Protein AF-A0A7R9EDB9-F1 (afdb_monomer)

Mean predicted aligned error: 16.04 Å

Sequence (440 aa):
IKGLASGVFLGEYTLGDKWRSFDGYRVEWLWGTEGGGTLVDRGEEIWWIYESGAGGLDGQKHRGGLEGQERRGFDGRDNIQNSFLELGQFIARTKDPDDIEPLDRPNYNQVLVDITTSFTILIGIFFPSVTGIMAGSNRSGDLADAQKSIPVGTICAILTTSTVYLSTVLLFAGTVDNLLLRDKFGQSIGGKLVVANIAWPNQWVILIGSFLSTLGAGLQSLTGAPRLLQAIAKDGIIPFLAPFAVSSRRGEPTRALVLTVLICQCGILLGNVDYLAPLLSMFFLMCYGFVNLACAVQTLLRTPNWRPRSLSFLGLSLCIAVMFMTSWYYALLAMGMAGCIYKYIEYRGAEKEWGDGIRGLALSAARYSLLRLEEGPPHTKNWRPQILILSKLTPDLVPKYRKMFAFAAQLKAENLPPLKLSAVATLYQCVNLPLCGLVT

Secondary structure (DSSP, 8-state):
----S----------------------------------------------------------SS-S----PPP-GGGGSS-----TT-B--SS--HHHHS--SS--TTPPBPSS---HHHHHHHHGGGG--GGGGGGGGGG-TTHHHHHHHHHHHHHHHHHHHHHHHHHHHHHHS-HHHHH-TT-GGGTS--HHHHT-SS-THHHHHHHHHHHHHHHHHHHHHHHHHHHHHHHTTSSGGGGGGG---TTS--HHHHHHHHHHHHHHHHT--HHHHHHHHHHHHHHHHHHHHHHHHHHHHHT-TT----THHHHHHHHHHHHHHHH-HHHHHHHHHHHHHHHHHHHHHHHHHHHSSHHHHHHHHHHHHHHHHHHSSPP-SSS---------PBPTTS-BTTTHHHHHHHHHHTTS---------------SSS-------

Structure (mmCIF, N/CA/C/O backbone):
data_AF-A0A7R9EDB9-F1
#
_entry.id   AF-A0A7R9EDB9-F1
#
loop_
_atom_site.group_PDB
_atom_site.id
_atom_site.type_symbol
_atom_site.label_atom_id
_atom_site.label_alt_id
_atom_site.label_comp_id
_atom_site.label_asym_id
_atom_site.label_entity_id
_atom_site.label_seq_id
_atom_site.pdbx_PDB_ins_code
_atom_site.Cartn_x
_atom_site.Cartn_y
_atom_site.Cartn_z
_atom_site.occupancy
_atom_site.B_iso_or_equiv
_atom_site.auth_seq_id
_atom_site.auth_comp_id
_atom_site.auth_asym_id
_atom_site.auth_atom_id
_atom_site.pdbx_PDB_model_num
ATOM 1 N N . ILE A 1 1 ? 26.059 -0.572 11.650 1.00 30.84 1 ILE A N 1
ATOM 2 C CA . ILE A 1 1 ? 26.825 -0.305 10.403 1.00 30.84 1 ILE A CA 1
ATOM 3 C C . ILE A 1 1 ? 27.230 -1.641 9.753 1.00 30.84 1 ILE A C 1
ATOM 5 O O . ILE A 1 1 ? 28.387 -1.914 9.493 1.00 30.84 1 ILE A O 1
ATOM 9 N N . LYS A 1 2 ? 26.245 -2.512 9.515 1.00 21.77 2 LYS A N 1
ATOM 10 C CA . LYS A 1 2 ? 26.315 -3.715 8.674 1.00 21.77 2 LYS A CA 1
ATOM 11 C C . LYS A 1 2 ? 24.910 -3.846 8.094 1.00 21.77 2 LYS A C 1
ATOM 13 O O . LYS A 1 2 ? 23.962 -3.825 8.875 1.00 21.77 2 LYS A O 1
ATOM 18 N N . GLY A 1 3 ? 24.782 -3.880 6.773 1.00 24.20 3 GLY A N 1
ATOM 19 C CA . GLY A 1 3 ? 23.487 -3.919 6.088 1.00 24.20 3 GLY A CA 1
ATOM 20 C C . GLY A 1 3 ? 23.273 -2.740 5.145 1.00 24.20 3 GLY A C 1
ATOM 21 O O . GLY A 1 3 ? 22.339 -1.966 5.318 1.00 24.20 3 GLY A O 1
ATOM 22 N N . LEU A 1 4 ? 24.161 -2.592 4.169 1.00 27.56 4 LEU A N 1
ATOM 23 C CA . LEU A 1 4 ? 23.929 -1.805 2.965 1.00 27.56 4 LEU A CA 1
ATOM 24 C C . LEU A 1 4 ? 24.740 -2.478 1.854 1.00 27.56 4 LEU A C 1
ATOM 26 O O . LEU A 1 4 ? 25.912 -2.773 2.066 1.00 27.56 4 LEU A O 1
ATOM 30 N N . ALA A 1 5 ? 24.075 -2.717 0.723 1.00 25.50 5 ALA A N 1
ATOM 31 C CA . ALA A 1 5 ? 24.499 -3.469 -0.464 1.00 25.50 5 ALA A CA 1
ATOM 32 C C . ALA A 1 5 ? 24.231 -4.995 -0.451 1.00 25.50 5 ALA A C 1
ATOM 34 O O . ALA A 1 5 ? 24.965 -5.787 0.124 1.00 25.50 5 ALA A O 1
ATOM 35 N N . SER A 1 6 ? 23.164 -5.344 -1.180 1.00 26.67 6 SER A N 1
ATOM 36 C CA . SER A 1 6 ? 23.019 -6.503 -2.076 1.00 26.67 6 SER A CA 1
ATOM 37 C C . SER A 1 6 ? 23.055 -7.937 -1.530 1.00 26.67 6 SER A C 1
ATOM 39 O O . SER A 1 6 ? 24.105 -8.476 -1.217 1.00 26.67 6 SER A O 1
ATOM 41 N N . GLY A 1 7 ? 21.899 -8.601 -1.668 1.00 26.14 7 GLY A N 1
ATOM 42 C CA . GLY A 1 7 ? 21.807 -9.943 -2.252 1.00 26.14 7 GLY A CA 1
ATOM 43 C C . GLY A 1 7 ? 21.985 -11.147 -1.323 1.00 26.14 7 GLY A C 1
ATOM 44 O O . GLY A 1 7 ? 22.951 -11.250 -0.587 1.00 26.14 7 GLY A O 1
ATOM 45 N N . VAL A 1 8 ? 21.072 -12.109 -1.484 1.00 28.36 8 VAL A N 1
ATOM 46 C CA . VAL A 1 8 ? 21.302 -13.546 -1.260 1.00 28.36 8 VAL A CA 1
ATOM 47 C C . VAL A 1 8 ? 21.703 -13.935 0.168 1.00 28.36 8 VAL A C 1
ATOM 49 O O . VAL A 1 8 ? 22.875 -14.063 0.486 1.00 28.36 8 VAL A O 1
ATOM 52 N N . PHE A 1 9 ? 20.718 -14.287 0.993 1.00 23.23 9 PHE A N 1
ATOM 53 C CA . PHE A 1 9 ? 20.917 -15.392 1.930 1.00 23.23 9 PHE A CA 1
ATOM 54 C C . PHE A 1 9 ? 19.75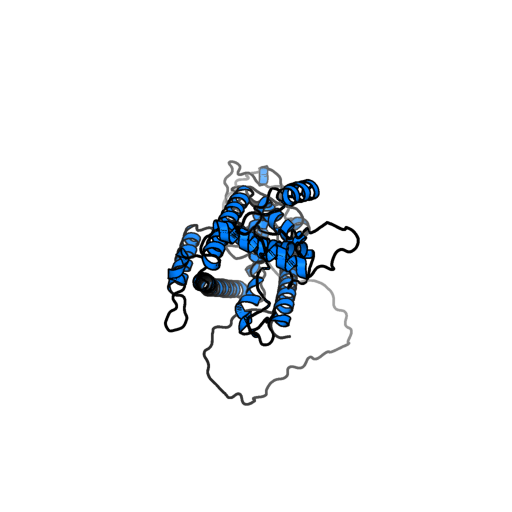0 -16.364 1.804 1.00 23.23 9 PHE A C 1
ATOM 56 O O . PHE A 1 9 ? 18.625 -16.103 2.236 1.00 23.23 9 PHE A O 1
ATOM 63 N N . LEU A 1 10 ? 20.063 -17.482 1.144 1.00 24.66 10 LEU A N 1
ATOM 64 C CA . LEU A 1 10 ? 19.439 -18.772 1.380 1.00 24.66 10 LEU A CA 1
ATOM 65 C C . LEU A 1 10 ? 19.277 -18.971 2.888 1.00 24.66 10 LEU A C 1
ATOM 67 O O . LEU A 1 10 ? 20.175 -18.655 3.668 1.00 24.66 10 LEU A O 1
ATOM 71 N N . GLY A 1 11 ? 18.115 -19.483 3.285 1.00 25.30 11 GLY A N 1
ATOM 72 C CA . GLY A 1 11 ? 17.944 -19.982 4.636 1.00 25.30 11 GLY A CA 1
ATOM 73 C C . GLY A 1 11 ? 18.991 -21.053 4.903 1.00 25.30 11 GLY A C 1
ATOM 74 O O . GLY A 1 11 ? 19.100 -22.005 4.135 1.00 25.30 11 GLY A O 1
ATOM 75 N N . GLU A 1 12 ? 19.724 -20.910 5.998 1.00 25.78 12 GLU A N 1
ATOM 76 C CA . GLU A 1 12 ? 20.484 -22.016 6.550 1.00 25.78 12 GLU A CA 1
ATOM 77 C C . GLU A 1 12 ? 19.997 -22.338 7.952 1.00 25.78 12 GLU A C 1
ATOM 79 O O . GLU A 1 12 ? 19.828 -21.493 8.833 1.00 25.78 12 GLU A O 1
ATOM 84 N N . TYR A 1 13 ? 19.706 -23.625 8.063 1.00 23.86 13 TYR A N 1
ATOM 85 C CA . TYR A 1 13 ? 19.393 -24.368 9.251 1.00 23.86 13 TYR A CA 1
ATOM 86 C C . TYR A 1 13 ? 20.512 -24.232 10.286 1.00 23.86 13 TYR A C 1
ATOM 88 O O . TYR A 1 13 ? 21.695 -24.153 9.975 1.00 23.86 13 TYR A O 1
ATOM 96 N N . THR A 1 14 ? 20.096 -24.275 11.543 1.00 26.58 14 THR A N 1
ATOM 97 C CA . THR A 1 14 ? 20.924 -24.444 12.734 1.00 26.58 14 THR A CA 1
ATOM 98 C C . THR A 1 14 ? 21.983 -25.542 12.577 1.00 26.58 14 THR A C 1
ATOM 100 O O . THR A 1 14 ? 21.631 -26.719 12.492 1.00 26.58 14 THR A O 1
ATOM 103 N N . LEU A 1 15 ? 23.262 -25.180 12.672 1.00 24.05 15 LEU A N 1
ATOM 104 C CA . LEU A 1 15 ? 24.323 -26.061 13.162 1.00 24.05 15 LEU A CA 1
ATOM 105 C C . LEU A 1 15 ? 25.327 -25.236 13.975 1.00 24.05 15 LEU A C 1
ATOM 107 O O . LEU A 1 15 ? 25.754 -24.162 13.560 1.00 24.05 15 LEU A O 1
ATOM 111 N N . GLY A 1 16 ? 25.598 -25.716 15.188 1.00 23.31 16 GLY A N 1
ATOM 112 C CA . GLY A 1 16 ? 26.313 -24.997 16.233 1.00 23.31 16 GLY A CA 1
ATOM 113 C C . GLY A 1 16 ? 27.830 -24.917 16.065 1.00 23.31 16 GLY A C 1
ATOM 114 O O . GLY A 1 16 ? 28.443 -25.647 15.294 1.00 23.31 16 GLY A O 1
ATOM 115 N N . ASP A 1 17 ? 28.391 -24.006 16.860 1.00 25.67 17 ASP A N 1
ATOM 116 C CA . ASP A 1 17 ? 29.712 -24.008 17.491 1.00 25.67 17 ASP A CA 1
ATOM 117 C C . ASP A 1 17 ? 30.906 -24.603 16.728 1.00 25.67 17 ASP A C 1
ATOM 119 O O . ASP A 1 17 ? 31.175 -25.802 16.791 1.00 25.67 17 ASP A O 1
ATOM 123 N N . LYS A 1 18 ? 31.727 -23.703 16.165 1.00 24.92 18 LYS A N 1
ATOM 124 C CA . LYS A 1 18 ? 33.185 -23.552 16.402 1.00 24.92 18 LYS A CA 1
ATOM 125 C C . LYS A 1 18 ? 33.828 -22.841 15.211 1.00 24.92 18 LYS A C 1
ATOM 127 O O . LYS A 1 18 ? 34.020 -23.444 14.164 1.00 24.92 18 LYS A O 1
ATOM 132 N N . TRP A 1 19 ? 34.277 -21.603 15.408 1.00 23.39 19 TRP A N 1
ATOM 133 C CA . TRP A 1 19 ? 35.241 -20.970 14.505 1.00 23.39 19 TRP A CA 1
ATOM 134 C C . TRP A 1 19 ? 36.538 -20.690 15.264 1.00 23.39 19 TRP A C 1
ATOM 136 O O . TRP A 1 19 ? 36.595 -19.833 16.144 1.00 23.39 19 TRP A O 1
ATOM 146 N N . ARG A 1 20 ? 37.571 -21.481 14.943 1.00 23.00 20 ARG A N 1
ATOM 147 C CA . ARG A 1 20 ? 38.977 -21.184 15.238 1.00 23.00 20 ARG A CA 1
ATOM 148 C C . ARG A 1 20 ? 39.527 -20.290 14.126 1.00 23.00 20 ARG A C 1
ATOM 150 O O . ARG A 1 20 ? 39.212 -20.494 12.959 1.00 23.00 20 ARG A O 1
ATOM 157 N N . SER A 1 21 ? 40.346 -19.332 14.549 1.00 24.67 21 SER A N 1
ATOM 158 C CA . SER A 1 21 ? 41.178 -18.435 13.743 1.00 24.67 21 SER A CA 1
ATOM 159 C C . SER A 1 21 ? 41.930 -19.149 12.616 1.00 24.67 21 SER A C 1
ATOM 161 O O . SER A 1 21 ? 42.500 -20.212 12.861 1.00 24.67 21 SER A O 1
ATOM 163 N N . PHE A 1 22 ? 41.997 -18.511 11.445 1.00 24.12 22 PHE A N 1
ATOM 164 C CA . PHE A 1 22 ? 43.144 -18.600 10.545 1.00 24.12 22 PHE A CA 1
ATOM 165 C C . PHE A 1 22 ? 43.378 -17.240 9.870 1.00 24.12 22 PHE A C 1
ATOM 167 O O . PHE A 1 22 ? 42.517 -16.722 9.158 1.00 24.12 22 PHE A O 1
ATOM 174 N N . ASP A 1 23 ? 44.548 -16.677 10.164 1.00 24.52 23 ASP A N 1
ATOM 175 C CA . ASP A 1 23 ? 45.153 -15.490 9.567 1.00 24.52 23 ASP A CA 1
ATOM 176 C C . ASP A 1 23 ? 45.514 -15.699 8.089 1.00 24.52 23 ASP A C 1
ATOM 178 O O . ASP A 1 23 ? 45.854 -16.809 7.673 1.00 24.52 23 ASP A O 1
ATOM 182 N N . GLY A 1 24 ? 45.583 -14.598 7.331 1.00 24.28 24 GLY A N 1
ATOM 183 C CA . GLY A 1 24 ? 46.415 -14.546 6.130 1.00 24.28 24 GLY A CA 1
ATOM 184 C C . GLY A 1 24 ? 45.971 -13.540 5.071 1.00 24.28 24 GLY A C 1
ATOM 185 O O . GLY A 1 24 ? 44.907 -13.687 4.487 1.00 24.28 24 GLY A O 1
ATOM 186 N N . TYR A 1 25 ? 46.884 -12.616 4.759 1.00 24.05 25 TYR A N 1
ATOM 187 C CA . TYR A 1 25 ? 46.933 -11.716 3.594 1.00 24.05 25 TYR A CA 1
ATOM 188 C C . TYR A 1 25 ? 46.332 -10.309 3.757 1.00 24.05 25 TYR A C 1
ATOM 190 O O . TYR A 1 25 ? 45.158 -10.022 3.541 1.00 24.05 25 TYR A O 1
ATOM 198 N N . ARG A 1 26 ? 47.261 -9.412 4.105 1.00 21.06 26 ARG A N 1
ATOM 199 C CA . ARG A 1 26 ? 47.215 -7.951 4.057 1.00 21.06 26 ARG A CA 1
ATOM 200 C C . ARG A 1 26 ? 47.656 -7.513 2.651 1.00 21.06 26 ARG A C 1
ATOM 202 O O . ARG A 1 26 ? 48.696 -7.976 2.193 1.00 21.06 26 ARG A O 1
ATOM 209 N N . VAL A 1 27 ? 46.908 -6.627 1.991 1.00 24.53 27 VAL A N 1
ATOM 210 C CA . VAL A 1 27 ? 47.351 -5.935 0.765 1.00 24.53 27 VAL A CA 1
ATOM 211 C C . VAL A 1 27 ? 47.565 -4.464 1.115 1.00 24.53 27 VAL A C 1
ATOM 213 O O . VAL A 1 27 ? 46.639 -3.785 1.559 1.00 24.53 27 VAL A O 1
ATOM 216 N N . GLU A 1 28 ? 48.813 -4.017 0.995 1.00 22.84 28 GLU A N 1
ATOM 217 C CA . GLU A 1 28 ? 49.261 -2.644 1.235 1.00 22.84 28 GLU A CA 1
ATOM 218 C C . GLU A 1 28 ? 48.993 -1.742 0.024 1.00 22.84 28 GLU A C 1
ATOM 220 O O . GLU A 1 28 ? 49.109 -2.161 -1.127 1.00 22.84 28 GLU A O 1
ATOM 225 N N . TRP A 1 29 ? 48.667 -0.480 0.305 1.00 21.52 29 TRP A N 1
ATOM 226 C CA . TRP A 1 29 ? 48.589 0.604 -0.669 1.00 21.52 29 TRP A CA 1
ATOM 227 C C . TRP A 1 29 ? 49.945 1.312 -0.728 1.00 21.52 29 TRP A C 1
ATOM 229 O O . TRP A 1 29 ? 50.371 1.888 0.272 1.00 21.52 29 TRP A O 1
ATOM 239 N N . LEU A 1 30 ? 50.609 1.302 -1.885 1.00 22.59 30 LEU A N 1
ATOM 240 C CA . LEU A 1 30 ? 51.803 2.113 -2.130 1.00 22.59 30 LEU A CA 1
ATOM 241 C C . LEU A 1 30 ? 51.411 3.410 -2.846 1.00 22.59 30 LEU A C 1
ATOM 243 O O . LEU A 1 30 ? 50.996 3.402 -4.002 1.00 22.59 30 LEU A O 1
ATOM 247 N N . TRP A 1 31 ? 51.554 4.521 -2.126 1.00 22.45 31 TRP A N 1
ATOM 248 C CA . TRP A 1 31 ? 51.651 5.871 -2.678 1.00 22.45 31 TRP A CA 1
ATOM 249 C C . TRP A 1 31 ? 53.088 6.110 -3.159 1.00 22.45 31 TRP A C 1
ATOM 251 O O . TRP A 1 31 ? 54.032 5.838 -2.419 1.00 22.45 31 TRP A O 1
ATOM 261 N N . GLY A 1 32 ? 53.253 6.654 -4.364 1.00 23.89 32 GLY A N 1
ATOM 262 C CA . GLY A 1 32 ? 54.534 7.140 -4.878 1.00 23.89 32 GLY A CA 1
ATOM 263 C C . GLY A 1 32 ? 54.355 8.510 -5.526 1.00 23.89 32 GLY A C 1
ATOM 264 O O . GLY A 1 32 ? 53.608 8.642 -6.492 1.00 23.89 32 GLY A O 1
ATOM 265 N N . THR A 1 33 ? 55.018 9.520 -4.967 1.00 24.84 33 THR A N 1
ATOM 266 C CA . THR A 1 33 ? 55.083 10.905 -5.451 1.00 24.84 33 THR A CA 1
ATOM 267 C C . THR A 1 33 ? 56.420 11.203 -6.136 1.00 24.84 33 THR A C 1
ATOM 269 O O . THR A 1 33 ? 57.466 10.807 -5.634 1.00 24.84 33 THR A O 1
ATOM 272 N N . GLU A 1 34 ? 56.314 12.003 -7.205 1.00 27.48 34 GLU A N 1
ATOM 273 C CA . GLU A 1 34 ? 57.297 12.892 -7.857 1.00 27.48 34 GLU A CA 1
ATOM 274 C C . GLU A 1 34 ? 58.381 12.337 -8.804 1.00 27.48 34 GLU A C 1
ATOM 276 O O . GLU A 1 34 ? 59.242 11.538 -8.452 1.00 27.48 34 GLU A O 1
ATOM 281 N N . GLY A 1 35 ? 58.373 12.897 -10.024 1.00 24.28 35 GLY A N 1
ATOM 282 C CA . GLY A 1 35 ? 59.431 12.805 -11.031 1.00 24.28 35 GLY A CA 1
ATOM 283 C C . GLY A 1 35 ? 58.930 13.260 -12.406 1.00 24.28 35 GLY A C 1
ATOM 284 O O . GLY A 1 35 ? 58.286 12.492 -13.112 1.00 24.28 35 GLY A O 1
ATOM 285 N N . GLY A 1 36 ? 59.172 14.524 -12.762 1.00 24.38 36 GLY A N 1
ATOM 286 C CA . GLY A 1 36 ? 58.702 15.141 -14.004 1.00 24.38 36 GLY A CA 1
ATOM 287 C C . GLY A 1 36 ? 59.285 14.526 -15.281 1.00 24.38 36 GLY A C 1
ATOM 288 O O . GLY A 1 36 ? 60.464 14.188 -15.351 1.00 24.38 36 GLY A O 1
ATOM 289 N N . GLY A 1 37 ? 58.445 14.453 -16.312 1.00 22.91 37 GLY A N 1
ATOM 290 C CA . GLY A 1 37 ? 58.812 14.097 -17.677 1.00 22.91 37 GLY A CA 1
ATOM 291 C C . GLY A 1 37 ? 57.647 14.399 -18.614 1.00 22.91 37 GLY A C 1
ATOM 292 O O . GLY A 1 37 ? 56.613 13.742 -18.566 1.00 22.91 37 GLY A O 1
ATOM 293 N N . THR A 1 38 ? 57.798 15.437 -19.427 1.00 25.31 38 THR A N 1
ATOM 294 C CA . THR A 1 38 ? 56.916 15.807 -20.537 1.00 25.31 38 THR A CA 1
ATOM 295 C C . THR A 1 38 ? 56.802 14.654 -21.531 1.00 25.31 38 THR A C 1
ATOM 297 O O . THR A 1 38 ? 57.812 14.278 -22.118 1.00 25.31 38 THR A O 1
ATOM 300 N N . LEU A 1 39 ? 55.592 14.151 -21.789 1.00 22.84 39 LEU A N 1
ATOM 301 C CA . LEU A 1 39 ? 55.293 13.361 -22.984 1.00 22.84 39 LEU A CA 1
ATOM 302 C C . LEU A 1 39 ? 53.905 13.710 -23.527 1.00 22.84 39 LEU A C 1
ATOM 304 O O . LEU A 1 39 ? 52.967 14.018 -22.798 1.00 22.84 39 LEU A O 1
ATOM 308 N N . VAL A 1 40 ? 53.887 13.759 -24.849 1.00 23.88 40 VAL A N 1
ATOM 309 C CA . VAL A 1 40 ? 52.949 14.405 -25.759 1.00 23.88 40 VAL A CA 1
ATOM 310 C C . VAL A 1 40 ? 51.627 13.639 -25.861 1.00 23.88 40 VAL A C 1
ATOM 312 O O . VAL A 1 40 ? 51.596 12.415 -25.809 1.00 23.88 40 VAL A O 1
ATOM 315 N N . ASP A 1 41 ? 50.546 14.400 -26.011 1.00 24.31 41 ASP A N 1
ATOM 316 C CA . ASP A 1 41 ? 49.176 13.945 -26.239 1.00 24.31 41 ASP A CA 1
ATOM 317 C C . ASP A 1 41 ? 48.978 13.380 -27.666 1.00 24.31 41 ASP A C 1
ATOM 319 O O . ASP A 1 41 ? 49.527 13.904 -28.637 1.00 24.31 41 ASP A O 1
ATOM 323 N N . ARG A 1 42 ? 48.055 12.413 -27.747 1.00 22.47 42 ARG A N 1
ATOM 324 C CA . ARG A 1 42 ? 47.291 11.891 -28.901 1.00 22.47 42 ARG A CA 1
ATOM 325 C C . ARG A 1 42 ? 47.888 10.830 -29.816 1.00 22.47 42 ARG A C 1
ATOM 327 O O . ARG A 1 42 ? 48.710 11.101 -30.684 1.00 22.47 42 ARG A O 1
ATOM 334 N N . GLY A 1 43 ? 47.169 9.712 -29.809 1.00 27.30 43 GLY A N 1
ATOM 335 C CA . GLY A 1 43 ? 46.799 8.975 -31.011 1.00 27.30 43 GLY A CA 1
ATOM 336 C C . GLY A 1 43 ? 46.854 7.476 -30.774 1.00 27.30 43 GLY A C 1
ATOM 337 O O . GLY A 1 43 ? 47.863 7.006 -30.280 1.00 27.30 43 GLY A O 1
ATOM 338 N N . GLU A 1 44 ? 45.789 6.781 -31.181 1.00 23.02 44 GLU A N 1
ATOM 339 C CA . GLU A 1 44 ? 45.572 5.320 -31.146 1.00 23.02 44 GLU A CA 1
ATOM 340 C C . GLU A 1 44 ? 44.877 4.788 -29.879 1.00 23.02 44 GLU A C 1
ATOM 342 O O . GLU A 1 44 ? 45.220 5.146 -28.762 1.00 23.02 44 GLU A O 1
ATOM 347 N N . GLU A 1 45 ? 43.864 3.923 -29.912 1.00 24.52 45 GLU A N 1
ATOM 348 C CA . GLU A 1 45 ? 43.003 3.348 -30.952 1.00 24.52 45 GLU A CA 1
ATOM 349 C C . GLU A 1 45 ? 41.870 2.631 -30.180 1.00 24.52 45 GLU A C 1
ATOM 351 O O . GLU A 1 45 ? 42.142 1.766 -29.350 1.00 24.52 45 GLU A O 1
ATOM 356 N N . ILE A 1 46 ? 40.597 2.960 -30.425 1.00 23.42 46 ILE A N 1
ATOM 357 C CA . ILE A 1 46 ? 39.467 2.063 -30.117 1.00 23.42 46 ILE A CA 1
ATOM 358 C C . ILE A 1 46 ? 38.565 2.070 -31.348 1.00 23.42 46 ILE A C 1
ATOM 360 O O . ILE A 1 46 ? 37.670 2.904 -31.495 1.00 23.42 46 ILE A O 1
ATOM 364 N N . TRP A 1 47 ? 38.853 1.152 -32.267 1.00 20.95 47 TRP A N 1
ATOM 365 C CA . TRP A 1 47 ? 38.014 0.876 -33.423 1.00 20.95 47 TRP A CA 1
ATOM 366 C C . TRP A 1 47 ? 36.750 0.135 -32.974 1.00 20.95 47 TRP A C 1
ATOM 368 O O . TRP A 1 47 ? 36.805 -0.991 -32.478 1.00 20.95 47 TRP A O 1
ATOM 378 N N . TRP A 1 48 ? 35.595 0.778 -33.149 1.00 24.25 48 TRP A N 1
ATOM 379 C CA . TRP A 1 48 ? 34.290 0.140 -33.021 1.00 24.25 48 TRP A CA 1
ATOM 380 C C . TRP A 1 48 ? 34.010 -0.705 -34.264 1.00 24.25 48 TRP A C 1
ATOM 382 O O . TRP A 1 48 ? 33.958 -0.191 -35.380 1.00 24.25 48 TRP A O 1
ATOM 392 N N . ILE A 1 49 ? 33.798 -2.003 -34.058 1.00 22.91 49 ILE A N 1
ATOM 393 C CA . ILE A 1 49 ? 33.360 -2.939 -35.093 1.00 22.91 49 ILE A CA 1
ATOM 394 C C . ILE A 1 49 ? 31.903 -2.619 -35.452 1.00 22.91 49 ILE A C 1
ATOM 396 O O . ILE A 1 49 ? 30.982 -2.964 -34.717 1.00 22.91 49 ILE A O 1
ATOM 400 N N . TYR A 1 50 ? 31.711 -1.978 -36.601 1.00 26.05 50 TYR A N 1
ATOM 401 C CA . TYR A 1 50 ? 30.513 -2.091 -37.433 1.00 26.05 50 TYR A CA 1
ATOM 402 C C . TYR A 1 50 ? 30.967 -2.044 -38.893 1.00 26.05 50 TYR A C 1
ATOM 404 O O . TYR A 1 50 ? 30.907 -1.011 -39.552 1.00 26.05 50 TYR A O 1
ATOM 412 N N . GLU A 1 51 ? 31.443 -3.179 -39.397 1.00 24.36 51 GLU A N 1
ATOM 413 C CA . GLU A 1 51 ? 31.658 -3.380 -40.827 1.00 24.36 51 GLU A CA 1
ATOM 414 C C . GLU A 1 51 ? 30.702 -4.490 -41.275 1.00 24.36 51 GLU A C 1
ATOM 416 O O . GLU A 1 51 ? 30.927 -5.679 -41.059 1.00 24.36 51 GLU A O 1
ATOM 421 N N . SER A 1 52 ? 29.546 -4.076 -41.800 1.00 29.58 52 SER A N 1
ATOM 422 C CA . SER A 1 52 ? 28.649 -4.969 -42.534 1.00 29.58 52 SER A CA 1
ATOM 423 C C . SER A 1 52 ? 29.232 -5.168 -43.928 1.00 29.58 52 SER A C 1
ATOM 425 O O . SER A 1 52 ? 29.572 -4.196 -44.600 1.00 29.58 52 SER A O 1
ATOM 427 N N . GLY A 1 53 ? 29.382 -6.433 -44.318 1.00 25.84 53 GLY A N 1
ATOM 428 C CA . GLY A 1 53 ? 30.114 -6.862 -45.502 1.00 25.84 53 GLY A CA 1
ATOM 429 C C . GLY A 1 53 ? 29.708 -6.155 -46.794 1.00 25.84 53 GLY A C 1
ATOM 430 O O . GLY A 1 53 ? 28.536 -6.087 -47.158 1.00 25.84 53 GLY A O 1
ATOM 431 N N . ALA A 1 54 ? 30.723 -5.695 -47.521 1.00 27.86 54 ALA A N 1
ATOM 432 C CA . ALA A 1 54 ? 30.618 -5.332 -48.920 1.00 27.86 54 ALA A CA 1
ATOM 433 C C . ALA A 1 54 ? 30.588 -6.611 -49.777 1.00 27.86 54 ALA A C 1
ATOM 435 O O . ALA A 1 54 ? 31.615 -7.239 -50.023 1.00 27.86 54 ALA A O 1
ATOM 436 N N . GLY A 1 55 ? 29.396 -6.987 -50.236 1.00 25.09 55 GLY A N 1
ATOM 437 C CA . GLY A 1 55 ? 29.185 -7.844 -51.400 1.00 25.09 55 GLY A CA 1
ATOM 438 C C . GLY A 1 55 ? 28.366 -7.048 -52.410 1.00 25.09 55 GLY A C 1
ATOM 439 O O . GLY A 1 55 ? 27.239 -6.665 -52.111 1.00 25.09 55 GLY A O 1
ATOM 440 N N . GLY A 1 56 ? 28.964 -6.712 -53.553 1.00 24.94 56 GLY A N 1
ATOM 441 C CA . GLY A 1 56 ? 28.341 -5.861 -54.565 1.00 24.94 56 GLY A CA 1
ATOM 442 C C . GLY A 1 56 ? 27.136 -6.505 -55.252 1.00 24.94 56 GLY A C 1
ATOM 443 O O . GLY A 1 56 ? 27.079 -7.725 -55.372 1.00 24.94 56 GLY A O 1
ATOM 444 N N . LEU A 1 57 ? 26.212 -5.658 -55.718 1.00 25.77 57 LEU A N 1
ATOM 445 C CA . LEU A 1 57 ? 25.603 -5.670 -57.056 1.00 25.77 57 LEU A CA 1
ATOM 446 C C . LEU A 1 57 ? 24.609 -4.497 -57.193 1.00 25.77 57 LEU A C 1
ATOM 448 O O . LEU A 1 57 ? 23.727 -4.314 -56.363 1.00 25.77 57 LEU A O 1
ATOM 452 N N . ASP A 1 58 ? 24.829 -3.735 -58.263 1.00 24.38 58 ASP A N 1
ATOM 453 C CA . ASP A 1 58 ? 23.930 -2.903 -59.068 1.00 24.38 58 ASP A CA 1
ATOM 454 C C . ASP A 1 58 ? 22.997 -1.841 -58.464 1.00 24.38 58 ASP A C 1
ATOM 456 O O . ASP A 1 58 ? 22.201 -2.025 -57.549 1.00 24.38 58 ASP A O 1
ATOM 460 N N . GLY A 1 59 ? 23.107 -0.663 -59.087 1.00 31.23 59 GLY A N 1
ATOM 461 C CA . GLY A 1 59 ? 22.439 0.563 -58.711 1.00 31.23 59 GLY A CA 1
ATOM 462 C C . GLY A 1 59 ? 20.921 0.548 -58.846 1.00 31.23 59 GLY A C 1
ATOM 463 O O . GLY A 1 59 ? 20.369 0.235 -59.895 1.00 31.23 59 GLY A O 1
ATOM 464 N N . GLN A 1 60 ? 20.274 1.130 -57.843 1.00 23.55 60 GLN A N 1
ATOM 465 C CA . GLN A 1 60 ? 19.185 2.075 -58.056 1.00 23.55 60 GLN A CA 1
ATOM 466 C C . GLN A 1 60 ? 19.325 3.239 -57.071 1.00 23.55 60 GLN A C 1
ATOM 468 O O . GLN A 1 60 ? 19.170 3.099 -55.860 1.00 23.55 60 GLN A O 1
ATOM 473 N N . LYS A 1 61 ? 19.631 4.422 -57.615 1.00 28.73 61 LYS A N 1
ATOM 474 C CA . LYS A 1 61 ? 19.484 5.704 -56.921 1.00 28.73 61 LYS A CA 1
ATOM 475 C C . LYS A 1 61 ? 17.993 5.949 -56.675 1.00 28.73 61 LYS A C 1
ATOM 477 O O . LYS A 1 61 ? 17.327 6.523 -57.531 1.00 28.73 61 LYS A O 1
ATOM 482 N N . HIS A 1 62 ? 17.493 5.604 -55.494 1.00 25.98 62 HIS A N 1
ATOM 483 C CA . HIS A 1 62 ? 16.300 6.250 -54.952 1.00 25.98 62 HIS A CA 1
ATOM 484 C C . HIS A 1 62 ? 16.728 7.464 -54.122 1.00 25.98 62 HIS A C 1
ATOM 486 O O . HIS A 1 62 ? 16.978 7.395 -52.924 1.00 25.98 62 HIS A O 1
ATOM 492 N N . ARG A 1 63 ? 16.859 8.596 -54.825 1.00 29.94 63 ARG A N 1
ATOM 493 C CA . ARG A 1 63 ? 16.856 9.940 -54.237 1.00 29.94 63 ARG A CA 1
ATOM 494 C C . ARG A 1 63 ? 15.435 10.230 -53.762 1.00 29.94 63 ARG A C 1
ATOM 496 O O . ARG A 1 63 ? 14.548 10.404 -54.591 1.00 29.94 63 ARG A O 1
ATOM 503 N N . GLY A 1 64 ? 15.239 10.297 -52.453 1.00 27.67 64 GLY A N 1
ATOM 504 C CA . GLY A 1 64 ? 13.996 10.784 -51.866 1.00 27.67 64 GLY A CA 1
ATOM 505 C C . GLY A 1 64 ? 13.906 10.494 -50.374 1.00 27.67 64 GLY A C 1
ATOM 506 O O . GLY A 1 64 ? 13.451 9.425 -49.992 1.00 27.67 64 GLY A O 1
ATOM 507 N N . GLY A 1 65 ? 14.307 11.462 -49.542 1.00 26.70 65 GLY A N 1
ATOM 508 C CA . GLY A 1 65 ? 13.736 11.615 -48.196 1.00 26.70 65 GLY A CA 1
ATOM 509 C C . GLY A 1 65 ? 14.569 11.218 -46.974 1.00 26.70 65 GLY A C 1
ATOM 510 O O . GLY A 1 65 ? 14.019 11.249 -45.883 1.00 26.70 65 GLY A O 1
ATOM 511 N N . LEU A 1 66 ? 15.859 10.884 -47.096 1.00 32.16 66 LEU A N 1
ATOM 512 C CA . LEU A 1 66 ? 16.712 10.524 -45.943 1.00 32.16 66 LEU A CA 1
ATOM 513 C C . LEU A 1 66 ? 18.007 11.358 -45.864 1.00 32.16 66 LEU A C 1
ATOM 515 O O . LEU A 1 66 ? 19.058 10.856 -45.486 1.00 32.16 66 LEU A O 1
ATOM 519 N N . GLU A 1 67 ? 17.950 12.641 -46.232 1.00 27.11 67 GLU A N 1
ATOM 520 C CA . GLU A 1 67 ? 19.087 13.581 -46.109 1.00 27.11 67 GLU A CA 1
ATOM 521 C C . GLU A 1 67 ? 19.015 14.470 -44.846 1.00 27.11 67 GLU A C 1
ATOM 523 O O . GLU A 1 67 ? 19.750 15.445 -44.740 1.00 27.11 67 GLU A O 1
ATOM 528 N N . GLY A 1 68 ? 18.156 14.149 -43.867 1.00 31.55 68 GLY A N 1
ATOM 529 C CA . GLY A 1 68 ? 17.885 15.030 -42.716 1.00 31.55 68 GLY A CA 1
ATOM 530 C C . GLY A 1 68 ? 18.258 14.514 -41.323 1.00 31.55 68 GLY A C 1
ATOM 531 O O . GLY A 1 68 ? 18.206 15.293 -40.376 1.00 31.55 68 GLY A O 1
ATOM 532 N N . GLN A 1 69 ? 18.634 13.243 -41.149 1.00 38.66 69 GLN A N 1
ATOM 533 C CA . GLN A 1 69 ? 18.934 12.707 -39.815 1.00 38.66 69 GLN A CA 1
ATOM 534 C C . GLN A 1 69 ? 20.443 12.727 -39.563 1.00 38.66 69 GLN A C 1
ATOM 536 O O . GLN A 1 69 ? 21.150 11.723 -39.642 1.00 38.66 69 GLN A O 1
ATOM 541 N N . GLU A 1 70 ? 20.942 13.937 -39.323 1.00 38.59 70 GLU A N 1
ATOM 542 C CA . GLU A 1 70 ? 22.292 14.209 -38.840 1.00 38.59 70 GLU A CA 1
ATOM 543 C C . GLU A 1 70 ? 22.603 13.265 -37.660 1.00 38.59 70 GLU A C 1
ATOM 545 O O . GLU A 1 70 ? 21.812 13.168 -36.718 1.00 38.59 70 GLU A O 1
ATOM 550 N N . ARG A 1 71 ? 23.730 12.534 -37.706 1.00 46.03 71 ARG A N 1
ATOM 551 C CA . ARG A 1 71 ? 24.208 11.685 -36.598 1.00 46.03 71 ARG A CA 1
ATOM 552 C C . ARG A 1 71 ? 24.594 12.575 -35.410 1.00 46.03 71 ARG A C 1
ATOM 554 O O . ARG A 1 71 ? 25.775 12.802 -35.157 1.00 46.03 71 ARG A O 1
ATOM 561 N N . ARG A 1 72 ? 23.610 13.122 -34.697 1.00 53.78 72 ARG A N 1
ATOM 562 C CA . ARG A 1 72 ? 23.841 13.852 -33.451 1.00 53.78 72 ARG A CA 1
ATOM 563 C C . ARG A 1 72 ? 24.345 12.867 -32.404 1.00 53.78 72 ARG A C 1
ATOM 565 O O . ARG A 1 72 ? 23.716 11.840 -32.154 1.00 53.78 72 ARG A O 1
ATOM 572 N N . GLY A 1 73 ? 25.506 13.178 -31.832 1.00 57.44 73 GLY A N 1
ATOM 573 C CA . GLY A 1 73 ? 26.021 12.476 -30.662 1.00 57.44 73 GLY A CA 1
ATOM 574 C C . GLY A 1 73 ? 25.056 12.601 -29.484 1.00 57.44 73 GLY A C 1
ATOM 575 O O . GLY A 1 73 ? 24.188 13.471 -29.470 1.00 57.44 73 GLY A O 1
ATOM 576 N N . PHE A 1 74 ? 25.204 11.715 -28.504 1.00 70.06 74 PHE A N 1
ATOM 577 C CA . PHE A 1 74 ? 24.426 11.759 -27.271 1.00 70.06 74 PHE A CA 1
ATOM 578 C C . PHE A 1 74 ? 24.576 13.126 -26.579 1.00 70.06 74 PHE A C 1
ATOM 580 O O . PHE A 1 74 ? 25.679 13.489 -26.168 1.00 70.06 74 PHE A O 1
ATOM 587 N N . ASP A 1 75 ? 23.473 13.864 -26.432 1.00 69.88 75 ASP A N 1
ATOM 588 C CA . ASP A 1 75 ? 23.386 15.037 -25.564 1.00 69.88 75 ASP A CA 1
ATOM 589 C C . ASP A 1 75 ? 22.444 14.708 -24.400 1.00 69.88 75 ASP A C 1
ATOM 591 O O . ASP A 1 75 ? 21.259 14.438 -24.589 1.00 69.88 75 ASP A O 1
ATOM 595 N N . GLY A 1 76 ? 22.957 14.745 -23.168 1.00 67.69 76 GLY A N 1
ATOM 596 C CA . GLY A 1 76 ? 22.155 14.482 -21.969 1.00 67.69 76 GLY A CA 1
ATOM 597 C C . GLY A 1 76 ? 20.979 15.455 -21.793 1.00 67.69 76 GLY A C 1
ATOM 598 O O . GLY A 1 76 ? 20.044 15.167 -21.043 1.00 67.69 76 GLY A O 1
ATOM 599 N N . ARG A 1 77 ? 20.980 16.595 -22.499 1.00 77.25 77 ARG A N 1
ATOM 600 C CA . ARG A 1 77 ? 19.857 17.544 -22.523 1.00 77.25 77 ARG A CA 1
ATOM 601 C C . ARG A 1 77 ? 18.614 16.988 -23.217 1.00 77.25 77 ARG A C 1
ATOM 603 O O . ARG A 1 77 ? 17.509 17.409 -22.869 1.00 77.25 77 ARG A O 1
ATOM 610 N N . ASP A 1 78 ? 18.775 16.014 -24.110 1.00 81.06 78 ASP A N 1
ATOM 611 C CA . ASP A 1 78 ? 17.667 15.388 -24.841 1.00 81.06 78 ASP A CA 1
ATOM 612 C C . ASP A 1 78 ? 16.716 14.624 -23.899 1.00 81.06 78 ASP A C 1
ATOM 614 O O . ASP A 1 78 ? 15.532 14.465 -24.186 1.00 81.06 78 ASP A O 1
ATOM 618 N N . ASN A 1 79 ? 17.198 14.217 -22.720 1.00 86.88 79 ASN A N 1
ATOM 619 C CA . ASN A 1 79 ? 16.428 13.465 -21.725 1.00 86.88 79 ASN A CA 1
ATOM 620 C C . ASN A 1 79 ? 15.648 14.335 -20.723 1.00 86.88 79 ASN A C 1
ATOM 622 O O . ASN A 1 79 ? 14.951 13.799 -19.862 1.00 86.88 79 ASN A O 1
ATOM 626 N N . ILE A 1 80 ? 15.753 15.666 -20.799 1.00 87.25 80 ILE A N 1
ATOM 627 C CA . ILE A 1 80 ? 15.100 16.572 -19.835 1.00 87.25 80 ILE A CA 1
ATOM 628 C C . ILE A 1 80 ? 13.600 16.712 -20.121 1.00 87.25 80 ILE A C 1
ATOM 630 O O . ILE A 1 80 ? 12.796 16.896 -19.204 1.00 87.25 80 ILE A O 1
ATOM 634 N N . GLN A 1 81 ? 13.208 16.661 -21.395 1.00 86.25 81 GLN A N 1
ATOM 635 C CA . GLN A 1 81 ? 11.826 16.896 -21.795 1.00 86.25 81 GLN A CA 1
ATOM 636 C C . GLN A 1 81 ? 10.976 15.625 -21.726 1.00 86.25 81 GLN A C 1
ATOM 638 O O . GLN A 1 81 ? 11.443 14.510 -21.947 1.00 86.25 81 GLN A O 1
ATOM 643 N N . ASN A 1 82 ? 9.677 15.805 -21.473 1.00 88.38 82 ASN A N 1
ATOM 644 C CA . ASN A 1 82 ? 8.717 14.711 -21.579 1.00 88.38 82 ASN A CA 1
ATOM 645 C C . ASN A 1 82 ? 8.606 14.209 -23.025 1.00 88.38 82 ASN A C 1
ATOM 647 O O . ASN A 1 82 ? 8.765 14.979 -23.973 1.00 88.38 82 ASN A O 1
ATOM 651 N N . SER A 1 83 ? 8.291 12.926 -23.180 1.00 87.75 83 SER A N 1
ATOM 652 C CA . SER A 1 83 ? 8.056 12.296 -24.481 1.00 87.75 83 SER A CA 1
ATOM 653 C C . SER A 1 83 ? 6.932 11.265 -24.373 1.00 87.75 83 SER A C 1
ATOM 655 O O . SER A 1 83 ? 7.150 10.065 -24.530 1.00 87.75 83 SER A O 1
ATOM 657 N N . PHE A 1 84 ? 5.738 11.747 -24.018 1.00 89.88 84 PHE A N 1
ATOM 658 C CA . PHE A 1 84 ? 4.534 10.920 -23.933 1.00 89.88 84 PHE A CA 1
ATOM 659 C C . PHE A 1 84 ? 4.047 10.566 -25.335 1.00 89.88 84 PHE A C 1
ATOM 661 O O . PHE A 1 84 ? 3.877 11.459 -26.160 1.00 89.88 84 PHE A O 1
ATOM 668 N N . LEU A 1 85 ? 3.836 9.275 -25.572 1.00 88.19 85 LEU A N 1
ATOM 669 C CA . LEU A 1 85 ? 3.327 8.723 -26.824 1.00 88.19 85 LEU A CA 1
ATOM 670 C C . LEU A 1 85 ? 2.170 7.756 -26.561 1.00 88.19 85 LEU A C 1
ATOM 672 O O . LEU A 1 85 ? 2.041 7.195 -25.463 1.00 88.19 85 LEU A O 1
ATOM 676 N N . GLU A 1 86 ? 1.355 7.561 -27.589 1.00 88.19 86 GLU A N 1
ATOM 677 C CA . GLU A 1 86 ? 0.243 6.619 -27.628 1.00 88.19 86 GLU A CA 1
ATOM 678 C C . GLU A 1 86 ? 0.678 5.241 -28.144 1.00 88.19 86 GLU A C 1
ATOM 680 O O . GLU A 1 86 ? 1.684 5.092 -28.839 1.00 88.19 86 GLU A O 1
ATOM 685 N N . LEU A 1 87 ? -0.090 4.215 -27.774 1.00 86.94 87 LEU A N 1
ATOM 686 C CA . LEU A 1 87 ? 0.108 2.842 -28.231 1.00 86.94 87 LEU A CA 1
ATOM 687 C C . LEU A 1 87 ? 0.170 2.772 -29.766 1.00 86.94 87 LEU A C 1
ATOM 689 O O . LEU A 1 87 ? -0.744 3.235 -30.445 1.00 86.94 87 LEU A O 1
ATOM 693 N N . GLY A 1 88 ? 1.211 2.129 -30.299 1.00 83.12 88 GLY A N 1
ATOM 694 C CA . GLY A 1 88 ? 1.369 1.916 -31.742 1.00 83.12 88 GLY A CA 1
ATOM 695 C C . GLY A 1 88 ? 2.055 3.054 -32.504 1.00 83.12 88 GLY A C 1
ATOM 696 O O . GLY A 1 88 ? 2.273 2.918 -33.704 1.00 83.12 88 GLY A O 1
ATOM 697 N N . GLN A 1 89 ? 2.436 4.141 -31.830 1.00 86.88 89 GLN A N 1
ATOM 698 C CA . GLN A 1 89 ? 3.324 5.159 -32.395 1.00 86.88 89 GLN A CA 1
ATOM 699 C C . GLN A 1 89 ? 4.787 4.690 -32.406 1.00 86.88 89 GLN A C 1
ATOM 701 O O . GLN A 1 89 ? 5.181 3.828 -31.613 1.00 86.88 89 GLN A O 1
ATOM 706 N N . PHE A 1 90 ? 5.609 5.268 -33.281 1.00 86.38 90 PHE A N 1
ATOM 707 C CA . PHE A 1 90 ? 7.043 4.998 -33.344 1.00 86.38 90 PHE A CA 1
ATOM 708 C C . PHE A 1 90 ? 7.838 5.809 -32.326 1.00 86.38 90 PHE A C 1
ATOM 710 O O . PHE A 1 90 ? 7.549 6.971 -32.029 1.00 86.38 90 PHE A O 1
ATOM 717 N N . ILE A 1 91 ? 8.893 5.189 -31.799 1.00 85.31 91 ILE A N 1
ATOM 718 C CA . ILE A 1 91 ? 9.847 5.868 -30.927 1.00 85.31 91 ILE A CA 1
ATOM 719 C C . ILE A 1 91 ? 10.803 6.695 -31.793 1.00 85.31 91 ILE A C 1
ATOM 721 O O . ILE A 1 91 ? 11.716 6.160 -32.419 1.00 85.31 91 ILE A O 1
ATOM 725 N N . ALA A 1 92 ? 10.615 8.013 -31.778 1.00 83.81 92 ALA A N 1
ATOM 726 C CA . ALA A 1 92 ? 11.469 8.979 -32.465 1.00 83.81 92 ALA A CA 1
ATOM 727 C C . ALA A 1 92 ? 12.114 9.986 -31.497 1.00 83.81 92 ALA A C 1
ATOM 729 O O . ALA A 1 92 ? 11.634 10.197 -30.375 1.00 83.81 92 ALA A O 1
ATOM 730 N N . ARG A 1 93 ? 13.219 10.613 -31.940 1.00 78.50 93 ARG A N 1
ATOM 731 C CA . ARG A 1 93 ? 13.887 11.707 -31.203 1.00 78.50 93 ARG A CA 1
ATOM 732 C C . ARG A 1 93 ? 13.074 12.996 -31.267 1.00 78.50 93 ARG A C 1
ATOM 734 O O . ARG A 1 93 ? 13.007 13.725 -30.282 1.00 78.50 93 ARG A O 1
ATOM 741 N N . THR A 1 94 ? 12.486 13.279 -32.425 1.00 79.44 94 THR A N 1
ATOM 742 C CA . THR A 1 94 ? 11.681 14.477 -32.663 1.00 79.44 94 THR A CA 1
ATOM 743 C C . THR A 1 94 ? 10.239 14.255 -32.216 1.00 79.44 94 THR A C 1
ATOM 745 O O . THR A 1 94 ? 9.782 13.120 -32.086 1.00 79.44 94 THR A O 1
ATOM 748 N N . LYS A 1 95 ? 9.517 15.353 -31.978 1.00 78.06 95 LYS A N 1
ATOM 749 C CA . LYS A 1 95 ? 8.069 15.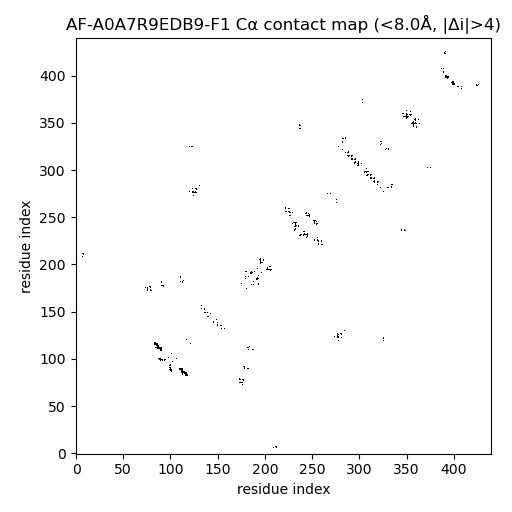354 -31.709 1.00 78.06 95 LYS A CA 1
ATOM 750 C C . LYS A 1 95 ? 7.229 15.592 -32.968 1.00 78.06 95 LYS A C 1
ATOM 752 O O . LYS A 1 95 ? 6.036 15.861 -32.853 1.00 78.06 95 LYS A O 1
ATOM 757 N N . ASP A 1 96 ? 7.855 15.539 -34.139 1.00 81.94 96 ASP A N 1
ATOM 758 C CA . ASP A 1 96 ? 7.182 15.810 -35.400 1.00 81.94 96 ASP A CA 1
ATOM 759 C C . ASP A 1 96 ? 6.254 14.637 -35.758 1.00 81.94 96 ASP A C 1
ATOM 761 O O . ASP A 1 96 ? 6.664 13.479 -35.625 1.00 81.94 96 ASP A O 1
ATOM 765 N N . PRO A 1 97 ? 5.009 14.904 -36.202 1.00 78.25 97 PRO A N 1
ATOM 766 C CA . PRO A 1 97 ? 4.042 13.850 -36.511 1.00 78.25 97 PRO A CA 1
ATOM 767 C C . PRO A 1 97 ? 4.555 12.846 -37.548 1.00 78.25 97 PRO A C 1
ATOM 769 O O . PRO A 1 97 ? 4.339 11.649 -37.394 1.00 78.25 97 PRO A O 1
ATOM 772 N N . ASP A 1 98 ? 5.312 13.316 -38.544 1.00 76.06 98 ASP A N 1
ATOM 773 C CA . ASP A 1 98 ? 5.861 12.484 -39.623 1.00 76.06 98 ASP A CA 1
ATOM 774 C C . ASP A 1 98 ? 6.858 11.414 -39.135 1.00 76.06 98 ASP A C 1
ATOM 776 O O . ASP A 1 98 ? 7.029 10.389 -39.797 1.00 76.06 98 ASP A O 1
ATOM 780 N N . ASP A 1 99 ? 7.514 11.642 -37.991 1.00 77.00 99 ASP A N 1
ATOM 781 C CA . ASP A 1 99 ? 8.497 10.718 -37.408 1.00 77.00 99 ASP A CA 1
ATOM 782 C C . ASP A 1 99 ? 7.849 9.694 -36.455 1.00 77.00 99 ASP A C 1
ATOM 784 O O . ASP A 1 99 ? 8.427 8.641 -36.173 1.00 77.00 99 ASP A O 1
ATOM 788 N N . ILE A 1 100 ? 6.673 10.023 -35.917 1.00 80.12 100 ILE A N 1
ATOM 789 C CA . ILE A 1 100 ? 6.000 9.283 -34.841 1.00 80.12 100 ILE A CA 1
ATOM 790 C C . ILE A 1 100 ? 4.844 8.445 -35.387 1.00 80.12 100 ILE A C 1
ATOM 792 O O . ILE A 1 100 ? 4.573 7.353 -34.878 1.00 80.12 100 ILE A O 1
ATOM 796 N N . GLU A 1 101 ? 4.131 8.950 -36.389 1.00 81.75 101 GLU A N 1
ATOM 797 C CA . GLU A 1 101 ? 2.956 8.281 -36.925 1.00 81.75 101 GLU A CA 1
ATOM 798 C C . GLU A 1 101 ? 3.341 7.159 -37.902 1.00 81.75 101 GLU A C 1
ATOM 800 O O . GLU A 1 101 ? 4.239 7.323 -38.735 1.00 81.75 101 GLU A O 1
ATOM 805 N N . PRO A 1 102 ? 2.651 6.006 -37.839 1.00 73.69 102 PRO A N 1
ATOM 806 C CA . PRO A 1 102 ? 2.804 4.957 -38.830 1.00 73.69 102 PRO A CA 1
ATOM 807 C C . PRO A 1 102 ? 2.245 5.409 -40.181 1.00 73.69 102 PRO A C 1
ATOM 809 O O . PRO A 1 102 ? 1.066 5.244 -40.475 1.00 73.69 102 PRO A O 1
ATOM 812 N N . LEU A 1 103 ? 3.113 5.990 -41.008 1.00 73.75 103 LEU A N 1
ATOM 813 C CA . LEU A 1 103 ? 2.840 6.287 -42.414 1.00 73.75 103 LEU A CA 1
ATOM 814 C C . LEU A 1 103 ? 2.774 4.978 -43.230 1.00 73.75 103 LEU A C 1
ATOM 816 O O . LEU A 1 103 ? 3.386 3.983 -42.849 1.00 73.75 103 LEU A O 1
ATOM 820 N N . ASP A 1 104 ? 2.114 4.993 -44.397 1.00 66.88 104 ASP A N 1
ATOM 821 C CA . ASP A 1 104 ? 1.995 3.865 -45.359 1.00 66.88 104 ASP A CA 1
ATOM 822 C C . ASP A 1 104 ? 3.339 3.427 -46.008 1.00 66.88 104 ASP A C 1
ATOM 824 O O . ASP A 1 104 ? 3.398 2.914 -47.129 1.00 66.88 104 ASP A O 1
ATOM 828 N N . ARG A 1 105 ? 4.466 3.660 -45.332 1.00 67.00 105 ARG A N 1
ATOM 829 C CA . ARG A 1 105 ? 5.816 3.303 -45.770 1.00 67.00 105 ARG A CA 1
ATOM 830 C C . ARG A 1 105 ? 6.190 1.913 -45.231 1.00 67.00 105 ARG A C 1
ATOM 832 O O . ARG A 1 105 ? 5.638 1.455 -44.235 1.00 67.00 105 ARG A O 1
ATOM 839 N N . PRO A 1 106 ? 7.118 1.194 -45.883 1.00 60.12 106 PRO A N 1
ATOM 840 C CA . PRO A 1 106 ? 7.570 -0.100 -45.383 1.00 60.12 106 PRO A CA 1
ATOM 841 C C . PRO A 1 106 ? 8.333 0.056 -44.051 1.00 60.12 106 PRO A C 1
ATOM 843 O O . PRO A 1 106 ? 9.451 0.565 -44.022 1.00 60.12 106 PRO A O 1
ATOM 846 N N . ASN A 1 107 ? 7.728 -0.420 -42.959 1.00 60.78 107 ASN A N 1
ATOM 847 C CA . ASN A 1 107 ? 8.178 -0.245 -41.568 1.00 60.78 107 ASN A CA 1
ATOM 848 C C . ASN A 1 107 ? 9.264 -1.247 -41.132 1.00 60.78 107 ASN A C 1
ATOM 850 O O . ASN A 1 107 ? 9.133 -1.923 -40.109 1.00 60.78 107 ASN A O 1
ATOM 854 N N . TYR A 1 108 ? 10.340 -1.396 -41.905 1.00 57.94 108 TYR A N 1
ATOM 855 C CA . TYR A 1 108 ? 11.437 -2.277 -41.498 1.00 57.94 108 TYR A CA 1
ATOM 856 C C . TYR A 1 108 ? 12.298 -1.588 -40.421 1.00 57.94 108 TYR A C 1
ATOM 858 O O . TYR A 1 108 ? 12.849 -0.517 -40.654 1.00 57.94 108 TYR A O 1
ATOM 866 N N . ASN A 1 109 ? 12.434 -2.234 -39.256 1.00 69.44 109 ASN A N 1
ATOM 867 C CA . ASN A 1 109 ? 13.297 -1.856 -38.120 1.00 69.44 109 ASN A CA 1
ATOM 868 C C . ASN A 1 109 ? 12.856 -0.663 -37.243 1.00 69.44 109 ASN A C 1
ATOM 870 O O . ASN A 1 109 ? 13.700 -0.066 -36.575 1.00 69.44 109 ASN A O 1
ATOM 874 N N . GLN A 1 110 ? 11.566 -0.328 -37.184 1.00 78.75 110 GLN A N 1
ATOM 875 C CA . GLN A 1 110 ? 11.064 0.675 -36.234 1.00 78.75 110 GLN A CA 1
ATOM 876 C C . GLN A 1 110 ? 10.535 0.034 -34.945 1.00 78.75 110 GLN A C 1
ATOM 878 O O . GLN A 1 110 ? 9.855 -0.991 -34.982 1.00 78.75 110 GLN A O 1
ATOM 883 N N . VAL A 1 111 ? 10.847 0.654 -33.802 1.00 83.94 111 VAL A N 1
ATOM 884 C CA . VAL A 1 111 ? 10.365 0.223 -32.483 1.00 83.94 111 VAL A CA 1
ATOM 885 C C . VAL A 1 111 ? 9.089 0.984 -32.143 1.00 83.94 111 VAL A C 1
ATOM 887 O O . VAL A 1 111 ? 9.039 2.214 -32.222 1.00 83.94 111 VAL A O 1
ATOM 890 N N . LEU A 1 112 ? 8.058 0.231 -31.774 1.00 86.19 112 LEU A N 1
ATOM 891 C CA . LEU A 1 112 ? 6.733 0.737 -31.437 1.00 86.19 112 LEU A CA 1
ATOM 892 C C . LEU A 1 112 ? 6.599 0.959 -29.930 1.00 86.19 112 LEU A C 1
ATOM 894 O O . LEU A 1 112 ? 7.197 0.257 -29.113 1.00 86.19 112 LEU A O 1
ATOM 898 N N . VAL A 1 113 ? 5.758 1.917 -29.566 1.00 86.88 113 VAL A N 1
ATOM 899 C CA . VAL A 1 113 ? 5.365 2.177 -28.182 1.00 86.88 113 VAL A CA 1
ATOM 900 C C . VAL A 1 113 ? 4.426 1.073 -27.690 1.00 86.88 113 VAL A C 1
ATOM 902 O O . VAL A 1 113 ? 3.379 0.834 -28.289 1.00 86.88 113 VAL A O 1
ATOM 905 N N . ASP A 1 114 ? 4.800 0.433 -26.576 1.00 85.31 114 ASP A N 1
ATOM 906 C CA . ASP A 1 114 ? 4.114 -0.7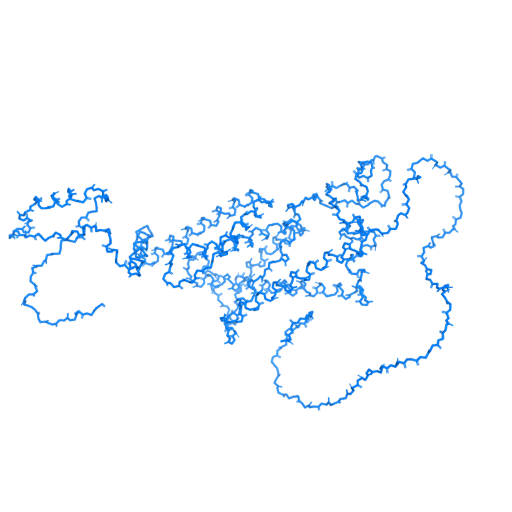32 -25.980 1.00 85.31 114 ASP A CA 1
ATOM 907 C C . ASP A 1 114 ? 2.803 -0.379 -25.259 1.00 85.31 114 ASP A C 1
ATOM 909 O O . ASP A 1 114 ? 1.868 -1.173 -25.241 1.00 85.31 114 ASP A O 1
ATOM 913 N N . ILE A 1 115 ? 2.718 0.811 -24.653 1.00 86.44 115 ILE A N 1
ATOM 914 C CA . ILE A 1 115 ? 1.530 1.296 -23.937 1.00 86.44 115 ILE A CA 1
ATOM 915 C C . ILE A 1 115 ? 1.382 2.808 -24.099 1.00 86.44 115 ILE A C 1
ATOM 917 O O . ILE A 1 115 ? 2.374 3.533 -24.140 1.00 86.44 115 ILE A O 1
ATOM 921 N N . THR A 1 116 ? 0.144 3.309 -24.107 1.00 87.25 116 THR A N 1
ATOM 922 C CA . THR A 1 116 ? -0.099 4.755 -24.024 1.00 87.25 116 THR A CA 1
ATOM 923 C C . THR A 1 116 ? 0.432 5.293 -22.699 1.00 87.25 116 THR A C 1
ATOM 925 O O . THR A 1 116 ? 0.045 4.837 -21.619 1.00 87.25 116 THR A O 1
ATOM 928 N N . THR A 1 117 ? 1.316 6.283 -22.779 1.00 89.75 117 THR A N 1
ATOM 929 C CA . THR A 1 117 ? 2.010 6.840 -21.616 1.00 89.75 117 THR A CA 1
ATOM 930 C C . THR A 1 117 ? 1.453 8.204 -21.235 1.00 89.75 117 THR A C 1
ATOM 932 O O . THR A 1 117 ? 1.226 9.077 -22.065 1.00 89.75 117 THR A O 1
ATOM 935 N N . SER A 1 118 ? 1.256 8.413 -19.938 1.00 90.94 118 SER A N 1
ATOM 936 C CA . SER A 1 118 ? 0.914 9.713 -19.362 1.00 90.94 118 SER A CA 1
ATOM 937 C C . SER A 1 118 ? 1.527 9.828 -17.971 1.00 90.94 118 SER A C 1
ATOM 939 O O . SER A 1 118 ? 1.883 8.823 -17.350 1.00 90.94 118 SER A O 1
ATOM 941 N N . PHE A 1 119 ? 1.644 11.053 -17.458 1.00 89.75 119 PHE A N 1
ATOM 942 C CA . PHE A 1 119 ? 2.219 11.297 -16.133 1.00 89.75 119 PHE A CA 1
ATOM 943 C C . PHE A 1 119 ? 1.510 10.501 -15.022 1.00 89.75 119 PHE A C 1
ATOM 945 O O . PHE A 1 119 ? 2.161 9.923 -14.153 1.00 89.75 119 PHE A O 1
ATOM 952 N N . THR A 1 120 ? 0.180 10.410 -15.075 1.00 87.19 120 THR A N 1
ATOM 953 C CA . THR A 1 120 ? -0.629 9.708 -14.068 1.00 87.19 120 THR A CA 1
ATOM 954 C C . THR A 1 120 ? -0.467 8.189 -14.129 1.00 87.19 120 THR A C 1
ATOM 956 O O . THR A 1 120 ? -0.406 7.544 -13.079 1.00 87.19 120 THR A O 1
ATOM 959 N N . ILE A 1 121 ? -0.339 7.617 -15.333 1.00 85.44 121 ILE A N 1
ATOM 960 C CA . ILE A 1 121 ? -0.066 6.184 -15.527 1.00 85.44 121 ILE A CA 1
ATOM 961 C C . ILE A 1 121 ? 1.317 5.834 -14.971 1.00 85.44 121 ILE A C 1
ATOM 963 O O . ILE A 1 121 ? 1.445 4.876 -14.210 1.00 85.44 121 ILE A O 1
ATOM 967 N N . LEU A 1 122 ? 2.340 6.642 -15.272 1.00 89.06 122 LEU A N 1
ATOM 968 C CA . LEU A 1 122 ? 3.704 6.396 -14.792 1.00 89.06 122 LEU A CA 1
ATOM 969 C C . LEU A 1 122 ? 3.818 6.487 -13.265 1.00 89.06 122 LEU A C 1
ATOM 971 O O . LEU A 1 122 ? 4.536 5.685 -12.671 1.00 89.06 122 LEU A O 1
ATOM 975 N N . ILE A 1 123 ? 3.071 7.387 -12.610 1.00 88.19 123 ILE A N 1
ATOM 976 C CA . ILE A 1 123 ? 2.968 7.398 -11.140 1.00 8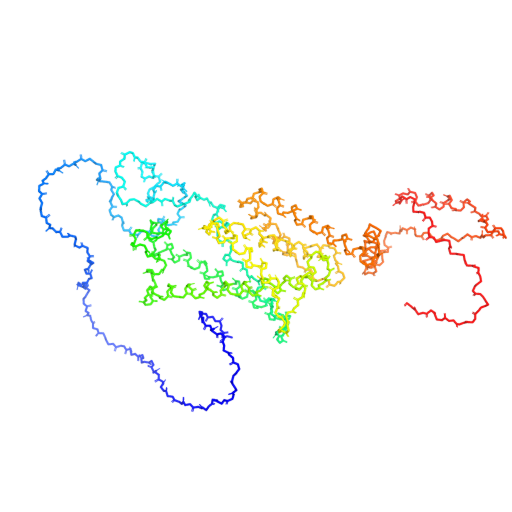8.19 123 ILE A CA 1
ATOM 977 C C . ILE A 1 123 ? 2.431 6.056 -10.627 1.00 88.19 123 ILE A C 1
ATOM 979 O O . ILE A 1 123 ? 3.003 5.488 -9.698 1.00 88.19 123 ILE A O 1
ATOM 983 N N . GLY A 1 124 ? 1.359 5.535 -11.233 1.00 85.62 124 GLY A N 1
ATOM 984 C CA . GLY A 1 124 ? 0.752 4.260 -10.837 1.00 85.62 124 GLY A CA 1
ATOM 985 C C . GLY A 1 124 ? 1.654 3.043 -11.071 1.00 85.62 124 GLY A C 1
ATOM 986 O O . GLY A 1 124 ? 1.600 2.090 -10.296 1.00 85.62 124 GLY A O 1
ATOM 987 N N . ILE A 1 125 ? 2.504 3.083 -12.101 1.00 88.00 125 ILE A N 1
ATOM 988 C CA . ILE A 1 125 ? 3.497 2.036 -12.388 1.00 88.00 125 ILE A CA 1
ATOM 989 C C . ILE A 1 125 ? 4.693 2.128 -11.432 1.00 88.00 125 ILE A C 1
ATOM 991 O O . ILE A 1 125 ? 5.201 1.103 -10.983 1.00 88.00 125 ILE A O 1
ATOM 995 N N . PHE A 1 126 ? 5.139 3.339 -11.084 1.00 90.75 126 PHE A N 1
ATOM 996 C CA . PHE A 1 126 ? 6.284 3.540 -10.194 1.00 90.75 126 PHE A CA 1
ATOM 997 C C . PHE A 1 126 ? 5.944 3.288 -8.720 1.00 90.75 126 PHE A C 1
ATOM 999 O O . PHE A 1 126 ? 6.789 2.796 -7.973 1.00 90.75 126 PHE A O 1
ATOM 1006 N N . PHE A 1 127 ? 4.721 3.592 -8.280 1.00 90.25 127 PHE A N 1
ATOM 1007 C CA . PHE A 1 127 ? 4.342 3.560 -6.865 1.00 90.25 127 PHE A CA 1
ATOM 1008 C C . PHE A 1 127 ? 4.637 2.238 -6.124 1.00 90.25 127 PHE A C 1
ATOM 1010 O O . PHE A 1 127 ? 5.134 2.315 -4.999 1.00 90.25 127 PHE A O 1
ATOM 1017 N N . PRO A 1 128 ? 4.447 1.031 -6.699 1.00 89.56 128 PRO A N 1
ATOM 1018 C CA . PRO A 1 128 ? 4.803 -0.224 -6.037 1.00 89.56 128 PRO A CA 1
ATOM 1019 C C . PRO A 1 128 ? 6.271 -0.295 -5.592 1.00 89.56 128 PRO A C 1
ATOM 1021 O O . PRO A 1 128 ? 6.560 -0.948 -4.590 1.00 89.56 128 PRO A O 1
ATOM 1024 N N . SER A 1 129 ? 7.187 0.419 -6.259 1.00 90.50 129 SER A N 1
ATOM 1025 C CA . SER A 1 129 ? 8.610 0.462 -5.887 1.00 90.50 129 SER A CA 1
ATOM 1026 C C . SER A 1 129 ? 8.867 1.098 -4.515 1.00 90.50 129 SER A C 1
ATOM 1028 O O . SER A 1 129 ? 9.780 0.682 -3.808 1.00 90.50 129 SER A O 1
ATOM 1030 N N . VAL A 1 130 ? 8.031 2.055 -4.095 1.00 92.19 130 VAL A N 1
ATOM 1031 C CA . VAL A 1 130 ? 8.150 2.739 -2.794 1.00 92.19 130 VAL A CA 1
ATOM 1032 C C . VAL A 1 130 ? 7.263 2.114 -1.712 1.00 92.19 130 VAL A C 1
ATOM 1034 O O . VAL A 1 130 ? 7.156 2.636 -0.600 1.00 92.19 130 VAL A O 1
ATOM 1037 N N . THR A 1 131 ? 6.603 0.993 -2.015 1.00 90.44 131 THR A N 1
ATOM 1038 C CA . THR A 1 131 ? 5.802 0.251 -1.033 1.00 90.44 131 THR A CA 1
ATOM 1039 C C . THR A 1 131 ? 6.675 -0.628 -0.128 1.00 90.44 131 THR A C 1
ATOM 1041 O O . THR A 1 131 ? 7.898 -0.653 -0.231 1.00 90.44 131 THR A O 1
ATOM 1044 N N . GLY A 1 132 ? 6.055 -1.330 0.826 1.00 86.50 132 GLY A N 1
ATOM 1045 C CA . GLY A 1 132 ? 6.769 -2.277 1.691 1.00 86.50 132 GLY A CA 1
ATOM 1046 C C . GLY A 1 132 ? 7.363 -1.676 2.967 1.00 86.50 132 GLY A C 1
ATOM 1047 O O . GLY A 1 132 ? 8.031 -2.387 3.715 1.00 86.50 132 GLY A O 1
ATOM 1048 N N . ILE A 1 133 ? 7.059 -0.416 3.298 1.00 90.50 133 ILE A N 1
ATOM 1049 C CA . ILE A 1 133 ? 7.530 0.232 4.540 1.00 90.50 133 ILE A CA 1
ATOM 1050 C C . ILE A 1 133 ? 7.094 -0.515 5.816 1.00 90.50 133 ILE A C 1
ATOM 1052 O O . ILE A 1 133 ? 7.758 -0.441 6.845 1.00 90.50 133 ILE A O 1
ATOM 1056 N N . MET A 1 134 ? 6.002 -1.284 5.744 1.00 85.50 134 MET A N 1
ATOM 1057 C CA . MET A 1 134 ? 5.481 -2.095 6.854 1.00 85.50 134 MET A CA 1
ATOM 1058 C C . MET A 1 134 ? 6.241 -3.415 7.064 1.00 85.50 134 MET A C 1
ATOM 1060 O O . MET A 1 134 ? 6.005 -4.111 8.050 1.00 85.50 134 MET A O 1
ATOM 1064 N N . ALA A 1 135 ? 7.182 -3.774 6.184 1.00 82.75 135 ALA A N 1
ATOM 1065 C CA . ALA A 1 135 ? 7.973 -4.992 6.350 1.00 82.75 135 ALA A CA 1
ATOM 1066 C C . ALA A 1 135 ? 8.787 -4.982 7.657 1.00 82.75 135 ALA A C 1
ATOM 1068 O O . ALA A 1 135 ? 8.949 -6.031 8.282 1.00 82.75 135 ALA A O 1
ATOM 1069 N N . GLY A 1 136 ? 9.236 -3.803 8.106 1.00 81.12 136 GLY A N 1
ATOM 1070 C CA . GLY A 1 136 ? 9.978 -3.646 9.360 1.00 81.12 136 GLY A CA 1
ATOM 1071 C C . GLY A 1 136 ? 9.154 -3.981 10.608 1.00 81.12 136 GLY A C 1
ATOM 1072 O O . GLY A 1 136 ? 9.681 -4.560 11.555 1.00 81.12 136 GLY A O 1
ATOM 1073 N N . SER A 1 137 ? 7.849 -3.686 10.607 1.00 83.94 137 SER A N 1
ATOM 1074 C CA . SER A 1 137 ? 6.961 -3.980 11.742 1.00 83.94 137 SER A CA 1
ATOM 1075 C C . SER A 1 137 ? 6.486 -5.432 11.793 1.00 83.94 137 SER A C 1
ATOM 1077 O O . SER A 1 137 ? 6.066 -5.891 12.852 1.00 83.94 137 SER A O 1
ATOM 1079 N N . ASN A 1 138 ? 6.588 -6.180 10.691 1.00 81.25 138 ASN A N 1
ATOM 1080 C CA . ASN A 1 138 ? 6.114 -7.567 10.619 1.00 81.25 138 ASN A CA 1
ATOM 1081 C C . ASN A 1 138 ? 6.915 -8.541 11.506 1.00 81.25 138 ASN A C 1
ATOM 1083 O O . ASN A 1 138 ? 6.473 -9.669 11.712 1.00 81.25 138 ASN A O 1
ATOM 1087 N N . ARG A 1 139 ? 8.077 -8.123 12.033 1.00 76.62 139 ARG A N 1
ATOM 1088 C CA . ARG A 1 139 ? 8.897 -8.880 13.000 1.00 76.62 139 ARG A CA 1
ATOM 1089 C C . ARG A 1 139 ? 9.066 -8.161 14.341 1.00 76.62 139 ARG A C 1
ATOM 1091 O O . ARG A 1 139 ? 10.066 -8.345 15.027 1.00 76.62 139 ARG A O 1
ATOM 1098 N N . SER A 1 140 ? 8.094 -7.333 14.717 1.00 81.31 140 SER A N 1
ATOM 1099 C CA . SER A 1 140 ? 8.096 -6.594 15.988 1.00 81.31 140 SER A CA 1
ATOM 1100 C C . SER A 1 140 ? 8.282 -7.487 17.221 1.00 81.31 140 SER A C 1
ATOM 1102 O O . SER A 1 140 ? 8.922 -7.051 18.172 1.00 81.31 140 SER A O 1
ATOM 1104 N N . GLY A 1 141 ? 7.784 -8.729 17.190 1.00 78.94 141 GLY A N 1
ATOM 1105 C CA . GLY A 1 141 ? 7.916 -9.698 18.286 1.00 78.94 141 GLY A CA 1
ATOM 1106 C C . GLY A 1 141 ? 9.316 -10.295 18.478 1.00 78.94 141 GLY A C 1
ATOM 1107 O O . GLY A 1 141 ? 9.610 -10.768 19.569 1.00 78.94 141 GLY A O 1
ATOM 1108 N N . ASP A 1 142 ? 10.181 -10.230 17.461 1.00 82.75 142 ASP A N 1
ATOM 1109 C CA . ASP A 1 142 ? 11.536 -10.813 17.494 1.00 82.75 142 ASP A CA 1
ATOM 1110 C C . ASP A 1 142 ? 12.625 -9.755 17.761 1.00 82.75 142 ASP A C 1
ATOM 1112 O O . ASP A 1 142 ? 13.819 -10.053 17.808 1.00 82.75 142 ASP A O 1
ATOM 1116 N N . LEU A 1 143 ? 12.231 -8.486 17.885 1.00 87.75 143 LEU A N 1
ATOM 1117 C CA . LEU A 1 143 ? 13.137 -7.360 18.079 1.00 87.75 143 LEU A CA 1
ATOM 1118 C C . LEU A 1 143 ? 13.484 -7.187 19.561 1.00 87.75 143 LEU A C 1
ATOM 1120 O O . LEU A 1 143 ? 12.595 -7.074 20.399 1.00 87.75 143 LEU A O 1
ATOM 1124 N N . ALA A 1 144 ? 14.779 -7.059 19.866 1.00 89.00 144 ALA A N 1
ATOM 1125 C CA . ALA A 1 144 ? 15.255 -6.789 21.228 1.00 89.00 144 ALA A CA 1
ATOM 1126 C C . ALA A 1 144 ? 14.684 -5.480 21.817 1.00 89.00 144 ALA A C 1
ATOM 1128 O O . ALA A 1 144 ? 14.354 -5.427 22.996 1.00 89.00 144 ALA A O 1
ATOM 1129 N N . ASP A 1 145 ? 14.537 -4.437 20.991 1.00 91.50 145 ASP A N 1
ATOM 1130 C CA . ASP A 1 145 ? 13.823 -3.199 21.333 1.00 91.50 145 ASP A CA 1
ATOM 1131 C C . ASP A 1 145 ? 13.016 -2.720 20.119 1.00 91.50 145 ASP A C 1
ATOM 1133 O O . ASP A 1 145 ? 13.528 -2.034 19.225 1.00 91.50 145 ASP A O 1
ATOM 1137 N N . ALA A 1 146 ? 11.740 -3.103 20.070 1.00 90.06 146 ALA A N 1
ATOM 1138 C CA . ALA A 1 146 ? 10.840 -2.751 18.977 1.00 90.06 146 ALA A CA 1
ATOM 1139 C C . ALA A 1 146 ? 10.509 -1.247 18.931 1.00 90.06 146 ALA A C 1
ATOM 1141 O O . ALA A 1 146 ? 10.358 -0.689 17.842 1.00 90.06 146 ALA A O 1
ATOM 1142 N N . GLN A 1 147 ? 10.430 -0.573 20.085 1.00 87.62 147 GLN A N 1
ATOM 1143 C CA . GLN A 1 147 ? 10.014 0.832 20.160 1.00 87.62 147 GLN A CA 1
ATOM 1144 C C . GLN A 1 147 ? 11.038 1.765 19.516 1.00 87.62 147 GLN A C 1
ATOM 1146 O O . GLN A 1 147 ? 10.657 2.733 18.856 1.00 87.62 147 GLN A O 1
ATOM 1151 N N . LYS A 1 148 ? 12.332 1.465 19.668 1.00 89.62 148 LYS A N 1
ATOM 1152 C CA . LYS A 1 148 ? 13.409 2.235 19.037 1.00 89.62 148 LYS A CA 1
ATOM 1153 C C . LYS A 1 148 ? 13.743 1.743 17.630 1.00 89.62 148 LYS A C 1
ATOM 1155 O O . LYS A 1 148 ? 13.975 2.556 16.734 1.00 89.62 148 LYS A O 1
ATOM 1160 N N . SER A 1 149 ? 13.778 0.429 17.419 1.00 92.69 149 SER A N 1
ATOM 1161 C CA . SER A 1 149 ? 14.321 -0.147 16.182 1.00 92.69 149 SER A CA 1
ATOM 1162 C C . SER A 1 149 ? 13.402 0.031 14.977 1.00 92.69 149 SER A C 1
ATOM 1164 O O . SER A 1 149 ? 13.889 0.321 13.887 1.00 92.69 149 SER A O 1
ATOM 1166 N N . ILE A 1 150 ? 12.081 -0.087 15.161 1.00 91.62 150 ILE A N 1
ATOM 1167 C CA . ILE A 1 150 ? 11.104 0.073 14.074 1.00 91.62 150 ILE A CA 1
ATOM 1168 C C . ILE A 1 150 ? 11.167 1.482 13.457 1.00 91.62 150 ILE A C 1
ATOM 1170 O O . ILE A 1 150 ? 11.363 1.570 12.241 1.00 91.62 150 ILE A O 1
ATOM 1174 N N . PRO A 1 151 ? 11.042 2.591 14.220 1.00 90.88 151 PRO A N 1
ATOM 1175 C CA . PRO A 1 151 ? 11.047 3.924 13.618 1.00 90.88 151 PRO A CA 1
ATOM 1176 C C . PRO A 1 151 ? 12.393 4.277 12.978 1.00 90.88 151 PRO A C 1
ATOM 1178 O O . PRO A 1 151 ? 12.408 4.796 11.864 1.00 90.88 151 PRO A O 1
ATOM 1181 N N . VAL A 1 152 ? 13.518 3.967 13.636 1.00 91.94 152 VAL A N 1
ATOM 1182 C CA . VAL A 1 152 ? 14.855 4.265 13.093 1.00 91.94 152 VAL A CA 1
ATOM 1183 C C . VAL A 1 152 ? 15.117 3.448 11.830 1.00 91.94 152 VAL A C 1
ATOM 1185 O O . VAL A 1 152 ? 15.496 4.013 10.807 1.00 91.94 152 VAL A O 1
ATOM 1188 N N . GLY A 1 153 ? 14.856 2.138 11.868 1.00 93.94 153 GLY A N 1
ATOM 1189 C CA . GLY A 1 153 ? 15.052 1.256 10.720 1.00 93.94 153 GLY A CA 1
ATOM 1190 C C . GLY A 1 153 ? 14.205 1.667 9.517 1.00 93.94 153 GLY A C 1
ATOM 1191 O O . GLY A 1 153 ? 14.724 1.757 8.408 1.00 93.94 153 GLY A O 1
ATOM 1192 N N . THR A 1 154 ? 12.929 1.993 9.741 1.00 93.31 154 THR A N 1
ATOM 1193 C CA . THR A 1 154 ? 12.008 2.385 8.663 1.00 93.31 154 THR A CA 1
ATOM 1194 C C . THR A 1 154 ? 12.427 3.706 8.012 1.00 93.31 154 THR A C 1
ATOM 1196 O O . THR A 1 154 ? 12.507 3.781 6.789 1.00 93.31 154 THR A O 1
ATOM 1199 N N . ILE A 1 155 ? 12.754 4.738 8.802 1.00 92.62 155 ILE A N 1
ATOM 1200 C CA . ILE A 1 155 ? 13.166 6.046 8.261 1.00 92.62 155 ILE A CA 1
ATOM 1201 C C . ILE A 1 155 ? 14.501 5.933 7.513 1.00 92.62 155 ILE A C 1
ATOM 1203 O O . ILE A 1 155 ? 14.620 6.444 6.401 1.00 92.62 155 ILE A O 1
ATOM 1207 N N . CYS A 1 156 ? 15.491 5.234 8.077 1.00 95.12 156 CYS A N 1
ATOM 1208 C CA . CYS A 1 156 ? 16.776 5.026 7.408 1.00 95.12 156 CYS A CA 1
ATOM 1209 C C . CYS A 1 156 ? 16.624 4.245 6.095 1.00 95.12 156 CYS A C 1
ATOM 1211 O O . CYS A 1 156 ? 17.277 4.590 5.109 1.00 95.12 156 CYS A O 1
ATOM 1213 N N . ALA A 1 157 ? 15.753 3.232 6.058 1.00 94.50 157 ALA A N 1
ATOM 1214 C CA . ALA A 1 157 ? 15.476 2.473 4.843 1.00 94.50 157 ALA A CA 1
ATOM 1215 C C . ALA A 1 157 ? 14.843 3.356 3.758 1.00 94.50 157 ALA A C 1
ATOM 1217 O O . ALA A 1 157 ? 15.335 3.359 2.633 1.00 94.50 157 ALA A O 1
ATOM 1218 N N . ILE A 1 158 ? 13.827 4.158 4.106 1.00 94.31 158 ILE A N 1
ATOM 1219 C CA . ILE A 1 158 ? 13.165 5.085 3.171 1.00 94.31 158 ILE A CA 1
ATOM 1220 C C . ILE A 1 158 ? 14.153 6.110 2.613 1.00 94.31 158 ILE A C 1
ATOM 1222 O O . ILE A 1 158 ? 14.166 6.352 1.408 1.00 94.31 158 ILE A O 1
ATOM 1226 N N . LEU A 1 159 ? 14.988 6.714 3.463 1.00 96.06 159 LEU A N 1
ATOM 1227 C CA . LEU A 1 159 ? 15.997 7.674 3.006 1.00 96.06 159 LEU A CA 1
ATOM 1228 C C . LEU A 1 159 ? 16.985 7.013 2.044 1.00 96.06 159 LEU A C 1
ATOM 1230 O O . LEU A 1 159 ? 17.262 7.559 0.982 1.00 96.06 159 LEU A O 1
ATOM 1234 N N . THR A 1 160 ? 17.449 5.808 2.378 1.00 96.38 160 THR A N 1
ATOM 1235 C CA . THR A 1 160 ? 18.388 5.053 1.541 1.00 96.38 160 THR A CA 1
ATOM 1236 C C . THR A 1 160 ? 17.795 4.741 0.168 1.00 96.38 160 THR A C 1
ATOM 1238 O O . THR A 1 160 ? 18.422 5.036 -0.848 1.00 96.38 160 THR A O 1
ATOM 1241 N N . THR A 1 161 ? 16.587 4.172 0.112 1.00 95.69 161 THR A N 1
ATOM 1242 C CA . THR A 1 161 ? 15.945 3.825 -1.165 1.00 95.69 161 THR A CA 1
ATOM 1243 C C . THR A 1 161 ? 15.602 5.069 -1.976 1.00 95.69 161 THR A C 1
ATOM 1245 O O . THR A 1 161 ? 15.827 5.078 -3.182 1.00 95.69 161 THR A O 1
ATOM 1248 N N . SER A 1 162 ? 15.158 6.149 -1.327 1.00 95.06 162 SER A N 1
ATOM 1249 C CA . SER A 1 162 ? 14.890 7.430 -1.995 1.00 95.06 162 SER A CA 1
ATOM 1250 C C . SER A 1 162 ? 16.151 8.014 -2.628 1.00 95.06 162 SER A C 1
ATOM 1252 O O . SER A 1 162 ? 16.113 8.438 -3.780 1.00 95.06 162 SER A O 1
ATOM 1254 N N . THR A 1 163 ? 17.286 7.994 -1.919 1.00 96.44 163 THR A N 1
ATOM 1255 C CA . THR A 1 163 ? 18.571 8.434 -2.476 1.00 96.44 163 THR A CA 1
ATOM 1256 C C . THR A 1 163 ? 18.977 7.585 -3.675 1.00 96.44 163 THR A C 1
ATOM 1258 O O . THR A 1 163 ? 19.383 8.150 -4.686 1.00 96.44 163 THR A O 1
ATOM 1261 N N . VAL A 1 164 ? 18.828 6.258 -3.597 1.00 96.19 164 VAL A N 1
ATOM 1262 C CA . VAL A 1 164 ? 19.143 5.350 -4.712 1.00 96.19 164 VAL A CA 1
ATOM 1263 C C . VAL A 1 164 ? 18.235 5.605 -5.917 1.00 96.19 164 VAL A C 1
ATOM 1265 O O . VAL A 1 164 ? 18.731 5.671 -7.039 1.00 96.19 164 VAL A O 1
ATOM 1268 N N . TYR A 1 165 ? 16.927 5.792 -5.722 1.00 95.12 165 TYR A N 1
ATOM 1269 C CA . TYR A 1 165 ? 16.014 6.083 -6.830 1.00 95.12 165 TYR A CA 1
ATOM 1270 C C . TYR A 1 165 ? 16.329 7.424 -7.494 1.00 95.12 165 TYR A C 1
ATOM 1272 O O . TYR A 1 165 ? 16.462 7.479 -8.715 1.00 95.12 165 TYR A O 1
ATOM 1280 N N . LEU A 1 166 ? 16.513 8.489 -6.710 1.00 95.31 166 LEU A N 1
ATOM 1281 C CA . LEU A 1 166 ? 16.807 9.820 -7.247 1.00 95.31 166 LEU A CA 1
ATOM 1282 C C . LEU A 1 166 ? 18.168 9.875 -7.952 1.00 95.31 166 LEU A C 1
ATOM 1284 O O . LEU A 1 166 ? 18.269 10.467 -9.026 1.00 95.31 166 LEU A O 1
ATOM 1288 N N . SER A 1 167 ? 19.203 9.237 -7.396 1.00 96.00 167 SER A N 1
ATOM 1289 C CA . SER A 1 167 ? 20.516 9.185 -8.048 1.00 96.00 167 SER A CA 1
ATOM 1290 C C . SER A 1 167 ? 20.468 8.387 -9.349 1.00 96.00 167 SER A C 1
ATOM 1292 O O . SER A 1 167 ? 21.0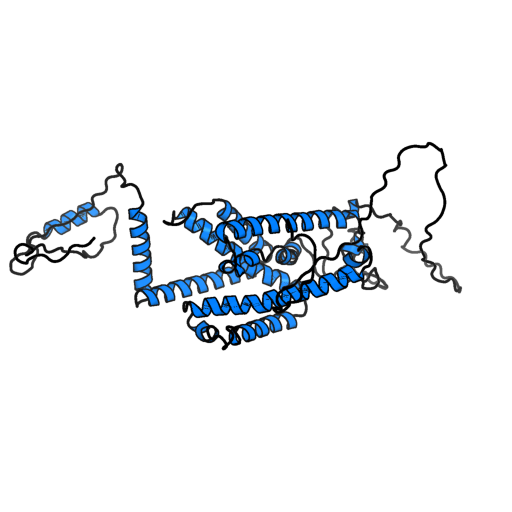22 8.826 -10.352 1.00 96.00 167 SER A O 1
ATOM 1294 N N . THR A 1 168 ? 19.752 7.261 -9.367 1.00 93.00 168 THR A N 1
ATOM 1295 C CA . THR A 1 168 ? 19.618 6.411 -10.558 1.00 93.00 168 THR A CA 1
ATOM 1296 C C . THR A 1 168 ? 18.884 7.130 -11.691 1.00 93.00 168 THR A C 1
ATOM 1298 O O . THR A 1 168 ? 19.305 7.027 -12.840 1.00 93.00 168 THR A O 1
ATOM 1301 N N . VAL A 1 169 ? 17.842 7.915 -11.386 1.00 92.94 169 VAL A N 1
ATOM 1302 C CA . VAL A 1 169 ? 17.144 8.748 -12.384 1.00 92.94 169 VAL A CA 1
ATOM 1303 C C . VAL A 1 169 ? 18.107 9.739 -13.046 1.00 92.94 169 VAL A C 1
ATOM 1305 O O . VAL A 1 169 ? 18.141 9.832 -14.272 1.00 92.94 169 VAL A O 1
ATOM 1308 N N . LEU A 1 170 ? 18.924 10.441 -12.254 1.00 92.00 170 LEU A N 1
ATOM 1309 C CA . LEU A 1 170 ? 19.905 11.398 -12.778 1.00 92.00 170 LEU A CA 1
ATOM 1310 C C . LEU A 1 170 ? 21.004 10.708 -13.599 1.00 92.00 170 LEU A C 1
ATOM 1312 O O . LEU A 1 170 ? 21.385 11.205 -14.658 1.00 92.00 170 LEU A O 1
ATOM 1316 N N . LEU A 1 171 ? 21.492 9.555 -13.135 1.00 92.12 171 LEU A N 1
ATOM 1317 C CA . LEU A 1 171 ? 22.523 8.789 -13.833 1.00 92.12 171 LEU A CA 1
ATOM 1318 C C . LEU A 1 171 ? 22.017 8.240 -15.169 1.00 92.12 171 LEU A C 1
ATOM 1320 O O . LEU A 1 171 ? 22.721 8.373 -16.166 1.00 92.12 171 LEU A O 1
ATOM 1324 N N . PHE A 1 172 ? 20.803 7.684 -15.232 1.00 91.25 172 PHE A N 1
ATOM 1325 C CA . PHE A 1 172 ? 20.237 7.220 -16.502 1.00 91.25 172 PHE A CA 1
ATOM 1326 C C . PHE A 1 172 ? 20.004 8.364 -17.483 1.00 91.25 172 PHE A C 1
ATOM 1328 O O . PHE A 1 172 ? 20.374 8.237 -18.648 1.00 91.25 172 PHE A O 1
ATOM 1335 N N . ALA A 1 173 ? 19.484 9.501 -17.013 1.00 89.38 173 ALA A N 1
ATOM 1336 C CA . ALA A 1 173 ? 19.309 10.678 -17.860 1.00 89.38 173 ALA A CA 1
ATOM 1337 C C . ALA A 1 173 ? 20.642 11.184 -18.447 1.00 89.38 173 ALA A C 1
ATOM 1339 O O . ALA A 1 173 ? 20.669 11.650 -19.583 1.00 89.38 173 ALA A O 1
ATOM 1340 N N . GLY A 1 174 ? 21.745 11.070 -17.700 1.00 88.69 174 GLY A N 1
ATOM 1341 C CA . GLY A 1 174 ? 23.070 11.527 -18.127 1.00 88.69 174 GLY A CA 1
ATOM 1342 C C . GLY A 1 174 ? 23.922 10.510 -18.893 1.00 88.69 174 GLY A C 1
ATOM 1343 O O . GLY A 1 174 ? 24.974 10.898 -19.390 1.00 88.69 174 GLY A O 1
ATOM 1344 N N . THR A 1 175 ? 23.526 9.235 -18.981 1.00 88.19 175 THR A N 1
ATOM 1345 C CA . THR A 1 175 ? 24.380 8.169 -19.557 1.00 88.19 175 THR A CA 1
ATOM 1346 C C . THR A 1 175 ? 23.723 7.341 -20.658 1.00 88.19 175 THR A C 1
ATOM 1348 O O . THR A 1 175 ? 24.433 6.645 -21.384 1.00 88.19 175 THR A O 1
ATOM 1351 N N . VAL A 1 176 ? 22.395 7.393 -20.802 1.00 87.50 176 VAL A N 1
ATOM 1352 C CA . VAL A 1 176 ? 21.649 6.536 -21.735 1.00 87.50 176 VAL A CA 1
ATOM 1353 C C . VAL A 1 176 ? 20.914 7.377 -22.766 1.00 87.50 176 VAL A C 1
ATOM 1355 O O . VAL A 1 176 ? 20.231 8.337 -22.418 1.00 87.50 176 VAL A O 1
ATOM 1358 N N . ASP A 1 177 ? 21.023 6.989 -24.037 1.00 87.69 177 ASP A N 1
ATOM 1359 C CA . ASP A 1 177 ? 20.331 7.655 -25.141 1.00 87.69 177 ASP A CA 1
ATOM 1360 C C . ASP A 1 177 ? 18.800 7.612 -24.983 1.00 87.69 177 ASP A C 1
ATOM 1362 O O . ASP A 1 177 ? 18.233 6.609 -24.535 1.00 87.69 177 ASP A O 1
ATOM 1366 N N . ASN A 1 178 ? 18.130 8.700 -25.379 1.00 86.62 178 ASN A N 1
ATOM 1367 C CA . ASN A 1 178 ? 16.684 8.874 -25.227 1.00 86.62 178 ASN A CA 1
ATOM 1368 C C . ASN A 1 178 ? 15.871 7.749 -25.874 1.00 86.62 178 ASN A C 1
ATOM 1370 O O . ASN A 1 178 ? 14.903 7.265 -25.285 1.00 86.62 178 ASN A O 1
ATOM 1374 N N . LEU A 1 179 ? 16.277 7.316 -27.072 1.00 85.62 179 LEU A N 1
ATOM 1375 C CA . LEU A 1 179 ? 15.577 6.265 -27.808 1.00 85.62 179 LEU A CA 1
ATOM 1376 C C . LEU A 1 179 ? 15.648 4.935 -27.056 1.00 85.62 179 LEU A C 1
ATOM 1378 O O . LEU A 1 179 ? 14.652 4.224 -26.948 1.00 85.62 179 LEU A O 1
ATOM 1382 N N . LEU A 1 180 ? 16.812 4.636 -26.474 1.00 87.38 180 LEU A N 1
ATOM 1383 C CA . LEU A 1 180 ? 17.040 3.391 -25.752 1.00 87.38 180 LEU A CA 1
ATOM 1384 C C . LEU A 1 180 ? 16.284 3.348 -24.417 1.00 87.38 180 LEU A C 1
ATOM 1386 O O . LEU A 1 180 ? 15.794 2.292 -24.035 1.00 87.38 180 LEU A O 1
ATOM 1390 N N . LEU A 1 181 ? 16.140 4.482 -23.722 1.00 88.00 181 LEU A N 1
ATOM 1391 C CA . LEU A 1 181 ? 15.346 4.561 -22.485 1.00 88.00 181 LEU A CA 1
ATOM 1392 C C . LEU A 1 181 ? 13.852 4.294 -22.708 1.00 88.00 181 LEU A C 1
ATOM 1394 O O . LEU A 1 181 ? 13.158 3.870 -21.784 1.00 88.00 181 LEU A O 1
ATOM 1398 N N . ARG A 1 182 ? 13.355 4.566 -23.917 1.00 88.00 182 ARG A N 1
ATOM 1399 C CA . ARG A 1 182 ? 11.938 4.426 -24.284 1.00 88.00 182 ARG A CA 1
ATOM 1400 C C . ARG A 1 182 ? 11.612 3.044 -24.855 1.00 88.00 182 ARG A C 1
ATOM 1402 O O . ARG A 1 182 ? 10.441 2.693 -24.959 1.00 88.00 182 ARG A O 1
ATOM 1409 N N . ASP A 1 183 ? 12.631 2.247 -25.158 1.00 87.44 183 ASP A N 1
ATOM 1410 C CA . ASP A 1 183 ? 12.512 0.864 -25.610 1.00 87.44 183 ASP A CA 1
ATOM 1411 C C . 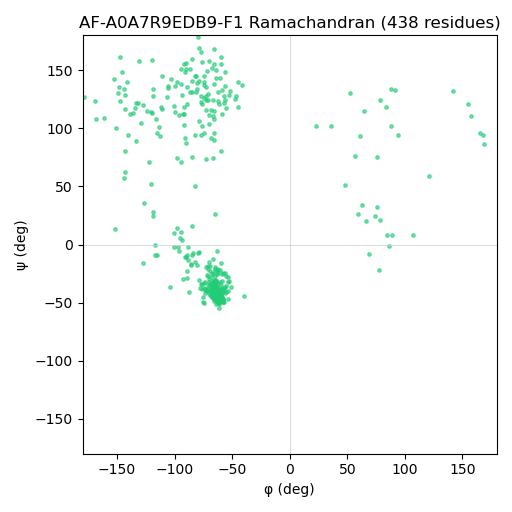ASP A 1 183 ? 12.541 -0.106 -24.418 1.00 87.44 183 ASP A C 1
ATOM 1413 O O . ASP A 1 183 ? 13.590 -0.569 -23.963 1.00 87.44 183 ASP A O 1
ATOM 1417 N N . LYS A 1 184 ? 11.349 -0.426 -23.906 1.00 85.69 184 LYS A N 1
ATOM 1418 C CA . LYS A 1 184 ? 11.147 -1.276 -22.721 1.00 85.69 184 LYS A CA 1
ATOM 1419 C C . LYS A 1 184 ? 11.784 -2.666 -22.841 1.00 85.69 184 LYS A C 1
ATOM 1421 O O . LYS A 1 184 ? 12.300 -3.181 -21.848 1.00 85.69 184 LYS A O 1
ATOM 1426 N N . PHE A 1 185 ? 11.731 -3.284 -24.021 1.00 86.94 185 PHE A N 1
ATOM 1427 C CA . PHE A 1 185 ? 12.229 -4.648 -24.244 1.00 86.94 185 PHE A CA 1
ATOM 1428 C C . PHE A 1 185 ? 13.651 -4.681 -24.820 1.00 86.94 185 PHE A C 1
ATOM 1430 O O . PHE A 1 185 ? 14.213 -5.761 -25.003 1.00 86.94 185 PHE A O 1
ATOM 1437 N N . GLY A 1 186 ? 14.241 -3.515 -25.096 1.00 85.50 186 GLY A N 1
ATOM 1438 C CA . GLY A 1 186 ? 15.579 -3.396 -25.661 1.00 85.50 186 GLY A CA 1
ATOM 1439 C C . GLY A 1 186 ? 15.694 -4.018 -27.050 1.00 85.50 186 GLY A C 1
ATOM 1440 O O . GLY A 1 186 ? 16.739 -4.584 -27.381 1.00 85.50 186 GLY A O 1
ATOM 1441 N N . GLN A 1 187 ? 14.638 -3.947 -27.865 1.00 85.38 187 GLN A N 1
ATOM 1442 C CA . GLN A 1 187 ? 14.653 -4.435 -29.250 1.00 85.38 187 GLN A CA 1
ATOM 1443 C C . GLN A 1 187 ? 15.792 -3.794 -30.059 1.00 85.38 187 GLN A C 1
ATOM 1445 O O . GLN A 1 187 ? 16.479 -4.482 -30.814 1.00 85.38 187 GLN A O 1
ATOM 1450 N N . SER A 1 188 ? 16.083 -2.521 -29.789 1.00 83.44 188 SER A N 1
ATOM 1451 C CA . SER A 1 188 ? 17.170 -1.731 -30.381 1.00 83.44 188 SER A CA 1
ATOM 1452 C C . SER A 1 188 ? 18.571 -2.281 -30.080 1.00 83.44 188 SER A C 1
ATOM 1454 O O . SER A 1 188 ? 19.519 -1.986 -30.801 1.00 83.44 188 SER A O 1
ATOM 1456 N N . ILE A 1 189 ? 18.723 -3.080 -29.018 1.00 86.81 189 ILE A N 1
ATOM 1457 C CA . ILE A 1 189 ? 19.998 -3.681 -28.585 1.00 86.81 189 ILE A CA 1
ATOM 1458 C C . ILE A 1 189 ? 19.964 -5.217 -28.612 1.00 86.81 189 ILE A C 1
ATOM 1460 O O . ILE A 1 189 ? 20.724 -5.880 -27.900 1.00 86.81 189 ILE A O 1
ATOM 1464 N N . GLY A 1 190 ? 19.085 -5.793 -29.438 1.00 82.94 190 GLY A N 1
ATOM 1465 C CA . GLY A 1 190 ? 18.973 -7.241 -29.622 1.00 82.94 190 GLY A CA 1
ATOM 1466 C C . GLY A 1 190 ? 18.264 -7.962 -28.472 1.00 82.94 190 GLY A C 1
ATOM 1467 O O . GLY A 1 190 ? 18.620 -9.094 -28.153 1.00 82.94 190 GLY A O 1
ATOM 1468 N N . GLY A 1 191 ? 17.297 -7.308 -27.820 1.00 83.50 191 GLY A N 1
ATOM 1469 C CA . GLY A 1 191 ? 16.471 -7.890 -26.753 1.00 83.50 191 GLY A CA 1
ATOM 1470 C C . GLY A 1 191 ? 17.156 -7.961 -25.387 1.00 83.50 191 GLY A C 1
ATOM 1471 O O . GLY A 1 191 ? 16.790 -8.780 -24.544 1.00 83.50 191 GLY A O 1
ATOM 1472 N N . LYS A 1 192 ? 18.192 -7.145 -25.166 1.00 87.06 192 LYS A N 1
ATOM 1473 C CA . LYS A 1 192 ? 18.908 -7.072 -23.886 1.00 87.06 192 LYS A CA 1
ATOM 1474 C C . LYS A 1 192 ? 18.273 -6.034 -22.969 1.00 87.06 192 LYS A C 1
ATOM 1476 O O . LYS A 1 192 ? 17.753 -5.019 -23.414 1.00 87.06 192 LYS A O 1
ATOM 1481 N N . LEU A 1 193 ? 18.383 -6.251 -21.662 1.00 87.19 193 LEU A N 1
ATOM 1482 C CA . LEU A 1 193 ? 17.904 -5.293 -20.670 1.00 87.19 193 LEU A CA 1
ATOM 1483 C C . LEU A 1 193 ? 18.810 -4.048 -20.660 1.00 87.19 193 LEU A C 1
ATOM 1485 O O . LEU A 1 193 ? 20.014 -4.171 -20.427 1.00 87.19 193 LEU A O 1
ATOM 1489 N N . VAL A 1 194 ? 18.240 -2.852 -20.847 1.00 88.00 194 VAL A N 1
ATOM 1490 C CA . VAL A 1 194 ? 18.996 -1.582 -20.933 1.00 88.00 194 VAL A CA 1
ATOM 1491 C C . VAL A 1 194 ? 19.911 -1.377 -19.721 1.00 88.00 194 VAL A C 1
ATOM 1493 O O . VAL A 1 194 ? 21.102 -1.118 -19.873 1.00 88.00 194 VAL A O 1
ATOM 1496 N N . VAL A 1 195 ? 19.388 -1.593 -18.510 1.00 89.81 195 VAL A N 1
ATOM 1497 C CA . VAL A 1 195 ? 20.167 -1.482 -17.263 1.00 89.81 195 VAL A CA 1
ATOM 1498 C C . VAL A 1 195 ? 21.280 -2.530 -17.151 1.00 89.81 195 VAL A C 1
ATOM 1500 O O . VAL A 1 195 ? 22.330 -2.251 -16.579 1.00 89.81 195 VAL A O 1
ATOM 1503 N N . ALA A 1 196 ? 21.090 -3.728 -17.712 1.00 89.06 196 ALA A N 1
ATOM 1504 C CA . ALA A 1 196 ? 22.117 -4.765 -17.686 1.00 89.06 196 ALA A CA 1
ATOM 1505 C C . ALA A 1 196 ? 23.266 -4.439 -18.648 1.00 89.06 196 ALA A C 1
ATOM 1507 O O . ALA A 1 196 ? 24.413 -4.754 -18.350 1.00 89.06 196 ALA A O 1
ATOM 1508 N N . ASN A 1 197 ? 22.981 -3.764 -19.764 1.00 86.81 197 ASN A N 1
ATOM 1509 C CA . ASN A 1 197 ? 23.994 -3.386 -20.748 1.00 86.81 197 ASN A CA 1
ATOM 1510 C C . ASN A 1 197 ? 25.000 -2.346 -20.215 1.00 86.81 197 ASN A C 1
ATOM 1512 O O . ASN A 1 197 ? 26.131 -2.287 -20.682 1.00 86.81 197 ASN A O 1
ATOM 1516 N N . ILE A 1 198 ? 24.601 -1.548 -19.220 1.00 87.44 198 ILE A N 1
ATOM 1517 C CA . ILE A 1 198 ? 25.445 -0.519 -18.582 1.00 87.44 198 ILE A CA 1
ATOM 1518 C C . ILE A 1 198 ? 26.251 -1.107 -17.408 1.00 87.44 198 ILE A C 1
ATOM 1520 O O . ILE A 1 198 ? 27.173 -0.483 -16.886 1.00 87.44 198 ILE A O 1
ATOM 1524 N N . ALA A 1 199 ? 25.908 -2.314 -16.957 1.00 89.44 199 ALA A N 1
ATOM 1525 C CA . ALA A 1 199 ? 26.458 -2.878 -15.738 1.00 89.44 199 ALA A CA 1
ATOM 1526 C C . ALA A 1 199 ? 27.907 -3.356 -15.904 1.00 89.44 199 ALA A C 1
ATOM 1528 O O . ALA A 1 199 ? 28.212 -4.216 -16.731 1.00 89.44 199 ALA A O 1
ATOM 1529 N N . TRP A 1 200 ? 28.782 -2.868 -15.026 1.00 88.75 200 TRP A N 1
ATOM 1530 C CA . TRP A 1 200 ? 30.141 -3.374 -14.851 1.00 88.75 200 TRP A CA 1
ATOM 1531 C C . TRP A 1 200 ? 30.192 -4.354 -13.663 1.00 88.75 200 TRP A C 1
ATOM 1533 O O . TRP A 1 200 ? 29.547 -4.089 -12.645 1.00 88.75 200 TRP A O 1
ATOM 1543 N N . PRO A 1 201 ? 30.936 -5.477 -13.727 1.00 89.69 201 PRO A N 1
ATOM 1544 C CA . PRO A 1 201 ? 31.833 -5.914 -14.805 1.00 89.69 201 PRO A CA 1
ATOM 1545 C C . PRO A 1 201 ? 31.148 -6.683 -15.946 1.00 89.69 201 PRO A C 1
ATOM 1547 O O . PRO A 1 201 ? 31.745 -6.851 -17.005 1.00 89.69 201 PRO A O 1
ATOM 1550 N N . ASN A 1 202 ? 29.928 -7.192 -15.745 1.00 91.12 202 ASN A N 1
ATOM 1551 C CA . ASN A 1 202 ? 29.214 -7.979 -16.752 1.00 91.12 202 ASN A CA 1
ATOM 1552 C C . ASN A 1 202 ? 27.687 -7.854 -16.580 1.00 91.12 202 ASN A C 1
ATOM 1554 O O . ASN A 1 202 ? 27.184 -7.888 -15.455 1.00 91.12 202 ASN A O 1
ATOM 1558 N N . GLN A 1 203 ? 26.946 -7.814 -17.692 1.00 89.25 203 GLN A N 1
ATOM 1559 C CA . GLN A 1 203 ? 25.476 -7.767 -17.751 1.00 89.25 203 GLN A CA 1
ATOM 1560 C C . GLN A 1 203 ? 24.771 -8.871 -16.941 1.00 89.25 203 GLN A C 1
ATOM 1562 O O . GLN A 1 203 ? 23.695 -8.646 -16.379 1.00 89.25 203 GLN A O 1
ATOM 1567 N N . TRP A 1 204 ? 25.384 -10.055 -16.819 1.00 90.19 204 TRP A N 1
ATOM 1568 C CA . TRP A 1 204 ? 24.810 -11.185 -16.075 1.00 90.19 204 TRP A CA 1
ATOM 1569 C C . TRP A 1 204 ? 24.612 -10.894 -14.586 1.00 90.19 204 TRP A C 1
ATOM 1571 O O . TRP A 1 204 ? 23.727 -11.485 -13.969 1.00 90.19 204 TRP A O 1
ATOM 1581 N N . VAL A 1 205 ? 25.380 -9.959 -14.015 1.00 93.19 205 VAL A N 1
ATOM 1582 C CA . VAL A 1 205 ? 25.244 -9.561 -12.606 1.00 93.19 205 VAL A CA 1
ATOM 1583 C C . VAL A 1 205 ? 23.852 -8.991 -12.345 1.00 93.19 205 VAL A C 1
ATOM 1585 O O . VAL A 1 205 ? 23.192 -9.384 -11.384 1.00 93.19 205 VAL A O 1
ATOM 1588 N N . ILE A 1 206 ? 23.370 -8.113 -13.228 1.00 93.38 206 ILE A N 1
ATOM 1589 C CA . ILE A 1 206 ? 22.030 -7.532 -13.105 1.00 93.38 206 ILE A CA 1
ATOM 1590 C C . ILE A 1 206 ? 20.957 -8.566 -13.423 1.00 93.38 206 ILE A C 1
ATOM 1592 O O . ILE A 1 206 ? 19.948 -8.621 -12.722 1.00 93.38 206 ILE A O 1
ATOM 1596 N N . LEU A 1 207 ? 21.168 -9.414 -14.430 1.00 90.44 207 LEU A N 1
ATOM 1597 C CA . LEU A 1 207 ? 20.173 -10.415 -14.812 1.00 90.44 207 LEU A CA 1
ATOM 1598 C C . LEU A 1 207 ? 19.932 -11.437 -13.686 1.00 90.44 207 LEU A C 1
ATOM 1600 O O . LEU A 1 207 ? 18.799 -11.631 -13.254 1.00 90.44 207 LEU A O 1
ATOM 1604 N N . ILE A 1 208 ? 21.001 -12.033 -13.150 1.00 93.44 208 ILE A N 1
ATOM 1605 C CA . ILE A 1 208 ? 20.912 -13.009 -12.054 1.00 93.44 208 ILE A CA 1
ATOM 1606 C C . ILE A 1 208 ? 20.465 -12.316 -10.762 1.00 93.44 208 ILE A C 1
ATOM 1608 O O . ILE A 1 208 ? 19.603 -12.829 -10.047 1.00 93.44 208 ILE A O 1
ATOM 1612 N N . GLY A 1 209 ? 21.012 -11.132 -10.471 1.00 94.31 209 GLY A N 1
ATOM 1613 C CA . GLY A 1 209 ? 20.677 -10.372 -9.268 1.00 94.31 209 GLY A CA 1
ATOM 1614 C C . GLY A 1 209 ? 19.205 -9.964 -9.218 1.00 94.31 209 GLY A C 1
ATOM 1615 O O . GLY A 1 209 ? 18.546 -10.163 -8.197 1.00 94.31 209 GLY A O 1
ATOM 1616 N N . SER A 1 210 ? 18.661 -9.445 -10.321 1.00 93.44 210 SER A N 1
ATOM 1617 C CA . SER A 1 210 ? 17.244 -9.070 -10.414 1.00 93.44 210 SER A CA 1
ATOM 1618 C C . SER A 1 210 ? 16.317 -10.286 -10.351 1.00 93.44 210 SER A C 1
ATOM 1620 O O . SER A 1 210 ? 15.302 -10.234 -9.655 1.00 93.44 210 SER A O 1
ATOM 1622 N N . PHE A 1 211 ? 16.687 -11.408 -10.975 1.00 94.06 211 PHE A N 1
ATOM 1623 C CA . PHE A 1 211 ? 15.928 -12.657 -10.890 1.00 94.06 211 PHE A CA 1
ATOM 1624 C C . PHE A 1 211 ? 15.857 -13.202 -9.454 1.00 94.06 211 PHE A C 1
ATOM 1626 O O . PHE A 1 211 ? 14.773 -13.462 -8.933 1.00 94.06 211 PHE A O 1
ATOM 1633 N N . LEU A 1 212 ? 16.997 -13.319 -8.764 1.00 95.69 212 LEU A N 1
ATOM 1634 C CA . LEU A 1 212 ? 17.019 -13.797 -7.377 1.00 95.69 212 LEU A CA 1
ATOM 1635 C C . LEU A 1 212 ? 16.316 -12.824 -6.421 1.00 95.69 212 LEU A C 1
ATOM 1637 O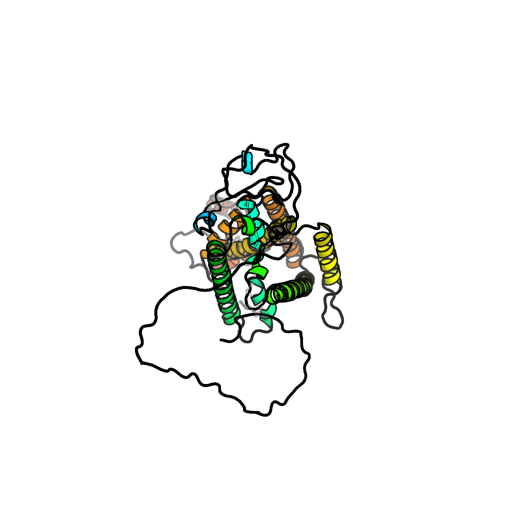 O . LEU A 1 212 ? 15.635 -13.257 -5.490 1.00 95.69 212 LEU A O 1
ATOM 1641 N N . SER A 1 213 ? 16.445 -11.516 -6.661 1.00 93.81 213 SER A N 1
ATOM 1642 C CA . SER A 1 213 ? 15.769 -10.479 -5.875 1.00 93.81 213 SER A CA 1
ATOM 1643 C C . SER A 1 213 ? 14.245 -10.555 -6.016 1.00 93.81 213 SER A C 1
ATOM 1645 O O . SER A 1 213 ? 13.528 -10.585 -5.015 1.00 93.81 213 SER A O 1
ATOM 1647 N N . THR A 1 214 ? 13.739 -10.661 -7.249 1.00 93.25 214 THR A N 1
ATOM 1648 C CA . THR A 1 214 ? 12.295 -10.772 -7.525 1.00 93.25 214 THR A CA 1
ATOM 1649 C C . THR A 1 214 ? 11.703 -12.066 -6.970 1.00 93.25 214 THR A C 1
ATOM 1651 O O . THR A 1 214 ? 10.641 -12.028 -6.345 1.00 93.25 214 THR A O 1
ATOM 1654 N N . LEU A 1 215 ? 12.417 -13.191 -7.086 1.00 94.50 215 LEU A N 1
ATOM 1655 C CA . LEU A 1 215 ? 12.023 -14.459 -6.469 1.00 94.50 215 LEU A CA 1
ATOM 1656 C C . LEU A 1 215 ? 11.963 -14.350 -4.937 1.00 94.50 215 LEU A C 1
ATOM 1658 O O . LEU A 1 215 ? 10.988 -14.789 -4.324 1.00 94.50 215 LEU A O 1
ATOM 1662 N N . GLY A 1 216 ? 12.960 -13.715 -4.313 1.00 93.56 216 GLY A N 1
ATOM 1663 C CA . GLY A 1 216 ? 12.982 -13.469 -2.870 1.00 93.56 216 GLY A CA 1
ATOM 1664 C C . GLY A 1 216 ? 11.813 -12.602 -2.391 1.00 93.56 216 GLY A C 1
ATOM 1665 O O . GLY A 1 216 ? 11.135 -12.958 -1.423 1.00 93.56 216 GLY A O 1
ATOM 1666 N N . ALA A 1 217 ? 11.524 -11.506 -3.097 1.00 91.06 217 ALA A N 1
ATOM 1667 C CA . ALA A 1 217 ? 10.386 -10.631 -2.804 1.00 91.06 217 ALA A CA 1
ATOM 1668 C C . ALA A 1 217 ? 9.035 -11.357 -2.965 1.00 91.06 217 ALA A C 1
ATOM 1670 O O . ALA A 1 217 ? 8.126 -11.193 -2.140 1.00 91.06 217 ALA A O 1
ATOM 1671 N N . GLY A 1 218 ? 8.920 -12.216 -3.985 1.00 91.88 218 GLY A N 1
ATOM 1672 C CA . GLY A 1 218 ? 7.763 -13.084 -4.195 1.00 91.88 218 GLY A CA 1
ATOM 1673 C C . GLY A 1 218 ? 7.548 -14.056 -3.032 1.00 91.88 218 GLY A C 1
ATOM 1674 O O . GLY A 1 218 ? 6.455 -14.107 -2.467 1.00 91.88 218 GLY A O 1
ATOM 1675 N N . LEU A 1 219 ? 8.596 -14.768 -2.603 1.00 91.31 219 LEU A N 1
ATOM 1676 C CA . LEU A 1 219 ? 8.537 -15.695 -1.463 1.00 91.31 219 LEU A CA 1
ATOM 1677 C C . LEU A 1 219 ? 8.195 -14.989 -0.144 1.00 91.31 219 LEU A C 1
ATOM 1679 O O . LEU A 1 219 ? 7.407 -15.502 0.658 1.00 91.31 219 LEU A O 1
ATOM 1683 N N . GLN A 1 220 ? 8.747 -13.797 0.089 1.00 90.31 220 GLN A N 1
ATOM 1684 C CA . GLN A 1 220 ? 8.415 -12.994 1.266 1.00 90.31 220 GLN A CA 1
ATOM 1685 C C . GLN A 1 220 ? 6.925 -12.628 1.285 1.00 90.31 220 GLN A C 1
ATOM 1687 O O . GLN A 1 220 ? 6.264 -12.771 2.314 1.00 90.31 220 GLN A O 1
ATOM 1692 N N . SER A 1 221 ? 6.382 -12.196 0.148 1.00 90.06 221 SER A N 1
ATOM 1693 C CA . SER A 1 221 ? 4.968 -11.825 0.031 1.00 90.06 221 SER A CA 1
ATOM 1694 C C . SER A 1 221 ? 4.050 -13.041 0.189 1.00 90.06 221 SER A C 1
ATOM 1696 O O . SER A 1 221 ? 3.055 -12.976 0.915 1.00 90.06 221 SER A O 1
ATOM 1698 N N . LEU A 1 222 ? 4.433 -14.177 -0.406 1.00 91.25 222 LEU A N 1
ATOM 1699 C CA . LEU A 1 222 ? 3.691 -15.437 -0.343 1.00 91.25 222 LEU A CA 1
ATOM 1700 C C . LEU A 1 222 ? 3.645 -16.031 1.070 1.00 91.25 222 LEU A C 1
ATOM 1702 O O . LEU A 1 222 ? 2.670 -16.678 1.435 1.00 91.25 222 LEU A O 1
ATOM 1706 N N . THR A 1 223 ? 4.673 -15.799 1.886 1.00 88.25 223 THR A N 1
ATOM 1707 C CA . THR A 1 223 ? 4.700 -16.251 3.288 1.00 88.25 223 THR A CA 1
ATOM 1708 C C . THR A 1 223 ? 4.095 -15.233 4.256 1.00 88.25 223 THR A C 1
ATOM 1710 O O . THR A 1 223 ? 3.538 -15.623 5.285 1.00 88.25 223 THR A O 1
ATOM 1713 N N . GLY A 1 224 ? 4.167 -13.937 3.941 1.00 88.06 224 GLY A N 1
ATOM 1714 C CA . GLY A 1 224 ? 3.646 -12.853 4.773 1.00 88.06 224 GLY A CA 1
ATOM 1715 C C . GLY A 1 224 ? 2.123 -12.724 4.734 1.00 88.06 224 GLY A C 1
ATOM 1716 O O . GLY A 1 224 ? 1.485 -12.679 5.789 1.00 88.06 224 GLY A O 1
ATOM 1717 N N . ALA A 1 225 ? 1.522 -12.708 3.540 1.00 91.19 225 ALA A N 1
ATOM 1718 C CA . ALA A 1 225 ? 0.081 -12.483 3.385 1.00 91.19 225 ALA A CA 1
ATOM 1719 C C . ALA A 1 225 ? -0.799 -13.534 4.104 1.00 91.19 225 ALA A C 1
ATOM 1721 O O . ALA A 1 225 ? -1.717 -13.133 4.827 1.00 91.19 225 ALA A O 1
ATOM 1722 N N . PRO A 1 226 ? -0.508 -14.851 4.036 1.00 92.19 226 PRO A N 1
ATOM 1723 C CA . PRO A 1 226 ? -1.275 -15.862 4.766 1.00 92.19 226 PRO A CA 1
ATOM 1724 C C . PRO A 1 226 ? -1.215 -15.701 6.287 1.00 92.19 226 PRO A C 1
ATOM 1726 O O . PRO A 1 226 ? -2.190 -15.995 6.977 1.00 92.19 226 PRO A O 1
ATOM 1729 N N . ARG A 1 227 ? -0.078 -15.237 6.823 1.00 89.38 227 ARG A N 1
ATOM 1730 C CA . ARG A 1 227 ? 0.100 -15.010 8.266 1.00 89.38 227 ARG A CA 1
ATOM 1731 C C . ARG A 1 227 ? -0.731 -13.824 8.746 1.00 89.38 227 ARG A C 1
ATOM 1733 O O . ARG A 1 227 ? -1.368 -13.929 9.790 1.00 89.38 227 ARG A O 1
ATOM 1740 N N . LEU A 1 228 ? -0.774 -12.740 7.966 1.00 90.00 228 LEU A N 1
ATOM 1741 C CA . LEU A 1 228 ? -1.651 -11.596 8.242 1.00 90.00 228 LEU A CA 1
ATOM 1742 C C . LEU A 1 228 ? -3.123 -12.016 8.217 1.00 90.00 228 LEU A C 1
ATOM 1744 O O . LEU A 1 228 ? -3.864 -11.717 9.151 1.00 90.00 228 LEU A O 1
ATOM 1748 N N . LEU A 1 229 ? -3.534 -12.778 7.199 1.00 91.62 229 LEU A N 1
ATOM 1749 C CA . LEU A 1 229 ? -4.905 -13.275 7.105 1.00 91.62 229 LEU A CA 1
ATOM 1750 C C . LEU A 1 229 ? -5.268 -14.198 8.279 1.00 91.62 229 LEU A C 1
ATOM 1752 O O . LEU A 1 229 ? -6.354 -14.079 8.845 1.00 91.62 229 LEU A O 1
ATOM 1756 N N . GLN A 1 230 ? -4.358 -15.091 8.678 1.00 91.38 230 GLN A N 1
ATOM 1757 C CA . GLN A 1 230 ? -4.566 -15.966 9.831 1.00 91.38 230 GLN A CA 1
ATOM 1758 C C . GLN A 1 230 ? -4.695 -15.170 11.137 1.00 91.38 230 GLN A C 1
ATOM 1760 O O . GLN A 1 230 ? -5.523 -15.527 11.974 1.00 91.38 230 GLN A O 1
ATOM 1765 N N . ALA A 1 231 ? -3.899 -14.113 11.328 1.00 88.88 231 ALA A N 1
ATOM 1766 C CA . ALA A 1 231 ? -3.994 -13.254 12.508 1.00 88.88 231 ALA A CA 1
ATOM 1767 C C . ALA A 1 231 ? -5.374 -12.580 12.591 1.00 88.88 231 ALA A C 1
ATOM 1769 O O . ALA A 1 231 ? -6.060 -12.731 13.598 1.00 88.88 231 ALA A O 1
ATOM 1770 N N . ILE A 1 232 ? -5.840 -11.983 11.488 1.00 90.44 232 ILE A N 1
ATOM 1771 C CA . ILE A 1 232 ? -7.176 -11.366 11.403 1.00 90.44 232 ILE A CA 1
ATOM 1772 C C . ILE A 1 232 ? -8.284 -12.392 11.693 1.00 90.44 232 ILE A C 1
ATOM 1774 O O . ILE A 1 232 ? -9.259 -12.098 12.385 1.00 90.44 232 ILE A O 1
ATOM 1778 N N . ALA A 1 233 ? -8.144 -13.618 11.181 1.00 91.19 233 ALA A N 1
ATOM 1779 C CA . ALA A 1 233 ? -9.109 -14.685 11.424 1.00 91.19 233 ALA A CA 1
ATOM 1780 C C . ALA A 1 233 ? -9.146 -15.132 12.898 1.00 91.19 233 ALA A C 1
ATOM 1782 O O . ALA A 1 233 ? -10.217 -15.469 13.406 1.00 91.19 233 ALA A O 1
ATOM 1783 N N . LYS A 1 234 ? -8.001 -15.123 13.595 1.00 88.44 234 LYS A N 1
ATOM 1784 C CA . LYS A 1 234 ? -7.895 -15.479 15.020 1.00 88.44 234 LYS A CA 1
ATOM 1785 C C . LYS A 1 234 ? -8.530 -14.443 15.946 1.00 88.44 234 LYS A C 1
ATOM 1787 O O . LYS A 1 234 ? -9.061 -14.835 16.981 1.00 88.44 234 LYS A O 1
ATOM 1792 N N . ASP A 1 235 ? -8.552 -13.170 15.556 1.00 87.56 235 ASP A N 1
ATOM 1793 C CA . ASP A 1 235 ? -9.206 -12.111 16.339 1.00 87.56 235 ASP A CA 1
ATOM 1794 C C . ASP A 1 235 ? -10.735 -12.303 16.427 1.00 87.56 235 ASP A C 1
ATOM 1796 O O . ASP A 1 235 ? -11.406 -11.759 17.310 1.00 87.56 235 ASP A O 1
ATOM 1800 N N . GLY A 1 236 ? -11.317 -13.102 15.522 1.00 83.69 236 GLY A N 1
ATOM 1801 C CA . GLY A 1 236 ? -12.741 -13.446 15.541 1.00 83.69 236 GLY A CA 1
ATOM 1802 C C . GLY A 1 236 ? -13.667 -12.252 15.287 1.00 83.69 236 GLY A C 1
ATOM 1803 O O . GLY A 1 236 ? -14.841 -12.299 15.651 1.00 83.69 236 GLY A O 1
ATOM 1804 N N . ILE A 1 237 ? -13.140 -11.178 14.689 1.00 83.31 237 ILE A N 1
ATOM 1805 C CA . ILE A 1 237 ? -13.886 -9.967 14.318 1.00 83.31 237 ILE A CA 1
ATOM 1806 C C . ILE A 1 237 ? -14.787 -10.256 13.109 1.00 83.31 237 ILE A C 1
ATOM 1808 O O . ILE A 1 237 ? -15.934 -9.813 13.045 1.00 83.31 237 ILE A O 1
ATOM 1812 N N . ILE A 1 238 ? -14.275 -11.039 12.154 1.00 87.00 238 ILE A N 1
ATOM 1813 C CA . ILE A 1 238 ? -14.946 -11.361 10.896 1.00 87.00 238 ILE A CA 1
ATOM 1814 C C . ILE A 1 238 ? -15.281 -12.864 10.877 1.00 87.00 238 ILE A C 1
ATOM 1816 O O . ILE A 1 238 ? -14.405 -13.681 10.589 1.00 87.00 238 ILE A O 1
ATOM 1820 N N . PRO A 1 239 ? -16.536 -13.267 11.159 1.00 84.25 239 PRO A N 1
ATOM 1821 C CA . PRO A 1 239 ? -16.890 -14.674 11.367 1.00 84.25 239 PRO A CA 1
ATOM 1822 C C . PRO A 1 239 ? -16.697 -15.549 10.123 1.00 84.25 239 PRO A C 1
ATOM 1824 O O . PRO A 1 239 ? -16.310 -16.707 10.248 1.00 84.25 239 PRO A O 1
ATOM 1827 N N . PHE A 1 240 ? -16.888 -15.007 8.915 1.00 88.75 240 PHE A N 1
ATOM 1828 C CA . PHE A 1 240 ? -16.670 -15.771 7.682 1.00 88.75 240 PHE A CA 1
ATOM 1829 C C . PHE A 1 240 ? -15.188 -16.098 7.427 1.00 88.75 240 PHE A C 1
ATOM 1831 O O . PHE A 1 240 ? -14.894 -17.021 6.671 1.00 88.75 240 PHE A O 1
ATOM 1838 N N . LEU A 1 241 ? -14.248 -15.383 8.064 1.00 90.06 241 LEU A N 1
ATOM 1839 C CA . LEU A 1 241 ? -12.815 -15.681 7.982 1.00 90.06 241 LEU A CA 1
ATOM 1840 C C . LEU A 1 241 ? -12.371 -16.761 8.981 1.00 90.06 241 LEU A C 1
ATOM 1842 O O . LEU A 1 241 ? -11.240 -17.236 8.885 1.00 90.06 241 LEU A O 1
ATOM 1846 N N . ALA A 1 242 ? -13.241 -17.207 9.894 1.00 88.94 242 ALA A N 1
ATOM 1847 C CA . ALA A 1 242 ? -12.915 -18.213 10.909 1.00 88.94 242 ALA A CA 1
ATOM 1848 C C . ALA A 1 242 ? -12.265 -19.505 10.362 1.00 88.94 242 ALA A C 1
ATOM 1850 O O . ALA A 1 242 ? -11.335 -20.008 11.001 1.00 88.94 242 ALA A O 1
ATOM 1851 N N . PRO A 1 243 ? -12.637 -20.042 9.177 1.00 91.25 243 PRO A N 1
ATOM 1852 C CA . PRO A 1 243 ? -11.969 -21.218 8.619 1.00 91.25 243 PRO A CA 1
ATOM 1853 C C . PRO A 1 243 ? -10.463 -21.033 8.388 1.00 91.25 243 PRO A C 1
ATOM 1855 O O . PRO A 1 243 ? -9.736 -22.030 8.405 1.00 91.25 243 PRO A O 1
ATOM 1858 N N . PHE A 1 244 ? -9.994 -19.795 8.197 1.00 91.31 244 PHE A N 1
ATOM 1859 C CA . PHE A 1 244 ? -8.585 -19.452 7.975 1.00 91.31 244 PHE A CA 1
ATOM 1860 C C . PHE A 1 244 ? -7.777 -19.293 9.271 1.00 91.31 244 PHE A C 1
ATOM 1862 O O . PHE A 1 244 ? -6.553 -19.219 9.208 1.00 91.31 244 PHE A O 1
ATOM 1869 N N . ALA A 1 245 ? -8.423 -19.294 10.444 1.00 87.56 245 ALA A N 1
ATOM 1870 C CA . ALA A 1 245 ? -7.738 -19.220 11.739 1.00 87.56 245 ALA A CA 1
ATOM 1871 C C . ALA A 1 245 ? -6.978 -20.515 12.085 1.00 87.56 245 ALA A C 1
ATOM 1873 O O . ALA A 1 245 ? -6.049 -20.499 12.898 1.00 87.56 245 ALA A O 1
ATOM 1874 N N . VAL A 1 246 ? -7.363 -21.638 11.463 1.00 88.12 246 VAL A N 1
ATOM 1875 C CA . VAL A 1 246 ? -6.778 -22.961 11.708 1.00 88.12 246 VAL A CA 1
ATOM 1876 C C . VAL A 1 246 ? -5.298 -22.963 11.332 1.00 88.12 246 VAL A C 1
ATOM 1878 O O . VAL A 1 246 ? -4.908 -22.519 10.251 1.00 88.12 246 VAL A O 1
ATOM 1881 N N . SER A 1 247 ? -4.473 -23.476 12.240 1.00 86.00 247 SER A N 1
ATOM 1882 C CA . SER A 1 247 ? -3.036 -23.632 12.039 1.00 86.00 247 SER A CA 1
ATOM 1883 C C . SER A 1 247 ? -2.672 -25.106 11.925 1.00 86.00 247 SER A C 1
ATOM 1885 O O . SER A 1 247 ? -3.267 -25.948 12.599 1.00 86.00 247 SER A O 1
ATOM 1887 N N . SER A 1 248 ? -1.685 -25.422 11.089 1.00 86.06 248 SER A N 1
ATOM 1888 C CA . SER A 1 248 ? -1.081 -26.754 11.054 1.00 86.06 248 SER A CA 1
ATOM 1889 C C . SER A 1 248 ? -0.339 -27.051 12.366 1.00 86.06 248 SER A C 1
ATOM 1891 O O . SER A 1 248 ? -0.044 -26.151 13.153 1.00 86.06 248 SER A O 1
ATOM 1893 N N . ARG A 1 249 ? 0.050 -28.313 12.583 1.00 80.50 249 ARG A N 1
ATOM 1894 C CA . ARG A 1 249 ? 0.826 -28.757 13.759 1.00 80.50 249 ARG A CA 1
ATOM 1895 C C . ARG A 1 249 ? 2.145 -27.988 13.939 1.00 80.50 249 ARG A C 1
ATOM 1897 O O . ARG A 1 249 ? 2.646 -27.898 15.052 1.00 80.50 249 ARG A O 1
ATOM 1904 N N . ARG A 1 250 ? 2.693 -27.429 12.852 1.00 80.94 250 ARG A N 1
ATOM 1905 C CA . ARG A 1 250 ? 3.917 -26.602 12.828 1.00 80.94 250 ARG A CA 1
ATOM 1906 C C . ARG A 1 250 ? 3.666 -25.091 12.936 1.00 80.94 250 ARG A C 1
ATOM 1908 O O . ARG A 1 250 ? 4.605 -24.317 12.828 1.00 80.94 250 ARG A O 1
ATOM 1915 N N . GLY A 1 251 ? 2.419 -24.656 13.119 1.00 81.12 251 GLY A N 1
ATOM 1916 C CA . GLY A 1 251 ? 2.075 -23.233 13.184 1.00 81.12 251 GLY A CA 1
ATOM 1917 C C . GLY A 1 251 ? 1.849 -22.561 11.822 1.00 81.12 251 GLY A C 1
ATOM 1918 O O . GLY A 1 251 ? 1.682 -21.346 11.772 1.00 81.12 251 GLY A O 1
ATOM 1919 N N . GLU A 1 252 ? 1.818 -23.323 10.725 1.00 86.88 252 GLU A N 1
ATOM 1920 C CA . GLU A 1 252 ? 1.680 -22.782 9.368 1.00 86.88 252 GLU A CA 1
ATOM 1921 C C . GLU A 1 252 ? 0.208 -22.633 8.923 1.00 86.88 252 GLU A C 1
ATOM 1923 O O . GLU A 1 252 ? -0.588 -23.566 9.103 1.00 86.88 252 GLU A O 1
ATOM 1928 N N . PRO A 1 253 ? -0.170 -21.497 8.301 1.00 90.62 253 PRO A N 1
ATOM 1929 C CA . PRO A 1 253 ? -1.542 -21.210 7.879 1.00 90.62 253 PRO A CA 1
ATOM 1930 C C . PRO A 1 253 ? -1.870 -21.806 6.497 1.00 90.62 253 PRO A C 1
ATOM 1932 O O . PRO A 1 253 ? -1.950 -21.094 5.496 1.00 90.62 253 PRO A O 1
ATOM 1935 N N . THR A 1 254 ? -2.083 -23.122 6.418 1.00 89.94 254 THR A N 1
ATOM 1936 C CA . THR A 1 254 ? -2.265 -23.839 5.136 1.00 89.94 254 THR A CA 1
ATOM 1937 C C . THR A 1 254 ? -3.466 -23.352 4.318 1.00 89.94 254 THR A C 1
ATOM 1939 O O . THR A 1 254 ? -3.342 -23.119 3.120 1.00 89.94 254 THR A O 1
ATOM 1942 N N . ARG A 1 255 ? -4.628 -23.140 4.950 1.00 92.50 255 ARG A N 1
ATOM 1943 C CA . ARG A 1 255 ? -5.848 -22.674 4.258 1.00 92.50 255 ARG A CA 1
ATOM 1944 C C . ARG A 1 255 ? -5.710 -21.251 3.719 1.00 92.50 255 ARG A C 1
ATOM 1946 O O . ARG A 1 255 ? -6.153 -20.971 2.610 1.00 92.50 255 ARG A O 1
ATOM 1953 N N . ALA A 1 256 ? -5.089 -20.363 4.497 1.00 93.25 256 ALA A N 1
ATOM 1954 C CA . ALA A 1 256 ? -4.824 -18.995 4.064 1.00 93.25 256 ALA A CA 1
ATOM 1955 C C . ALA A 1 256 ? -3.805 -18.968 2.917 1.00 93.25 256 ALA A C 1
ATOM 1957 O O . ALA A 1 256 ? -3.983 -18.210 1.971 1.00 93.25 256 ALA A O 1
ATOM 1958 N N . LEU A 1 257 ? -2.789 -19.842 2.959 1.00 93.81 257 LEU A N 1
ATOM 1959 C CA . LEU A 1 257 ? -1.804 -19.980 1.886 1.00 93.81 257 LEU A CA 1
ATOM 1960 C C . LEU A 1 257 ? -2.459 -20.399 0.567 1.00 93.81 257 LEU A C 1
ATOM 1962 O O . LEU A 1 257 ? -2.179 -19.788 -0.459 1.00 93.81 257 LEU A O 1
ATOM 1966 N N . VAL A 1 258 ? -3.368 -21.380 0.594 1.00 94.19 258 VAL A N 1
ATOM 1967 C CA . VAL A 1 258 ? -4.124 -21.791 -0.603 1.00 94.19 258 VAL A CA 1
ATOM 1968 C C . VAL A 1 258 ? -4.917 -20.617 -1.178 1.00 94.19 258 VAL A C 1
ATOM 1970 O O . VAL A 1 258 ? -4.853 -20.381 -2.381 1.00 94.19 258 VAL A O 1
ATOM 1973 N N . LEU A 1 259 ? -5.608 -19.837 -0.338 1.00 93.88 259 LEU A N 1
ATOM 1974 C CA . LEU A 1 259 ? -6.331 -18.650 -0.804 1.00 93.88 259 LEU A CA 1
ATOM 1975 C C . LEU A 1 259 ? -5.387 -17.620 -1.442 1.00 93.88 259 LEU A C 1
ATOM 1977 O O . LEU A 1 259 ? -5.691 -17.096 -2.511 1.00 93.88 259 LEU A O 1
ATOM 1981 N N . THR A 1 260 ? -4.240 -17.344 -0.817 1.00 94.19 260 THR A N 1
ATOM 1982 C CA . THR A 1 260 ? -3.238 -16.425 -1.372 1.00 94.19 260 THR A CA 1
ATOM 1983 C C . THR A 1 260 ? -2.737 -16.904 -2.732 1.00 94.19 260 THR A C 1
ATOM 1985 O O . THR A 1 260 ? -2.707 -16.109 -3.664 1.00 94.19 260 THR A O 1
ATOM 1988 N N . VAL A 1 261 ? -2.421 -18.195 -2.883 1.00 94.94 261 VAL A N 1
ATOM 1989 C CA . VAL A 1 261 ? -1.996 -18.772 -4.170 1.00 94.94 261 VAL A CA 1
ATOM 1990 C C . VAL A 1 261 ? -3.088 -18.633 -5.229 1.00 94.94 261 VAL A C 1
ATOM 1992 O O . VAL A 1 261 ? -2.779 -18.243 -6.350 1.00 94.94 261 VAL A O 1
ATOM 1995 N N . LEU A 1 262 ? -4.357 -18.883 -4.890 1.00 95.12 262 LEU A N 1
ATOM 1996 C CA . LEU A 1 262 ? -5.474 -18.716 -5.828 1.00 95.12 262 LEU A CA 1
ATOM 1997 C C . LEU A 1 262 ? -5.615 -17.262 -6.304 1.00 95.12 262 LEU A C 1
ATOM 1999 O O . LEU A 1 262 ? -5.766 -17.024 -7.499 1.00 95.12 262 LEU A O 1
ATOM 2003 N N . ILE A 1 263 ? -5.507 -16.287 -5.395 1.00 93.25 263 ILE A N 1
ATOM 2004 C CA . ILE A 1 263 ? -5.556 -14.859 -5.749 1.00 93.25 263 ILE A CA 1
ATOM 2005 C C . ILE A 1 263 ? -4.348 -14.474 -6.616 1.00 93.25 263 ILE A C 1
ATOM 2007 O O . ILE A 1 263 ? -4.508 -13.794 -7.630 1.00 93.25 263 ILE A O 1
ATOM 2011 N N . CYS A 1 264 ? -3.145 -14.934 -6.260 1.00 92.75 264 CYS A N 1
ATOM 2012 C CA . CYS A 1 264 ? -1.942 -14.717 -7.063 1.00 92.75 264 CYS A CA 1
ATOM 2013 C C . CYS A 1 264 ? -2.072 -15.333 -8.461 1.00 92.75 264 CYS A C 1
ATOM 2015 O O . CYS A 1 264 ? -1.672 -14.701 -9.436 1.00 92.75 264 CYS A O 1
ATOM 2017 N N . GLN A 1 265 ? -2.675 -16.519 -8.579 1.00 93.38 265 GLN A N 1
ATOM 2018 C CA . GLN A 1 265 ? -2.893 -17.185 -9.860 1.00 93.38 265 GLN A CA 1
ATOM 2019 C C . GLN A 1 265 ? -3.789 -16.351 -10.784 1.00 93.38 265 GLN A C 1
ATOM 2021 O O . GLN A 1 265 ? -3.476 -16.223 -11.964 1.00 93.38 265 GLN A O 1
ATOM 2026 N N . CYS A 1 266 ? -4.847 -15.723 -10.259 1.00 90.88 266 CYS A N 1
ATOM 2027 C CA . CYS A 1 266 ? -5.666 -14.785 -11.035 1.00 90.88 266 CYS A CA 1
ATOM 2028 C C . CYS A 1 266 ? -4.836 -13.610 -11.576 1.00 90.88 266 CYS A C 1
ATOM 2030 O O . CYS A 1 266 ? -5.015 -13.213 -12.722 1.00 90.88 266 CYS A O 1
ATOM 2032 N N . GLY A 1 267 ? -3.903 -13.084 -10.775 1.00 89.56 267 GLY A N 1
ATOM 2033 C CA . GLY A 1 267 ? -2.978 -12.037 -11.213 1.00 89.56 267 GLY A CA 1
ATOM 2034 C C . GLY A 1 267 ? -2.029 -12.506 -12.319 1.00 89.56 267 GLY A C 1
ATOM 2035 O O . GLY A 1 267 ? -1.842 -11.800 -13.302 1.00 89.56 267 GLY A O 1
ATOM 2036 N N . ILE A 1 268 ? -1.484 -13.720 -12.204 1.00 91.44 268 ILE A N 1
ATOM 2037 C CA . ILE A 1 268 ? -0.598 -14.309 -13.222 1.00 91.44 268 ILE A CA 1
ATOM 2038 C C . ILE A 1 268 ? -1.337 -14.496 -14.556 1.00 91.44 268 ILE A C 1
ATOM 2040 O O . ILE A 1 268 ? -0.771 -14.214 -15.610 1.00 91.44 268 ILE A O 1
ATOM 2044 N N . LEU A 1 269 ? -2.608 -14.911 -14.522 1.00 91.62 269 LEU A N 1
ATOM 2045 C CA . LEU A 1 269 ? -3.427 -15.103 -15.725 1.00 91.62 269 LEU A CA 1
ATOM 2046 C C . LEU A 1 269 ? -3.700 -13.804 -16.504 1.00 91.62 269 LEU A C 1
ATOM 2048 O O . LEU A 1 269 ? -3.988 -13.879 -17.694 1.00 91.62 269 LEU A O 1
ATOM 2052 N N . LEU A 1 270 ? -3.582 -12.626 -15.877 1.00 87.06 270 LEU A N 1
ATOM 2053 C CA . LEU A 1 270 ? -3.712 -11.339 -16.574 1.00 87.06 270 LEU A CA 1
ATOM 2054 C C . LEU A 1 270 ? -2.525 -11.036 -17.506 1.00 87.06 270 LEU A C 1
ATOM 2056 O O . LEU A 1 270 ? -2.656 -10.192 -18.387 1.00 87.06 270 LEU A O 1
ATOM 2060 N N . GLY A 1 271 ? -1.376 -11.700 -17.334 1.00 83.56 271 GLY A N 1
ATOM 2061 C CA . GLY A 1 271 ? -0.275 -11.716 -18.307 1.00 83.56 271 GLY A CA 1
ATOM 2062 C C . GLY A 1 271 ? 0.505 -10.409 -18.516 1.00 83.56 271 GLY A C 1
ATOM 2063 O O . GLY A 1 271 ? 1.538 -10.443 -19.178 1.00 83.56 271 GLY A O 1
ATOM 2064 N N . ASN A 1 272 ? 0.075 -9.275 -17.949 1.00 84.56 272 ASN A N 1
ATOM 2065 C CA . ASN A 1 272 ? 0.757 -7.985 -18.089 1.00 84.56 272 ASN A CA 1
ATOM 2066 C C . ASN A 1 272 ? 0.913 -7.262 -16.737 1.00 84.56 272 ASN A C 1
ATOM 2068 O O . ASN A 1 272 ? -0.060 -6.949 -16.044 1.00 84.56 272 ASN A O 1
ATOM 2072 N N . VAL A 1 273 ? 2.168 -6.974 -16.383 1.00 83.81 273 VAL A N 1
ATOM 2073 C CA . VAL A 1 273 ? 2.559 -6.312 -15.129 1.00 83.81 273 VAL A CA 1
ATOM 2074 C C . VAL A 1 273 ? 2.077 -4.859 -15.071 1.00 83.81 273 VAL A C 1
ATOM 2076 O O . VAL A 1 273 ? 1.722 -4.384 -13.991 1.00 83.81 273 VAL A O 1
ATOM 2079 N N . ASP A 1 274 ? 1.980 -4.173 -16.211 1.00 84.94 274 ASP A N 1
ATOM 2080 C CA . ASP A 1 274 ? 1.608 -2.754 -16.263 1.00 84.94 274 ASP A CA 1
ATOM 2081 C C . ASP A 1 274 ? 0.129 -2.529 -15.932 1.00 84.94 274 ASP A C 1
ATOM 2083 O O . ASP A 1 274 ? -0.231 -1.481 -15.400 1.00 84.94 274 ASP A O 1
ATOM 2087 N N . TYR A 1 275 ? -0.733 -3.527 -16.157 1.00 83.62 275 TYR A N 1
ATOM 2088 C CA . TYR A 1 275 ? -2.123 -3.486 -15.689 1.00 83.62 275 TYR A CA 1
ATOM 2089 C C . TYR A 1 275 ? -2.251 -3.823 -14.198 1.00 83.62 275 TYR A C 1
ATOM 2091 O O . TYR A 1 275 ? -3.135 -3.302 -13.516 1.00 83.62 275 TYR A O 1
ATOM 2099 N N . LEU A 1 276 ? -1.362 -4.669 -13.667 1.00 85.81 276 LEU A N 1
ATOM 2100 C CA . LEU A 1 276 ? -1.361 -5.049 -12.252 1.00 85.81 276 LEU A CA 1
ATOM 2101 C C . LEU A 1 276 ? -0.836 -3.932 -11.340 1.00 85.81 276 LEU A C 1
ATOM 2103 O O . LEU A 1 276 ? -1.350 -3.758 -10.233 1.00 85.81 276 LEU A O 1
ATOM 2107 N N . ALA A 1 277 ? 0.173 -3.174 -11.775 1.00 85.00 277 ALA A N 1
ATOM 2108 C CA . ALA A 1 277 ? 0.841 -2.182 -10.932 1.00 85.00 277 ALA A CA 1
ATOM 2109 C C . ALA A 1 277 ? -0.099 -1.067 -10.410 1.00 85.00 277 ALA A C 1
ATOM 2111 O O . ALA A 1 277 ? -0.111 -0.833 -9.194 1.00 85.00 277 ALA A O 1
ATOM 2112 N N . PRO A 1 278 ? -0.960 -0.435 -11.235 1.00 82.44 278 PRO A N 1
ATOM 2113 C CA . PRO A 1 278 ? -1.937 0.538 -10.746 1.00 82.44 278 PRO A CA 1
ATOM 2114 C C . PRO A 1 278 ? -2.958 -0.074 -9.780 1.00 82.44 278 PRO A C 1
ATOM 2116 O O . PRO A 1 278 ? -3.322 0.563 -8.791 1.00 82.44 278 PRO A O 1
ATOM 2119 N N . LEU A 1 279 ? -3.389 -1.319 -10.019 1.00 84.25 279 LEU A N 1
ATOM 2120 C CA . LEU A 1 279 ? -4.331 -2.024 -9.145 1.00 84.25 279 LEU A CA 1
ATOM 2121 C C . LEU A 1 279 ? -3.734 -2.255 -7.749 1.00 84.25 279 LEU A C 1
ATOM 2123 O O . LEU A 1 279 ? -4.375 -1.961 -6.740 1.00 84.25 279 LEU A O 1
ATOM 2127 N N . LEU A 1 280 ? -2.490 -2.736 -7.676 1.00 87.75 280 LEU A N 1
ATOM 2128 C CA . LEU A 1 280 ? -1.783 -2.931 -6.406 1.00 87.75 280 LEU A CA 1
ATOM 2129 C C . LEU A 1 280 ? -1.546 -1.603 -5.681 1.00 87.75 280 LEU A C 1
ATOM 2131 O O . LEU A 1 280 ? -1.729 -1.519 -4.464 1.00 87.75 280 LEU A O 1
ATOM 2135 N N . SER A 1 281 ? -1.197 -0.554 -6.427 1.00 88.06 281 SER A N 1
ATOM 2136 C CA . SER A 1 281 ? -0.991 0.790 -5.881 1.00 88.06 281 SER A CA 1
ATOM 2137 C C . SER A 1 281 ? -2.228 1.320 -5.164 1.00 88.06 281 SER A C 1
ATOM 2139 O O . SER A 1 281 ? -2.094 1.903 -4.090 1.00 88.06 281 SER A O 1
ATOM 2141 N N . MET A 1 282 ? -3.433 1.050 -5.682 1.00 87.62 282 MET A N 1
ATOM 2142 C CA . MET A 1 282 ? -4.689 1.433 -5.022 1.00 87.62 282 MET A CA 1
ATOM 2143 C C . MET A 1 282 ? -4.847 0.789 -3.643 1.00 87.62 282 MET A C 1
ATOM 2145 O O . MET A 1 282 ? -5.204 1.476 -2.684 1.00 87.62 282 MET A O 1
ATOM 2149 N N . PHE A 1 283 ? -4.549 -0.507 -3.512 1.00 88.62 283 PHE A N 1
ATOM 2150 C CA . PHE A 1 283 ? -4.645 -1.205 -2.226 1.00 88.62 283 PHE A CA 1
ATOM 2151 C C . PHE A 1 283 ? -3.617 -0.692 -1.209 1.00 88.62 283 PHE A C 1
ATOM 2153 O O . PHE A 1 283 ? -3.954 -0.486 -0.040 1.00 88.62 283 PHE A O 1
ATOM 2160 N N . PHE A 1 284 ? -2.378 -0.433 -1.639 1.00 89.62 284 PHE A N 1
ATOM 2161 C CA . PHE A 1 284 ? -1.346 0.112 -0.752 1.00 89.62 284 PHE A CA 1
ATOM 2162 C C . PHE A 1 284 ? -1.622 1.564 -0.344 1.00 89.62 284 PHE A C 1
ATOM 2164 O O . PHE A 1 284 ? -1.510 1.887 0.840 1.00 89.62 284 PHE A O 1
ATOM 2171 N N . LEU A 1 285 ? -2.038 2.425 -1.281 1.00 91.12 285 LEU A N 1
ATOM 2172 C CA . LEU A 1 285 ? -2.428 3.809 -0.986 1.00 91.12 285 LEU A CA 1
ATOM 2173 C C . LEU A 1 285 ? -3.606 3.872 -0.019 1.00 91.12 285 LEU A C 1
ATOM 2175 O O . LEU A 1 285 ? -3.599 4.695 0.892 1.00 91.12 285 LEU A O 1
ATOM 2179 N N . MET A 1 286 ? -4.583 2.978 -0.170 1.00 91.00 286 MET A N 1
ATOM 2180 C CA . MET A 1 286 ? -5.694 2.869 0.769 1.00 91.00 286 MET A CA 1
ATOM 2181 C C . MET A 1 286 ? -5.211 2.490 2.174 1.00 91.00 286 MET A C 1
ATOM 2183 O O . MET A 1 286 ? -5.619 3.118 3.150 1.00 91.00 286 MET A O 1
ATOM 2187 N N . CYS A 1 287 ? -4.329 1.494 2.289 1.00 91.31 287 CYS A N 1
ATOM 2188 C CA . CYS A 1 287 ? -3.761 1.083 3.573 1.00 91.31 287 CYS A CA 1
ATOM 2189 C C . CYS A 1 287 ? -3.031 2.250 4.261 1.00 91.31 287 CYS A C 1
ATOM 2191 O O . CYS A 1 287 ? -3.309 2.571 5.419 1.00 91.31 287 CYS A O 1
ATOM 2193 N N . TYR A 1 288 ? -2.156 2.950 3.533 1.00 92.38 288 TYR A N 1
ATOM 2194 C CA . TYR A 1 288 ? -1.446 4.121 4.057 1.00 92.38 288 TYR A CA 1
ATOM 2195 C C . TYR A 1 288 ? -2.391 5.283 4.375 1.00 92.38 288 TYR A C 1
ATOM 2197 O O . TYR A 1 288 ? -2.222 5.951 5.396 1.00 92.38 288 TYR A O 1
ATOM 2205 N N . GLY A 1 289 ? -3.423 5.485 3.554 1.00 92.19 289 GLY A N 1
ATOM 2206 C CA . GLY A 1 289 ? -4.497 6.440 3.795 1.00 92.19 289 GLY A CA 1
ATOM 2207 C C . GLY A 1 289 ? -5.206 6.168 5.119 1.00 92.19 289 GLY A C 1
ATOM 2208 O O . GLY A 1 289 ? -5.313 7.072 5.941 1.00 92.19 289 GLY A O 1
ATOM 2209 N N . PHE A 1 290 ? -5.614 4.926 5.392 1.00 91.50 290 PHE A N 1
ATOM 2210 C CA . PHE A 1 290 ? -6.281 4.584 6.652 1.00 91.50 290 PHE A CA 1
ATOM 2211 C C . PHE A 1 290 ? -5.377 4.682 7.872 1.00 91.50 290 PHE A C 1
ATOM 2213 O O . PHE A 1 290 ? -5.834 5.146 8.915 1.00 91.50 290 PHE A O 1
ATOM 2220 N N . VAL A 1 291 ? -4.101 4.315 7.757 1.00 90.50 291 VAL A N 1
ATOM 2221 C CA . VAL A 1 291 ? -3.138 4.503 8.851 1.00 90.50 291 VAL A CA 1
ATOM 2222 C C . VAL A 1 291 ? -2.979 5.991 9.177 1.00 90.50 291 VAL A C 1
ATOM 2224 O O . VAL A 1 291 ? -3.081 6.383 10.342 1.00 90.50 291 VAL A O 1
ATOM 2227 N N . ASN A 1 292 ? -2.810 6.834 8.155 1.00 91.31 292 ASN A N 1
ATOM 2228 C CA . ASN A 1 292 ? -2.720 8.284 8.321 1.00 91.31 292 ASN A CA 1
ATOM 2229 C C . ASN A 1 292 ? -4.022 8.885 8.871 1.00 91.31 292 ASN A C 1
ATOM 2231 O O . ASN A 1 292 ? -3.973 9.720 9.775 1.00 91.31 292 ASN A O 1
ATOM 2235 N N . LEU A 1 293 ? -5.181 8.429 8.386 1.00 89.75 293 LEU A N 1
ATOM 2236 C CA . LEU A 1 293 ? -6.493 8.844 8.882 1.00 89.75 293 LEU A CA 1
ATOM 2237 C C . LEU A 1 293 ? -6.669 8.477 10.356 1.00 89.75 293 LEU A C 1
ATOM 2239 O O . LEU A 1 293 ? -7.058 9.334 11.143 1.00 89.75 293 LEU A O 1
ATOM 2243 N N . ALA A 1 294 ? -6.349 7.243 10.751 1.00 87.81 294 ALA A N 1
ATOM 2244 C CA . ALA A 1 294 ? -6.453 6.795 12.136 1.00 87.81 294 ALA A CA 1
ATOM 2245 C C . ALA A 1 294 ? -5.577 7.653 13.065 1.00 87.81 294 ALA A C 1
ATOM 2247 O O . ALA A 1 294 ? -6.063 8.158 14.078 1.00 87.81 294 ALA A O 1
ATOM 2248 N N . CYS A 1 295 ? -4.325 7.911 12.673 1.00 85.69 295 CYS A N 1
ATOM 2249 C CA . CYS A 1 295 ? -3.405 8.763 13.431 1.00 85.69 295 CYS A CA 1
ATOM 2250 C C . CYS A 1 295 ? -3.890 10.224 13.514 1.00 85.69 295 CYS A C 1
ATOM 2252 O O . CYS A 1 295 ? -3.768 10.875 14.559 1.00 85.69 295 CYS A O 1
ATOM 2254 N N . ALA A 1 296 ? -4.455 10.752 12.424 1.00 85.25 296 ALA A N 1
ATOM 2255 C CA . ALA A 1 296 ? -5.007 12.103 12.353 1.00 85.25 296 ALA A CA 1
ATOM 2256 C C . ALA A 1 296 ? -6.262 12.259 13.230 1.00 85.25 296 ALA A C 1
ATOM 2258 O O . ALA A 1 296 ? -6.364 13.215 14.001 1.00 85.25 296 ALA A O 1
ATOM 2259 N N . VAL A 1 297 ? -7.183 11.293 13.174 1.00 84.56 297 VAL A N 1
ATOM 2260 C CA . VAL A 1 297 ? -8.421 11.276 13.968 1.00 84.56 297 VAL A CA 1
ATOM 2261 C C . VAL A 1 297 ? -8.116 11.132 15.456 1.00 84.56 297 VAL A C 1
ATOM 2263 O O . VAL A 1 297 ? -8.656 11.893 16.252 1.00 84.56 297 VAL A O 1
ATOM 2266 N N . GLN A 1 298 ? -7.211 10.234 15.851 1.00 81.38 298 GLN A N 1
ATOM 2267 C CA . GLN A 1 298 ? -6.799 10.083 17.255 1.00 81.38 298 GLN A CA 1
ATOM 2268 C C . GLN A 1 298 ? -6.133 11.354 17.801 1.00 81.38 298 GLN A C 1
ATOM 2270 O O . GLN A 1 298 ? -6.402 11.774 18.929 1.00 81.38 298 GLN A O 1
ATOM 2275 N N . THR A 1 299 ? -5.337 12.029 16.965 1.00 78.69 299 THR A N 1
ATOM 2276 C CA . THR A 1 299 ? -4.756 13.341 17.283 1.00 78.69 299 THR A CA 1
ATOM 2277 C C . THR A 1 299 ? -5.838 14.408 17.483 1.00 78.69 299 THR A C 1
ATOM 2279 O O . THR A 1 299 ? -5.787 15.156 18.459 1.00 78.69 299 THR A O 1
ATOM 2282 N N . LEU A 1 300 ? -6.839 14.468 16.598 1.00 77.44 300 LEU A N 1
ATOM 2283 C CA . LEU A 1 300 ? -7.931 15.445 16.666 1.00 77.44 300 LEU A CA 1
ATOM 2284 C C . LEU A 1 300 ? -8.872 15.191 17.854 1.00 77.44 300 LEU A C 1
ATOM 2286 O O . LEU A 1 300 ? -9.320 16.129 18.515 1.00 77.44 300 LEU A O 1
ATOM 2290 N N . LEU A 1 301 ? -9.158 13.921 18.143 1.00 75.94 301 LEU A N 1
ATOM 2291 C CA . LEU A 1 301 ? -10.046 13.510 19.227 1.00 75.94 301 LEU A CA 1
ATOM 2292 C C . LEU A 1 301 ? -9.378 13.538 20.606 1.00 75.94 301 LEU A C 1
ATOM 2294 O O . LEU A 1 301 ? -10.094 13.387 21.593 1.00 75.94 301 LEU A O 1
ATOM 2298 N N . ARG A 1 302 ? -8.057 13.774 20.684 1.00 67.94 302 ARG A N 1
ATOM 2299 C CA . ARG A 1 302 ? -7.263 13.710 21.924 1.00 67.94 302 ARG A CA 1
ATOM 2300 C C . ARG A 1 302 ? -7.561 12.429 22.703 1.00 67.94 302 ARG A C 1
ATOM 2302 O O . ARG A 1 302 ? -7.927 12.482 23.869 1.00 67.94 302 ARG A O 1
ATOM 2309 N N . THR A 1 303 ? -7.483 11.285 22.026 1.00 67.56 303 THR A N 1
ATOM 2310 C CA . THR A 1 303 ? -7.688 9.990 22.686 1.00 67.56 303 THR A CA 1
ATOM 2311 C C . THR A 1 303 ? -6.713 9.829 23.865 1.00 67.56 303 THR A C 1
ATOM 2313 O O . THR A 1 303 ? -5.526 10.097 23.652 1.00 67.56 303 THR A O 1
ATOM 2316 N N . PRO A 1 304 ? -7.172 9.322 25.028 1.00 51.72 304 PRO A N 1
ATOM 2317 C CA . PRO A 1 304 ? -6.418 9.203 26.288 1.00 51.72 304 PRO A CA 1
ATOM 2318 C C . PRO A 1 304 ? -4.949 8.780 26.162 1.00 51.72 304 PRO A C 1
ATOM 2320 O O . PRO A 1 304 ? -4.043 9.368 26.744 1.00 51.72 304 PRO A O 1
ATOM 2323 N N . ASN A 1 305 ? -4.688 7.772 25.326 1.00 66.56 305 ASN A N 1
ATOM 2324 C CA . ASN A 1 305 ? -3.379 7.126 25.223 1.00 66.56 305 ASN A CA 1
ATOM 2325 C C . ASN A 1 305 ? -2.531 7.592 24.020 1.00 66.56 305 ASN A C 1
ATOM 2327 O O . ASN A 1 305 ? -1.511 6.970 23.719 1.00 66.56 305 ASN A O 1
ATOM 2331 N N . TRP A 1 306 ? -2.929 8.646 23.292 1.00 67.38 306 TRP A N 1
ATOM 2332 C CA . TRP A 1 306 ? -2.287 9.028 22.024 1.00 67.38 306 TRP A CA 1
ATOM 2333 C C . TRP A 1 306 ? -1.401 10.275 22.124 1.00 67.38 306 TRP A C 1
ATOM 2335 O O . TRP A 1 306 ? -1.802 11.309 22.653 1.00 67.38 306 TRP A O 1
ATOM 2345 N N . ARG A 1 307 ? -0.197 10.211 21.535 1.00 60.84 307 ARG A N 1
ATOM 2346 C CA . ARG A 1 307 ? 0.732 11.350 21.438 1.00 60.84 307 ARG A CA 1
ATOM 2347 C C . ARG A 1 307 ? 0.659 11.978 20.034 1.00 60.84 307 ARG A C 1
ATOM 2349 O O . ARG A 1 307 ? 0.957 11.293 19.057 1.00 60.84 307 ARG A O 1
ATOM 2356 N N . PRO A 1 308 ? 0.286 13.264 19.906 1.00 51.31 308 PRO A N 1
ATOM 2357 C CA . PRO A 1 308 ? -0.099 13.862 18.629 1.00 51.31 308 PRO A CA 1
ATOM 2358 C C . PRO A 1 308 ? 1.089 14.134 17.690 1.00 51.31 308 PRO A C 1
ATOM 2360 O O . PRO A 1 308 ? 2.115 14.671 18.106 1.00 51.31 308 PRO A O 1
ATOM 2363 N N . ARG A 1 309 ? 0.923 13.827 16.393 1.00 61.78 309 ARG A N 1
ATOM 2364 C CA . ARG A 1 309 ? 1.823 14.247 15.299 1.00 61.78 309 ARG A CA 1
ATOM 2365 C C . ARG A 1 309 ? 0.991 14.726 14.099 1.00 61.78 309 ARG A C 1
ATOM 2367 O O . ARG A 1 309 ? 0.293 13.938 13.463 1.00 61.78 309 ARG A O 1
ATOM 2374 N N . SER A 1 310 ? 1.068 16.022 13.790 1.00 64.62 310 SER A N 1
ATOM 2375 C CA . SER A 1 310 ? 0.241 16.724 12.786 1.00 64.62 310 SER A CA 1
ATOM 2376 C C . SER A 1 310 ? 0.536 16.361 11.321 1.00 64.62 310 SER A C 1
ATOM 2378 O O . SER A 1 310 ? -0.296 16.616 10.455 1.00 64.62 310 SER A O 1
ATOM 2380 N N . LEU A 1 311 ? 1.667 15.705 11.041 1.00 83.00 311 LEU A N 1
ATOM 2381 C CA . LEU A 1 311 ? 2.079 15.253 9.699 1.00 83.00 311 LEU A CA 1
ATOM 2382 C C . LEU A 1 311 ? 1.097 14.261 9.044 1.00 83.00 311 LEU A C 1
ATOM 2384 O O . LEU A 1 311 ? 1.057 14.147 7.821 1.00 83.00 311 LEU A O 1
ATOM 2388 N N . SER A 1 312 ? 0.275 13.576 9.843 1.00 86.56 312 SER A N 1
ATOM 2389 C CA . SER A 1 312 ? -0.649 12.538 9.366 1.00 86.56 312 SER A CA 1
ATOM 2390 C C . SER A 1 312 ? -1.740 13.082 8.430 1.00 86.56 312 SER A C 1
ATOM 2392 O O . SER A 1 312 ? -2.150 12.390 7.503 1.00 86.56 312 SER A O 1
ATOM 2394 N N . PHE A 1 313 ? -2.182 14.336 8.609 1.00 85.19 313 PHE A N 1
ATOM 2395 C CA . PHE A 1 313 ? -3.173 14.958 7.714 1.00 85.19 313 PHE A CA 1
ATOM 2396 C C . PHE A 1 313 ? -2.617 15.208 6.309 1.00 85.19 313 PHE A C 1
ATOM 2398 O O . PHE A 1 313 ? -3.321 14.986 5.327 1.00 85.19 313 PHE A O 1
ATOM 2405 N N . LEU A 1 314 ? -1.351 15.626 6.216 1.00 89.88 314 LEU A N 1
ATOM 2406 C CA . LEU A 1 314 ? -0.664 15.809 4.937 1.00 89.88 314 LEU A CA 1
ATOM 2407 C C . LEU A 1 314 ? -0.441 14.460 4.240 1.00 89.88 314 LEU A C 1
ATOM 2409 O O . LEU A 1 314 ? -0.656 14.337 3.039 1.00 89.88 314 LEU A O 1
ATOM 2413 N N . GLY A 1 315 ? -0.072 13.422 4.997 1.00 90.56 315 GLY A N 1
ATOM 2414 C CA . GLY A 1 315 ? 0.031 12.063 4.463 1.00 90.56 315 GLY A CA 1
ATOM 2415 C C . GLY A 1 315 ? -1.300 11.551 3.904 1.00 90.56 315 GLY A C 1
ATOM 2416 O O . GLY A 1 315 ? -1.335 11.001 2.805 1.00 90.56 315 GLY A O 1
ATOM 2417 N N . LEU A 1 316 ? -2.406 11.778 4.622 1.00 90.81 316 LEU A N 1
ATOM 2418 C CA . LEU A 1 316 ? -3.749 11.410 4.170 1.00 90.81 316 LEU A CA 1
ATOM 2419 C C . LEU A 1 316 ? -4.144 12.141 2.879 1.00 90.81 316 LEU A C 1
ATOM 2421 O O . LEU A 1 316 ? -4.605 11.493 1.939 1.00 90.81 316 LEU A O 1
ATOM 2425 N N . SER A 1 317 ? -3.961 13.464 2.818 1.00 90.88 317 SER A N 1
ATOM 2426 C CA . SER A 1 317 ? -4.336 14.247 1.635 1.00 90.88 317 SER A CA 1
ATOM 2427 C C . SER A 1 317 ? -3.528 13.844 0.402 1.00 90.88 317 SER A C 1
ATOM 2429 O O . SER A 1 317 ? -4.107 13.696 -0.672 1.00 90.88 317 SER A O 1
ATOM 2431 N N . LEU A 1 318 ? -2.227 13.580 0.561 1.00 92.06 318 LEU A N 1
ATOM 2432 C CA . LEU A 1 318 ? -1.369 13.084 -0.516 1.00 92.06 318 LEU A CA 1
ATOM 2433 C C . LEU A 1 318 ? -1.792 11.689 -0.993 1.00 92.06 318 LEU A C 1
ATOM 2435 O O . LEU A 1 318 ? -1.861 11.465 -2.198 1.00 92.06 318 LEU A O 1
ATOM 2439 N N . CYS A 1 319 ? -2.133 10.769 -0.082 1.00 92.25 319 CYS A N 1
ATOM 2440 C CA . CYS A 1 319 ? -2.611 9.436 -0.470 1.00 92.25 319 CYS A CA 1
ATOM 2441 C C . CYS A 1 319 ? -3.902 9.523 -1.297 1.00 92.25 319 CYS A C 1
ATOM 2443 O O . CYS A 1 319 ? -4.000 8.899 -2.352 1.00 92.25 319 CYS A O 1
ATOM 2445 N N . ILE A 1 320 ? -4.869 10.336 -0.853 1.00 91.12 320 ILE A N 1
ATOM 2446 C CA . ILE A 1 320 ? -6.133 10.543 -1.574 1.00 91.12 320 ILE A CA 1
ATOM 2447 C C . ILE A 1 320 ? -5.872 11.201 -2.935 1.00 91.12 320 ILE A C 1
ATOM 2449 O O . ILE A 1 320 ? -6.393 10.731 -3.943 1.00 91.12 320 ILE A O 1
ATOM 2453 N N . ALA A 1 321 ? -5.035 12.241 -2.991 1.00 91.69 321 ALA A N 1
ATOM 2454 C CA . ALA A 1 321 ? -4.709 12.924 -4.240 1.00 91.69 321 ALA A CA 1
ATOM 2455 C C . ALA A 1 321 ? -4.113 11.962 -5.280 1.00 91.69 321 ALA A C 1
ATOM 2457 O O . ALA A 1 321 ? -4.584 11.929 -6.415 1.00 91.69 321 ALA A O 1
ATOM 2458 N N . VAL A 1 322 ? -3.142 11.127 -4.886 1.00 90.69 322 VAL A N 1
ATOM 2459 C CA . VAL A 1 322 ? -2.523 10.146 -5.792 1.00 90.69 322 VAL A CA 1
ATOM 2460 C C . VAL A 1 322 ? -3.531 9.083 -6.241 1.00 90.69 322 VAL A C 1
ATOM 2462 O O . VAL A 1 322 ? -3.581 8.769 -7.428 1.00 90.69 322 VAL A O 1
ATOM 2465 N N . MET A 1 323 ? -4.394 8.582 -5.346 1.00 90.75 323 MET A N 1
ATOM 2466 C CA . MET A 1 323 ? -5.451 7.632 -5.730 1.00 90.75 323 MET A CA 1
ATOM 2467 C C . MET A 1 323 ? -6.383 8.210 -6.805 1.00 90.75 323 MET A C 1
ATOM 2469 O O . MET A 1 323 ? -6.642 7.555 -7.814 1.00 90.75 323 MET A O 1
ATOM 2473 N N . PHE A 1 324 ? -6.857 9.446 -6.628 1.00 90.69 324 PHE A N 1
ATOM 2474 C CA . PHE A 1 324 ? -7.736 10.096 -7.605 1.00 90.69 324 PHE A CA 1
ATOM 2475 C C . PHE A 1 324 ? -7.022 10.447 -8.917 1.00 90.69 324 PHE A C 1
ATOM 2477 O O . PHE A 1 324 ? -7.642 10.347 -9.975 1.00 90.69 324 PHE A O 1
ATOM 2484 N N . MET A 1 325 ? -5.736 10.815 -8.865 1.00 88.12 325 MET A N 1
ATOM 2485 C CA . MET A 1 325 ? -4.928 11.086 -10.060 1.00 88.12 325 MET A CA 1
ATOM 2486 C C . MET A 1 325 ? -4.699 9.835 -10.911 1.00 88.12 325 MET A C 1
ATOM 2488 O O . MET A 1 325 ? -4.730 9.927 -12.135 1.00 88.12 325 MET A O 1
ATOM 2492 N N . THR A 1 326 ? -4.467 8.675 -10.291 1.00 84.50 326 THR A N 1
ATOM 2493 C CA . THR A 1 326 ? -4.248 7.428 -11.034 1.00 84.50 326 THR A CA 1
ATOM 2494 C C . THR A 1 326 ? -5.553 6.884 -11.616 1.00 84.50 326 THR A C 1
ATOM 2496 O O . THR A 1 326 ? -5.609 6.578 -12.803 1.00 84.50 326 THR A O 1
ATOM 2499 N N . SER A 1 327 ? -6.613 6.755 -10.813 1.00 85.12 327 SER A N 1
ATOM 2500 C CA . SER A 1 327 ? -7.939 6.376 -11.313 1.00 85.12 327 SER A CA 1
ATOM 2501 C C . SER A 1 327 ? -9.030 6.730 -10.308 1.00 85.12 327 SER A C 1
ATOM 2503 O O . SER A 1 327 ? -9.194 6.079 -9.275 1.00 85.12 327 SER A O 1
ATOM 2505 N N . TRP A 1 328 ? -9.832 7.738 -10.646 1.00 88.81 328 TRP A N 1
ATOM 2506 C CA . TRP A 1 328 ? -10.922 8.210 -9.795 1.00 88.81 328 TRP A CA 1
ATOM 2507 C C . TRP A 1 328 ? -12.016 7.151 -9.572 1.00 88.81 328 TRP A C 1
ATOM 2509 O O . TRP A 1 328 ? -12.546 7.041 -8.468 1.00 88.81 328 TRP A O 1
ATOM 2519 N N . TYR A 1 329 ? -12.338 6.340 -10.586 1.00 88.44 329 TYR A N 1
ATOM 2520 C CA . TYR A 1 329 ? -13.409 5.345 -10.492 1.00 88.44 329 TYR A CA 1
ATOM 2521 C C . TYR A 1 329 ? -12.998 4.147 -9.626 1.00 88.44 329 TYR A C 1
ATOM 2523 O O . TYR A 1 329 ? -13.773 3.724 -8.764 1.00 88.44 329 TYR A O 1
ATOM 2531 N N . TYR A 1 330 ? -11.761 3.650 -9.769 1.00 85.50 330 TYR A N 1
ATOM 2532 C CA . TYR A 1 330 ? -11.232 2.624 -8.867 1.00 85.50 330 TYR A CA 1
ATOM 2533 C C . TYR A 1 330 ? -11.087 3.162 -7.442 1.00 85.50 330 TYR A C 1
ATOM 2535 O O . TYR A 1 330 ? -11.415 2.447 -6.498 1.00 85.50 330 TYR A O 1
ATOM 2543 N N . ALA A 1 331 ? -10.677 4.423 -7.268 1.00 88.00 331 ALA A N 1
ATOM 2544 C CA . ALA A 1 331 ? -10.575 5.045 -5.951 1.00 88.00 331 ALA A CA 1
ATOM 2545 C C . ALA A 1 331 ? -11.931 5.108 -5.225 1.00 88.00 331 ALA A C 1
ATOM 2547 O O . ALA A 1 331 ? -12.015 4.715 -4.059 1.00 88.00 331 ALA A O 1
ATOM 2548 N N . LEU A 1 332 ? -13.001 5.543 -5.903 1.00 89.94 332 LEU A N 1
ATOM 2549 C CA . LEU A 1 332 ? -14.350 5.589 -5.324 1.00 89.94 332 LEU A CA 1
ATOM 2550 C C . LEU A 1 332 ? -14.866 4.197 -4.949 1.00 89.94 332 LEU A C 1
ATOM 2552 O O . LEU A 1 332 ? -15.361 4.011 -3.835 1.00 89.94 332 LEU A O 1
ATOM 2556 N N . LEU A 1 333 ? -14.710 3.215 -5.843 1.00 89.44 333 LEU A N 1
ATOM 2557 C CA . LEU A 1 333 ? -15.106 1.830 -5.580 1.00 89.44 333 LEU A CA 1
ATOM 2558 C C . LEU A 1 333 ? -14.377 1.270 -4.352 1.00 89.44 333 LEU A C 1
ATOM 2560 O O . LEU A 1 333 ? -14.994 0.678 -3.465 1.00 89.44 333 LEU A O 1
ATOM 2564 N N . ALA A 1 334 ? -13.067 1.495 -4.281 1.00 86.50 334 ALA A N 1
ATOM 2565 C CA . ALA A 1 334 ? -12.224 0.977 -3.220 1.00 86.50 334 ALA A CA 1
ATOM 2566 C C . ALA A 1 334 ? -12.552 1.641 -1.865 1.00 86.50 334 ALA A C 1
ATOM 2568 O O . ALA A 1 334 ? -12.715 0.942 -0.862 1.00 86.50 334 ALA A O 1
ATOM 2569 N N . MET A 1 335 ? -12.735 2.968 -1.824 1.00 87.06 335 MET A N 1
ATOM 2570 C CA . MET A 1 335 ? -13.174 3.677 -0.612 1.00 87.06 335 MET A CA 1
ATOM 2571 C C . MET A 1 335 ? -14.569 3.241 -0.151 1.00 87.06 335 MET A C 1
ATOM 2573 O O . MET A 1 335 ? -14.778 3.054 1.048 1.00 87.06 335 MET A O 1
ATOM 2577 N N . GLY A 1 336 ? -15.507 3.036 -1.081 1.00 90.31 336 GLY A N 1
ATOM 2578 C CA . GLY A 1 336 ? -16.843 2.527 -0.772 1.00 90.31 336 GLY A CA 1
ATOM 2579 C C . GLY A 1 336 ? -16.790 1.138 -0.13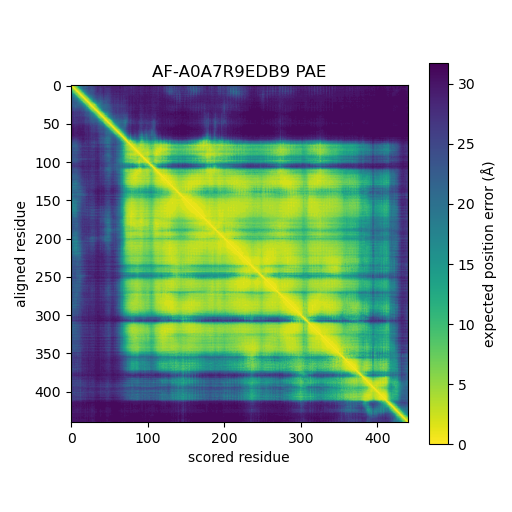7 1.00 90.31 336 GLY A C 1
ATOM 2580 O O . GLY A 1 336 ? -17.339 0.927 0.945 1.00 90.31 336 GLY A O 1
ATOM 2581 N N . MET A 1 337 ? -16.046 0.215 -0.751 1.00 89.25 337 MET A N 1
ATOM 2582 C CA . MET A 1 337 ? -15.854 -1.142 -0.232 1.00 89.25 337 MET A CA 1
ATOM 2583 C C . MET A 1 337 ? -15.208 -1.138 1.160 1.00 89.25 337 MET A C 1
ATOM 2585 O O . MET A 1 337 ? -15.669 -1.838 2.062 1.00 89.25 337 MET A O 1
ATOM 2589 N N . ALA A 1 338 ? -14.185 -0.311 1.372 1.00 88.38 338 ALA A N 1
ATOM 2590 C CA . ALA A 1 338 ? -13.541 -0.187 2.672 1.00 88.38 338 ALA A CA 1
ATOM 2591 C C . ALA A 1 338 ? -14.461 0.421 3.743 1.00 88.38 338 ALA A C 1
ATOM 2593 O O . ALA A 1 338 ? -14.462 -0.045 4.882 1.00 88.38 338 ALA A O 1
ATOM 2594 N N . GLY A 1 339 ? -15.291 1.406 3.382 1.00 90.00 339 GLY A N 1
ATOM 2595 C CA . GLY A 1 339 ? -16.318 1.960 4.266 1.00 90.00 339 GLY A CA 1
ATOM 2596 C C . GLY A 1 339 ? -17.353 0.913 4.688 1.00 90.00 339 GLY A C 1
ATOM 2597 O O . GLY A 1 339 ? -17.691 0.821 5.870 1.00 90.00 339 GLY A O 1
ATOM 2598 N N . CYS A 1 340 ? -17.799 0.067 3.752 1.00 91.94 340 CYS A N 1
ATOM 2599 C CA . CYS A 1 340 ? -18.681 -1.063 4.048 1.00 91.94 340 CYS A CA 1
ATOM 2600 C C . CYS A 1 340 ? -18.025 -2.065 5.009 1.00 91.94 340 CYS A C 1
ATOM 2602 O O . CYS A 1 340 ? -18.655 -2.465 5.987 1.00 91.94 340 CYS A O 1
ATOM 2604 N N . ILE A 1 341 ? -16.759 -2.433 4.776 1.00 90.31 341 ILE A N 1
ATOM 2605 C CA . ILE A 1 341 ? -16.008 -3.341 5.659 1.00 90.31 341 ILE A CA 1
ATOM 2606 C C . ILE A 1 341 ? -15.852 -2.733 7.058 1.00 90.31 341 ILE A C 1
ATOM 2608 O O . ILE A 1 341 ? -16.105 -3.417 8.049 1.00 90.31 341 ILE A O 1
ATOM 2612 N N . TYR A 1 342 ? -15.492 -1.449 7.155 1.00 88.62 342 TYR A N 1
ATOM 2613 C CA . TYR A 1 342 ? -15.369 -0.747 8.433 1.00 88.62 342 TYR A CA 1
ATOM 2614 C C . TYR A 1 342 ? -16.685 -0.774 9.216 1.00 88.62 342 TYR A C 1
ATOM 2616 O O . TYR A 1 342 ? -16.704 -1.179 10.377 1.00 88.62 342 TYR A O 1
ATOM 2624 N N . LYS A 1 343 ? -17.803 -0.421 8.566 1.00 87.50 343 LYS A N 1
ATOM 2625 C CA . LYS A 1 343 ? -19.127 -0.445 9.201 1.00 87.50 343 LYS A CA 1
ATOM 2626 C C . LYS A 1 343 ? -19.576 -1.845 9.598 1.00 87.50 343 LYS A C 1
ATOM 2628 O O . LYS A 1 343 ? -20.169 -2.008 10.662 1.00 87.50 343 LYS A O 1
ATOM 2633 N N . TYR A 1 344 ? -19.260 -2.852 8.792 1.00 90.12 344 TYR A N 1
ATOM 2634 C CA . TYR A 1 344 ? -19.529 -4.245 9.131 1.00 90.12 344 TYR A CA 1
ATOM 2635 C C . TYR A 1 344 ? -18.769 -4.687 10.392 1.00 90.12 344 TYR A C 1
ATOM 2637 O O . TYR A 1 344 ? -19.357 -5.297 11.287 1.00 90.12 344 TYR A O 1
ATOM 2645 N N . ILE A 1 345 ? -17.481 -4.341 10.491 1.00 88.31 345 ILE A N 1
ATOM 2646 C CA . ILE A 1 345 ? -16.653 -4.627 11.671 1.00 88.31 345 ILE A CA 1
ATOM 2647 C C . ILE A 1 345 ? -17.202 -3.907 12.909 1.00 88.31 345 ILE A C 1
ATOM 2649 O O . ILE A 1 345 ? -17.324 -4.527 13.963 1.00 88.31 345 ILE A O 1
ATOM 2653 N N . GLU A 1 346 ? -17.573 -2.631 12.780 1.00 85.06 346 GLU A N 1
ATOM 2654 C CA . GLU A 1 346 ? -18.145 -1.829 13.870 1.00 85.06 346 GLU A CA 1
ATOM 2655 C C . GLU A 1 346 ? -19.435 -2.466 14.417 1.00 85.06 346 GLU A C 1
ATOM 2657 O O . GLU A 1 346 ? -19.587 -2.646 15.625 1.00 85.06 346 GLU A O 1
ATOM 2662 N N . TYR A 1 347 ? -20.331 -2.888 13.519 1.00 84.62 347 TYR A N 1
ATOM 2663 C CA . TYR A 1 347 ? -21.589 -3.545 13.873 1.00 84.62 347 TYR A CA 1
ATOM 2664 C C . TYR A 1 347 ? -21.369 -4.873 14.614 1.00 84.62 347 TYR A C 1
ATOM 2666 O O . TYR A 1 347 ? -21.938 -5.091 15.686 1.00 84.62 347 TYR A O 1
ATOM 2674 N N . ARG A 1 348 ? -20.508 -5.750 14.083 1.00 83.12 348 ARG A N 1
ATOM 2675 C CA . ARG A 1 348 ? -20.207 -7.054 14.702 1.00 83.12 348 ARG A CA 1
ATOM 2676 C C . ARG A 1 348 ? -19.442 -6.918 16.017 1.00 83.12 348 ARG A C 1
ATOM 2678 O O . ARG A 1 348 ? -19.658 -7.714 16.929 1.00 83.12 348 ARG A O 1
ATOM 2685 N N . GLY A 1 349 ? -18.568 -5.917 16.127 1.00 81.94 349 GLY A N 1
ATOM 2686 C CA . GLY A 1 349 ? -17.874 -5.589 17.371 1.00 81.94 349 GLY A CA 1
ATOM 2687 C C . GLY A 1 349 ? -18.853 -5.198 18.477 1.00 81.94 349 GLY A C 1
ATOM 2688 O O . GLY A 1 349 ? -18.785 -5.745 19.577 1.00 81.94 349 GLY A O 1
ATOM 2689 N N . ALA A 1 350 ? -19.819 -4.332 18.157 1.00 78.62 350 ALA A N 1
ATOM 2690 C CA . ALA A 1 350 ? -20.865 -3.925 19.089 1.00 78.62 350 ALA A CA 1
ATOM 2691 C C . ALA A 1 350 ? -21.779 -5.089 19.512 1.00 78.62 350 ALA A C 1
ATOM 2693 O O . ALA A 1 350 ? -22.105 -5.210 20.692 1.00 78.62 350 ALA A O 1
ATOM 2694 N N . GLU A 1 351 ? -22.146 -5.974 18.580 1.00 81.44 351 GLU A N 1
ATOM 2695 C CA . GLU A 1 351 ? -22.959 -7.166 18.864 1.00 81.44 351 GLU A CA 1
ATOM 2696 C C . GLU A 1 351 ? -22.245 -8.127 19.827 1.00 81.44 351 GLU A C 1
ATOM 2698 O O . GLU A 1 351 ? -22.865 -8.666 20.740 1.00 81.44 351 GLU A O 1
ATOM 2703 N N . LYS A 1 352 ? -20.925 -8.302 19.677 1.00 78.00 352 LYS A N 1
ATOM 2704 C CA . LYS A 1 352 ? -20.123 -9.173 20.548 1.00 78.00 352 LYS A CA 1
ATOM 2705 C C . LYS A 1 352 ? -19.931 -8.600 21.957 1.00 78.00 352 LYS A C 1
ATOM 2707 O O . LYS A 1 352 ? -19.956 -9.367 22.914 1.00 78.00 352 LYS A O 1
ATOM 2712 N N . GLU A 1 353 ? -19.704 -7.291 22.089 1.00 78.75 353 GLU A N 1
ATOM 2713 C CA . GLU A 1 353 ? -19.451 -6.649 23.392 1.00 78.75 353 GLU A CA 1
ATOM 2714 C C . GLU A 1 353 ? -20.745 -6.440 24.197 1.00 78.75 353 GLU A C 1
ATOM 2716 O O . GLU A 1 353 ? -20.749 -6.631 25.411 1.00 78.75 353 GLU A O 1
ATOM 2721 N N . TRP A 1 354 ? -21.852 -6.097 23.529 1.00 76.69 354 TRP A N 1
ATOM 2722 C CA . TRP A 1 354 ? -23.092 -5.665 24.189 1.00 76.69 354 TRP A CA 1
ATOM 2723 C C . TRP A 1 354 ? -24.295 -6.590 23.944 1.00 76.69 354 TRP A C 1
ATOM 2725 O O . TRP A 1 354 ? -25.385 -6.316 24.447 1.00 76.69 354 TRP A O 1
ATOM 2735 N N . GLY A 1 355 ? -24.134 -7.667 23.169 1.00 73.25 355 GLY A N 1
ATOM 2736 C CA . GLY A 1 355 ? -25.183 -8.645 22.841 1.00 73.25 355 GLY A CA 1
ATOM 2737 C C . GLY A 1 355 ? -26.185 -8.197 21.765 1.00 73.25 355 GLY A C 1
ATOM 2738 O O . GLY A 1 355 ? -26.803 -9.041 21.124 1.00 73.25 355 GLY A O 1
ATOM 2739 N N . ASP A 1 356 ? -26.329 -6.889 21.531 1.00 80.75 356 ASP A N 1
ATOM 2740 C CA . ASP A 1 356 ? -27.148 -6.288 20.469 1.00 80.75 356 ASP A CA 1
ATOM 2741 C C . ASP A 1 356 ? -26.314 -5.232 19.730 1.00 80.75 356 ASP A C 1
ATOM 2743 O O . ASP A 1 356 ? -25.831 -4.277 20.341 1.00 80.75 356 ASP A O 1
ATOM 2747 N N . GLY A 1 357 ? -26.144 -5.391 18.414 1.00 77.06 357 GLY A N 1
ATOM 2748 C CA . GLY A 1 357 ? -25.283 -4.529 17.603 1.00 77.06 357 GLY A CA 1
ATOM 2749 C C . GLY A 1 357 ? -25.704 -3.059 17.611 1.00 77.06 357 GLY A C 1
ATOM 2750 O O . GLY A 1 357 ? -24.865 -2.180 17.792 1.00 77.06 357 GLY A O 1
ATOM 2751 N N . ILE A 1 358 ? -27.000 -2.753 17.479 1.00 77.50 358 ILE A N 1
ATOM 2752 C CA . ILE A 1 358 ? -27.450 -1.353 17.354 1.00 77.50 358 ILE A CA 1
ATOM 2753 C C . ILE A 1 358 ? -27.386 -0.639 18.707 1.00 77.50 358 ILE A C 1
ATOM 2755 O O . ILE A 1 358 ? -26.881 0.483 18.800 1.00 77.50 358 ILE A O 1
ATOM 2759 N N . ARG A 1 359 ? -27.864 -1.289 19.776 1.00 74.69 359 ARG A N 1
ATOM 2760 C CA . ARG A 1 359 ? -27.763 -0.740 21.139 1.00 74.69 359 ARG A CA 1
ATOM 2761 C C . ARG A 1 359 ? -26.310 -0.660 21.607 1.00 74.69 359 ARG A C 1
ATOM 2763 O O . ARG A 1 359 ? -25.944 0.310 22.268 1.00 74.69 359 ARG A O 1
ATOM 2770 N N . GLY A 1 360 ? -25.485 -1.628 21.218 1.00 76.88 360 GLY A N 1
ATOM 2771 C CA . GLY A 1 360 ? -24.060 -1.664 21.524 1.00 76.88 360 GLY A CA 1
ATOM 2772 C C . GLY A 1 360 ? -23.285 -0.498 20.920 1.00 76.88 360 GLY A C 1
ATOM 2773 O O . GLY A 1 360 ? -22.458 0.094 21.607 1.00 76.88 360 GLY A O 1
ATOM 2774 N N . LEU A 1 361 ? -23.600 -0.087 19.685 1.00 77.25 361 LEU A N 1
ATOM 2775 C CA . LEU A 1 361 ? -22.988 1.101 19.073 1.00 77.25 361 LEU A CA 1
ATOM 2776 C C . LEU A 1 361 ? -23.273 2.368 19.892 1.00 77.25 361 LEU A C 1
ATOM 2778 O O . LEU A 1 361 ? -22.361 3.148 20.170 1.00 77.25 361 LEU A O 1
ATOM 2782 N N . ALA A 1 362 ? -24.522 2.550 20.331 1.00 79.38 362 ALA A N 1
ATOM 2783 C CA . ALA A 1 362 ? -24.903 3.692 21.162 1.00 79.38 362 ALA A CA 1
ATOM 2784 C C . ALA A 1 362 ? -24.204 3.671 22.536 1.00 79.38 362 ALA A C 1
ATOM 2786 O O . ALA A 1 362 ? -23.734 4.710 23.003 1.00 79.38 362 ALA A O 1
ATOM 2787 N N . LEU A 1 363 ? -24.093 2.495 23.166 1.00 80.69 363 LEU A N 1
ATOM 2788 C CA . LEU A 1 363 ? -23.403 2.323 24.450 1.00 80.69 363 LEU A CA 1
ATOM 2789 C C . LEU A 1 363 ? -21.892 2.552 24.338 1.00 80.69 363 LEU A C 1
ATOM 2791 O O . LEU A 1 363 ? -21.317 3.237 25.183 1.00 80.69 363 LEU A O 1
ATOM 2795 N N . SER A 1 364 ? -21.257 2.050 23.279 1.00 76.38 364 SER A N 1
ATOM 2796 C CA . SER A 1 364 ? -19.827 2.249 23.032 1.00 76.38 364 SER A CA 1
ATOM 2797 C C . SER A 1 364 ? -19.503 3.731 22.791 1.00 76.38 364 SER A C 1
ATOM 2799 O O . SER A 1 364 ? -18.585 4.280 23.407 1.00 76.38 364 SER A O 1
ATOM 2801 N N . ALA A 1 365 ? -20.333 4.432 22.006 1.00 82.00 365 ALA A N 1
ATOM 2802 C CA . ALA A 1 365 ? -20.218 5.878 21.806 1.00 82.00 365 ALA A CA 1
ATOM 2803 C C . ALA A 1 365 ? -20.408 6.681 23.111 1.00 82.00 365 ALA A C 1
ATOM 2805 O O . ALA A 1 365 ? -19.659 7.631 23.375 1.00 82.00 365 ALA A O 1
ATOM 2806 N N . ALA A 1 366 ? -21.376 6.291 23.952 1.00 86.50 366 ALA A N 1
ATOM 2807 C CA . ALA A 1 366 ? -21.599 6.910 25.258 1.00 86.50 366 ALA A CA 1
ATOM 2808 C C . ALA A 1 366 ? -20.406 6.695 26.204 1.00 86.50 366 ALA A C 1
ATOM 2810 O O . ALA A 1 366 ? -19.912 7.659 26.790 1.00 86.50 366 ALA A O 1
ATOM 2811 N N . ARG A 1 367 ? -19.889 5.462 26.300 1.00 83.44 367 ARG A N 1
ATOM 2812 C CA . ARG A 1 367 ? -18.712 5.118 27.113 1.00 83.44 367 ARG A CA 1
ATOM 2813 C C . ARG A 1 367 ? -17.483 5.919 26.689 1.00 83.44 367 ARG A C 1
ATOM 2815 O O . ARG A 1 367 ? -16.814 6.496 27.540 1.00 83.44 367 ARG A O 1
ATOM 2822 N N . TYR A 1 368 ? -17.210 5.990 25.386 1.00 80.12 368 TYR A N 1
ATOM 2823 C CA . TYR A 1 368 ? -16.084 6.762 24.858 1.00 80.12 368 TYR A CA 1
ATOM 2824 C C . TYR A 1 368 ? -16.200 8.255 25.202 1.00 80.12 368 TYR A C 1
ATOM 2826 O O . TYR A 1 368 ? -15.221 8.888 25.598 1.00 80.12 368 TYR A O 1
ATOM 2834 N N . SER A 1 369 ? -17.410 8.811 25.110 1.00 82.31 369 SER A N 1
ATOM 2835 C CA . SER A 1 369 ? -17.668 10.211 25.466 1.00 82.31 369 SER A CA 1
ATOM 2836 C C . SER A 1 369 ? -17.479 10.477 26.963 1.00 82.31 369 SER A C 1
ATOM 2838 O O . SER A 1 369 ? -16.906 11.504 27.320 1.00 82.31 369 SER A O 1
ATOM 2840 N N . LEU A 1 370 ? -17.920 9.555 27.827 1.00 83.31 370 LEU A N 1
ATOM 2841 C CA . LEU A 1 370 ? -17.766 9.659 29.282 1.00 83.31 370 LEU A CA 1
ATOM 2842 C C . LEU A 1 370 ? -16.299 9.583 29.721 1.00 83.31 370 LEU A C 1
ATOM 2844 O O . LEU A 1 370 ? -15.864 10.438 30.482 1.00 83.31 370 LEU A O 1
ATOM 2848 N N . LEU A 1 371 ? -15.523 8.633 29.189 1.00 81.00 371 LEU A N 1
ATOM 2849 C CA . LEU A 1 371 ? -14.087 8.523 29.493 1.00 81.00 371 LEU A CA 1
ATOM 2850 C C . LEU A 1 371 ? -13.323 9.788 29.083 1.00 81.00 371 LEU A C 1
ATOM 2852 O O . LEU A 1 371 ? -12.457 10.270 29.802 1.00 81.00 371 LEU A O 1
ATOM 2856 N N . ARG A 1 372 ? -13.686 10.379 27.941 1.00 74.38 372 ARG A N 1
ATOM 2857 C CA . ARG A 1 372 ? -13.072 11.624 27.465 1.00 74.38 372 ARG A CA 1
ATOM 2858 C C . ARG A 1 372 ? -13.415 12.840 28.336 1.00 74.38 372 ARG A C 1
ATOM 2860 O O . ARG A 1 372 ? -12.648 13.799 28.371 1.00 74.38 372 ARG A O 1
ATOM 2867 N N . LEU A 1 373 ? -14.573 12.833 28.996 1.00 75.50 373 LEU A N 1
ATOM 2868 C CA . LEU A 1 373 ? -14.985 13.901 29.912 1.00 75.50 373 LEU A CA 1
ATOM 2869 C C . LEU A 1 373 ? -14.170 13.898 31.212 1.00 75.50 373 LEU A C 1
ATOM 2871 O O . LEU A 1 373 ? -14.007 14.962 31.802 1.00 75.50 373 LEU A O 1
ATOM 2875 N N . GLU A 1 374 ? -13.651 12.744 31.633 1.00 79.00 374 GLU A N 1
ATOM 2876 C CA . GLU A 1 374 ? -12.894 12.586 32.882 1.00 79.00 374 GLU A CA 1
ATOM 2877 C C . GLU A 1 374 ? -11.507 13.254 32.837 1.00 79.00 374 GLU A C 1
ATOM 2879 O O . GLU A 1 374 ? -11.042 13.791 33.837 1.00 79.00 374 GLU A O 1
ATOM 2884 N N . GLU A 1 375 ? -10.864 13.296 31.667 1.00 68.44 375 GLU A N 1
ATOM 2885 C CA . GLU A 1 375 ? -9.506 13.844 31.509 1.00 68.44 375 GLU A CA 1
ATOM 2886 C C . GLU A 1 375 ? -9.449 15.376 31.372 1.00 68.44 375 GLU A C 1
ATOM 2888 O O . GLU A 1 375 ? -8.381 15.985 31.472 1.00 68.44 375 GLU A O 1
ATOM 2893 N N . GLY A 1 376 ? -10.580 16.030 31.094 1.00 65.88 376 GLY A N 1
ATOM 2894 C CA . GLY A 1 376 ? -10.629 17.479 30.909 1.00 65.88 376 GLY A CA 1
ATOM 2895 C C . GLY A 1 376 ? -10.624 18.229 32.247 1.00 65.88 376 GLY A C 1
ATOM 2896 O O . GLY A 1 376 ? -11.324 17.816 33.170 1.00 65.88 376 GLY A O 1
ATOM 2897 N N . PRO A 1 377 ? -9.922 19.376 32.380 1.00 68.12 377 PRO A N 1
ATOM 2898 C CA . PRO A 1 377 ? -10.082 20.210 33.564 1.00 68.12 377 PRO A CA 1
ATOM 2899 C C . PRO A 1 377 ? -11.557 20.631 33.672 1.00 68.12 377 PRO A C 1
ATOM 2901 O O . PRO A 1 377 ? -12.128 21.077 32.667 1.00 68.12 377 PRO A O 1
ATOM 2904 N N . PRO A 1 378 ? -12.191 20.515 34.854 1.00 67.69 378 PRO A N 1
ATOM 2905 C CA . PRO A 1 378 ? -13.580 20.911 35.018 1.00 67.69 378 PRO A CA 1
ATOM 2906 C C . PRO A 1 378 ? -13.724 22.376 34.600 1.00 67.69 378 PRO A C 1
ATOM 2908 O O . PRO A 1 378 ? -13.000 23.255 35.073 1.00 67.69 378 PRO A O 1
ATOM 2911 N N . HIS A 1 379 ? -14.625 22.646 33.657 1.00 62.91 379 HIS A N 1
ATOM 2912 C CA . HIS A 1 379 ? -14.794 23.986 33.112 1.00 62.91 379 HIS A CA 1
ATOM 2913 C C . HIS A 1 379 ? -15.327 24.935 34.206 1.00 62.91 379 HIS A C 1
ATOM 2915 O O . HIS A 1 379 ? -16.484 24.884 34.609 1.00 62.91 379 HIS A O 1
ATOM 2921 N N . THR A 1 380 ? -14.500 25.843 34.716 1.00 61.78 380 THR A N 1
ATOM 2922 C CA . THR A 1 380 ? -14.928 26.765 35.787 1.00 61.78 380 THR A CA 1
ATOM 2923 C C . THR A 1 380 ? -15.626 28.023 35.266 1.00 61.78 380 THR A C 1
ATOM 2925 O O . THR A 1 380 ? -16.320 28.692 36.022 1.00 61.78 380 THR A O 1
ATOM 2928 N N . LYS A 1 381 ? -15.475 28.353 33.973 1.00 67.75 381 LYS A N 1
ATOM 2929 C CA . LYS A 1 381 ? -15.923 29.641 33.404 1.00 67.75 381 LYS A CA 1
ATOM 2930 C C . LYS A 1 381 ? -17.334 29.638 32.806 1.00 67.75 381 LYS A C 1
ATOM 2932 O O . LYS A 1 381 ? -17.996 30.665 32.847 1.00 67.75 381 LYS A O 1
ATOM 2937 N N . ASN A 1 382 ? -17.806 28.502 32.289 1.00 73.50 382 ASN A N 1
ATOM 2938 C CA . ASN A 1 382 ? -19.158 28.363 31.739 1.00 73.50 382 ASN A CA 1
ATOM 2939 C C . ASN A 1 382 ? -19.972 27.422 32.628 1.00 73.50 382 ASN A C 1
ATOM 2941 O O . ASN A 1 382 ? -19.934 26.203 32.456 1.00 73.50 382 ASN A O 1
ATOM 2945 N N . TRP A 1 383 ? -20.700 27.987 33.591 1.00 73.88 383 TRP A N 1
ATOM 2946 C CA . TRP A 1 383 ? -21.588 27.208 34.446 1.00 73.88 383 TRP A CA 1
ATOM 2947 C C . TRP A 1 383 ? -22.808 26.719 33.653 1.00 73.88 383 TRP A C 1
ATOM 2949 O O . TRP A 1 383 ? -23.481 27.484 32.957 1.00 73.88 383 TRP A O 1
ATOM 2959 N N . ARG A 1 384 ? -23.088 25.418 33.748 1.00 76.00 384 ARG A N 1
ATOM 2960 C CA . ARG A 1 384 ? -24.267 24.758 33.177 1.00 76.00 384 ARG A CA 1
ATOM 2961 C C . ARG A 1 384 ? -24.937 23.960 34.303 1.00 76.00 384 ARG A C 1
ATOM 2963 O O . ARG A 1 384 ? -24.276 23.080 34.854 1.00 76.00 384 ARG A O 1
ATOM 2970 N N . PRO A 1 385 ? -26.207 24.227 34.663 1.00 78.31 385 PRO A N 1
ATOM 2971 C CA . PRO A 1 385 ? -26.858 23.527 35.768 1.00 78.31 385 PRO A CA 1
ATOM 2972 C C . PRO A 1 385 ? -27.052 22.037 35.451 1.00 78.31 385 PRO A C 1
ATOM 2974 O O . PRO A 1 385 ? -27.825 21.662 34.564 1.00 78.31 385 PRO A O 1
ATOM 2977 N N . GLN A 1 386 ? -26.376 21.171 36.210 1.00 80.19 386 GLN A N 1
ATOM 2978 C CA . GLN A 1 386 ? -26.674 19.741 36.269 1.00 80.19 386 GLN A CA 1
ATOM 2979 C C . GLN A 1 386 ? -27.662 19.511 37.418 1.00 80.19 386 GLN A C 1
ATOM 2981 O O . GLN A 1 386 ? -27.304 19.586 38.589 1.00 80.19 386 GLN A O 1
ATOM 2986 N N . ILE A 1 387 ? -28.937 19.322 37.077 1.00 82.19 387 ILE A N 1
ATOM 2987 C CA . ILE A 1 387 ? -30.030 19.272 38.054 1.00 82.19 387 ILE A CA 1
ATOM 2988 C C . ILE A 1 387 ? -30.214 17.833 38.539 1.00 82.19 387 ILE A C 1
ATOM 2990 O O . ILE A 1 387 ? -30.551 16.955 37.745 1.00 82.19 387 ILE A O 1
ATOM 2994 N N . LEU A 1 388 ? -30.073 17.614 39.846 1.00 85.62 388 LEU A N 1
ATOM 2995 C CA . LEU A 1 388 ? -30.531 16.406 40.529 1.00 85.62 388 LEU A CA 1
ATOM 2996 C C . LEU A 1 388 ? -31.875 16.705 41.208 1.00 85.62 388 LEU A C 1
ATOM 2998 O O . LEU A 1 388 ? -31.944 17.522 42.125 1.00 85.62 388 LEU A O 1
ATOM 3002 N N . ILE A 1 389 ? -32.957 16.069 40.752 1.00 83.94 389 ILE A N 1
ATOM 3003 C CA . ILE A 1 389 ? -34.299 16.267 41.318 1.00 83.94 389 ILE A CA 1
ATOM 3004 C C . ILE A 1 389 ? -34.540 15.219 42.404 1.00 83.94 389 ILE A C 1
ATOM 3006 O O . ILE A 1 389 ? -34.695 14.036 42.108 1.00 83.94 389 ILE A O 1
ATOM 3010 N N . LEU A 1 390 ? -34.636 15.657 43.657 1.00 86.12 390 LEU A N 1
ATOM 3011 C CA . LEU A 1 390 ? -35.012 14.799 44.779 1.00 86.12 390 LEU A CA 1
ATOM 3012 C C . LEU A 1 390 ? -36.532 14.852 44.978 1.00 86.12 390 LEU A C 1
ATOM 3014 O O . LEU A 1 390 ? -37.079 15.888 45.355 1.00 86.12 390 LEU A O 1
ATOM 3018 N N . SER A 1 391 ? -37.225 13.740 44.719 1.00 86.12 391 SER A N 1
ATOM 3019 C CA . SER A 1 391 ? -38.687 13.659 44.825 1.00 86.12 391 SER A CA 1
ATOM 3020 C C . SER A 1 391 ? -39.113 12.854 46.050 1.00 86.12 391 SER A C 1
ATOM 3022 O O . SER A 1 391 ? -38.691 11.714 46.226 1.00 86.12 391 SER A O 1
ATOM 3024 N N . LYS A 1 392 ? -39.978 13.432 46.894 1.00 85.94 392 LYS A N 1
ATOM 3025 C CA . LYS A 1 392 ? -40.622 12.696 47.992 1.00 85.94 392 LYS A CA 1
ATOM 3026 C C . LYS A 1 392 ? -41.816 11.911 47.457 1.00 85.94 392 LYS A C 1
ATOM 3028 O O . LYS A 1 392 ? -42.668 12.483 46.773 1.00 85.94 392 LYS A O 1
ATOM 3033 N N . LEU A 1 393 ? -41.890 10.633 47.807 1.00 88.31 393 LEU A N 1
ATOM 3034 C CA . LEU A 1 393 ? -42.998 9.749 47.455 1.00 88.31 393 LEU A CA 1
ATOM 3035 C C . LEU A 1 393 ? -44.074 9.776 48.552 1.00 88.31 393 LEU A C 1
ATOM 3037 O O . LEU A 1 393 ? -43.775 9.997 49.727 1.00 88.31 393 LEU A O 1
ATOM 3041 N N . THR A 1 394 ? -45.331 9.592 48.163 1.00 86.38 394 THR A N 1
ATOM 3042 C CA . THR A 1 394 ? -46.436 9.264 49.073 1.00 86.38 394 THR A CA 1
ATOM 3043 C C . THR A 1 394 ? -46.400 7.771 49.436 1.00 86.38 394 THR A C 1
ATOM 3045 O O . THR A 1 394 ? -45.666 7.016 48.794 1.00 86.38 394 THR A O 1
ATOM 3048 N N . PRO A 1 395 ? -47.186 7.318 50.434 1.00 85.94 395 PRO A N 1
ATOM 3049 C CA . PRO A 1 395 ? -47.302 5.893 50.769 1.00 85.94 395 PRO A CA 1
ATOM 3050 C C . PRO A 1 395 ? -47.685 5.006 49.571 1.00 85.94 395 PRO A C 1
ATOM 3052 O O . PRO A 1 395 ? -47.251 3.864 49.499 1.00 85.94 395 PRO A O 1
ATOM 3055 N N . ASP A 1 396 ? -48.396 5.566 48.588 1.00 85.62 396 ASP A N 1
ATOM 3056 C CA . ASP A 1 396 ? -48.797 4.886 47.346 1.00 85.62 396 ASP A CA 1
ATOM 3057 C C . ASP A 1 396 ? -47.725 4.925 46.235 1.00 85.62 396 ASP A C 1
ATOM 3059 O O . ASP A 1 396 ? -48.037 4.718 45.063 1.00 85.62 396 ASP A O 1
ATOM 3063 N N . LEU A 1 397 ? -46.467 5.253 46.564 1.00 84.56 397 LEU A N 1
ATOM 3064 C CA . LEU A 1 397 ? -45.343 5.374 45.618 1.00 84.56 397 LEU A CA 1
ATOM 3065 C C . LEU A 1 397 ? -45.556 6.426 44.510 1.00 84.56 397 LEU A C 1
ATOM 3067 O O . LEU A 1 397 ? -44.945 6.361 43.441 1.00 84.56 397 LEU A O 1
ATOM 3071 N N . VAL A 1 398 ? -46.377 7.449 44.766 1.00 84.38 398 VAL A N 1
ATOM 3072 C CA . VAL A 1 398 ? -46.604 8.558 43.830 1.00 84.38 398 VAL A CA 1
ATOM 3073 C C . VAL A 1 398 ? -45.765 9.773 44.242 1.00 84.38 398 VAL A C 1
ATOM 3075 O O . VAL A 1 398 ? -45.726 10.127 45.420 1.00 84.38 398 VAL A O 1
ATOM 3078 N N . PRO A 1 399 ? -45.098 10.478 43.310 1.00 84.19 399 PRO A N 1
ATOM 3079 C CA . PRO A 1 399 ? -44.376 11.700 43.647 1.00 84.19 399 PRO A CA 1
ATOM 3080 C C . PRO A 1 399 ? -45.322 12.778 44.195 1.00 84.19 399 PRO A C 1
ATOM 3082 O O . PRO A 1 399 ? -46.237 13.230 43.500 1.00 84.19 399 PRO A O 1
ATOM 3085 N N . LYS A 1 400 ? -45.057 13.235 45.425 1.00 84.06 400 LYS A N 1
ATOM 3086 C CA . LYS A 1 400 ? -45.859 14.227 46.162 1.00 84.06 400 LYS A CA 1
ATOM 3087 C C . LYS A 1 400 ? -45.884 15.597 45.475 1.00 84.06 400 LYS A C 1
ATOM 3089 O O . LYS A 1 400 ? -46.889 16.298 45.527 1.00 84.06 400 LYS A O 1
ATOM 3094 N N . TYR A 1 401 ? -44.797 15.972 44.798 1.00 85.81 401 TYR A N 1
ATOM 3095 C CA . TYR A 1 401 ? -44.634 17.286 44.162 1.00 85.81 401 TYR A CA 1
ATOM 3096 C C . TYR A 1 401 ? -44.362 17.170 42.656 1.00 85.81 401 TYR A C 1
ATOM 3098 O O . TYR A 1 401 ? -43.268 17.457 42.176 1.00 85.81 401 TYR A O 1
ATOM 3106 N N . ARG A 1 402 ? -45.382 16.784 41.876 1.00 82.81 402 ARG A N 1
ATOM 3107 C CA . ARG A 1 402 ? -45.267 16.605 40.411 1.00 82.81 402 ARG A CA 1
ATOM 3108 C C . ARG A 1 402 ? -44.819 17.865 39.652 1.00 82.81 402 ARG A C 1
ATOM 3110 O O . ARG A 1 402 ? -44.111 17.754 38.656 1.00 82.81 402 ARG A O 1
ATOM 3117 N N . LYS A 1 403 ? -45.172 19.063 40.141 1.00 85.62 403 LYS A N 1
ATOM 3118 C CA . LYS A 1 403 ? -44.789 20.350 39.520 1.00 85.62 403 LYS A CA 1
ATOM 3119 C C . LYS A 1 403 ? -43.272 20.591 39.500 1.00 85.62 403 LYS A C 1
ATOM 3121 O O . LYS A 1 403 ? -42.797 21.342 38.656 1.00 85.62 403 LYS A O 1
ATOM 3126 N N . MET A 1 404 ? -42.511 19.919 40.368 1.00 83.62 404 MET A N 1
ATOM 3127 C CA . MET A 1 404 ? -41.049 20.029 40.414 1.00 83.62 404 MET A CA 1
ATOM 3128 C C . MET A 1 404 ? -40.385 19.471 39.143 1.00 83.62 404 MET A C 1
ATOM 3130 O O . MET A 1 404 ? -39.408 20.040 38.667 1.00 83.62 404 MET A O 1
ATOM 3134 N N . PHE A 1 405 ? -40.955 18.420 38.539 1.00 84.44 405 PHE A N 1
ATOM 3135 C CA . PHE A 1 405 ? -40.470 17.876 37.264 1.00 84.44 405 PHE A CA 1
ATOM 3136 C C . PHE A 1 405 ? -40.748 18.824 36.091 1.00 84.44 405 PHE A C 1
ATOM 3138 O O . PHE A 1 405 ? -39.888 18.995 35.234 1.00 84.44 405 PHE A O 1
ATOM 3145 N N . ALA A 1 406 ? -41.917 19.476 36.077 1.00 83.94 406 ALA A N 1
ATOM 3146 C CA . ALA A 1 406 ? -42.266 20.463 35.052 1.00 83.94 406 ALA A CA 1
ATOM 3147 C C . ALA A 1 406 ? -41.355 21.699 35.124 1.00 83.94 406 ALA A C 1
ATOM 3149 O O . ALA A 1 406 ? -40.851 22.151 34.099 1.00 83.94 406 ALA A O 1
ATOM 3150 N N . PHE A 1 407 ? -41.077 22.190 36.336 1.00 84.38 407 PHE A N 1
ATOM 3151 C CA . PHE A 1 407 ? -40.135 23.288 36.553 1.00 84.38 407 PHE A CA 1
ATOM 3152 C C . PHE A 1 407 ? -38.711 22.923 36.109 1.00 84.38 407 PHE A C 1
ATOM 3154 O O . PHE A 1 407 ? -38.072 23.687 35.392 1.00 84.38 407 PHE A O 1
ATOM 3161 N N . ALA A 1 408 ? -38.224 21.730 36.463 1.00 84.94 408 ALA A N 1
ATOM 3162 C CA . ALA A 1 408 ? -36.900 21.281 36.038 1.00 84.94 408 ALA A CA 1
ATOM 3163 C C . ALA A 1 408 ? -36.796 21.087 34.515 1.00 84.94 408 ALA A C 1
ATOM 3165 O O . ALA A 1 408 ? -35.758 21.399 33.935 1.00 84.94 408 ALA A O 1
ATOM 3166 N N . ALA A 1 409 ? -37.864 20.614 33.862 1.00 80.75 409 ALA A N 1
ATOM 3167 C CA . ALA A 1 409 ? -37.929 20.512 32.406 1.00 80.75 409 ALA A CA 1
ATOM 3168 C C . ALA A 1 409 ? -37.863 21.895 31.736 1.00 80.75 409 ALA A C 1
ATOM 3170 O O . ALA A 1 409 ? -37.099 22.066 30.791 1.00 80.75 409 ALA A O 1
ATOM 3171 N N . GLN A 1 410 ? -38.586 22.891 32.264 1.00 84.25 410 GLN A N 1
ATOM 3172 C CA . GLN A 1 410 ? -38.511 24.284 31.799 1.00 84.25 410 GLN A CA 1
ATOM 3173 C C . GLN A 1 410 ? -37.111 24.880 31.997 1.00 84.25 410 GLN A C 1
ATOM 3175 O O . GLN A 1 410 ? -36.595 25.545 31.106 1.00 84.25 410 GLN A O 1
ATOM 3180 N N . LEU A 1 411 ? -36.456 24.580 33.122 1.00 81.25 411 LEU A N 1
ATOM 3181 C CA . LEU A 1 411 ? -35.107 25.067 33.426 1.00 81.25 411 LEU A CA 1
ATOM 3182 C C . LEU A 1 411 ? -34.018 24.439 32.529 1.00 81.25 411 LEU A C 1
ATOM 3184 O O . LEU A 1 411 ? -32.954 25.023 32.347 1.00 81.25 411 LEU A O 1
ATOM 3188 N N . LYS A 1 412 ? -34.279 23.257 31.950 1.00 76.62 412 LYS A N 1
ATOM 3189 C CA . LYS A 1 412 ? -33.391 22.525 31.022 1.00 76.62 412 LYS A CA 1
ATOM 3190 C C . LYS A 1 412 ? -33.702 22.758 29.537 1.00 76.62 412 LYS A C 1
ATOM 3192 O O . LYS A 1 412 ? -32.951 22.249 28.702 1.00 76.62 412 LYS A O 1
ATOM 3197 N N . ALA A 1 413 ? -34.778 23.479 29.213 1.00 60.41 413 ALA A N 1
ATOM 3198 C CA . ALA A 1 413 ? -35.435 23.472 27.902 1.00 60.41 413 ALA A CA 1
ATOM 3199 C C . ALA A 1 413 ? -34.589 23.972 26.713 1.00 60.41 413 ALA A C 1
ATOM 3201 O O . ALA A 1 413 ? -35.028 23.839 25.577 1.00 60.41 413 ALA A O 1
ATOM 3202 N N . GLU A 1 414 ? -33.376 24.485 26.926 1.00 48.22 414 GLU A N 1
ATOM 3203 C CA . GLU A 1 414 ? -32.565 25.021 25.831 1.00 48.22 414 GLU A CA 1
ATOM 3204 C C . GLU A 1 414 ? -31.625 24.027 25.129 1.00 48.22 414 GLU A C 1
ATOM 3206 O O . GLU A 1 414 ? -31.101 24.404 24.091 1.00 48.22 414 GLU A O 1
ATOM 3211 N N . ASN A 1 415 ? -31.368 22.791 25.606 1.00 47.75 415 ASN A N 1
ATOM 3212 C CA . ASN A 1 415 ? -30.288 21.985 24.982 1.00 47.75 415 ASN A CA 1
ATOM 3213 C C . ASN A 1 415 ? -30.366 20.439 25.005 1.00 47.75 415 ASN A C 1
ATOM 3215 O O . ASN A 1 415 ? -29.363 19.805 24.691 1.00 47.75 415 ASN A O 1
ATOM 3219 N N . LEU A 1 416 ? -31.484 19.780 25.337 1.00 38.72 416 LEU A N 1
ATOM 3220 C CA . LEU A 1 416 ? -31.553 18.304 25.259 1.00 38.72 416 LEU A CA 1
ATOM 3221 C C . LEU A 1 416 ? -32.948 17.826 24.808 1.00 38.72 416 LEU A C 1
ATOM 3223 O O . LEU A 1 416 ? -33.935 18.286 25.385 1.00 38.72 416 LEU A O 1
ATOM 3227 N N . PRO A 1 417 ? -33.074 16.877 23.853 1.00 35.50 417 PRO A N 1
ATOM 3228 C CA . PRO A 1 417 ? -34.337 16.169 23.653 1.00 35.50 417 PRO A CA 1
ATOM 3229 C C . PRO A 1 417 ? -34.714 15.427 24.948 1.00 35.50 417 PRO A C 1
ATOM 3231 O O . PRO A 1 417 ? -33.824 15.137 25.756 1.00 35.50 417 PRO A O 1
ATOM 3234 N N . PRO A 1 418 ? -36.007 15.132 25.182 1.00 39.03 418 PRO A N 1
ATOM 3235 C CA . PRO A 1 418 ? -36.493 14.613 26.455 1.00 39.03 418 PRO A CA 1
ATOM 3236 C C . PRO A 1 418 ? -35.912 13.221 26.719 1.00 39.03 418 PRO A C 1
ATOM 3238 O O . PRO A 1 418 ? -36.479 12.193 26.352 1.00 39.03 418 PRO A O 1
ATOM 3241 N N . LEU A 1 419 ? -34.751 13.192 27.370 1.00 35.38 419 LEU A N 1
ATOM 3242 C CA . LEU A 1 419 ? -34.187 12.006 27.980 1.00 35.38 419 LEU A CA 1
ATOM 3243 C C . LEU A 1 419 ? -35.225 11.533 28.995 1.00 35.38 419 LEU A C 1
ATOM 3245 O O . LEU A 1 419 ? -35.514 12.227 29.973 1.00 35.38 419 LEU A O 1
ATOM 3249 N N . LYS A 1 420 ? -35.830 10.371 28.724 1.00 35.53 420 LYS A N 1
ATOM 3250 C CA . LYS A 1 420 ? -36.646 9.659 29.707 1.00 35.53 420 LYS A CA 1
ATOM 3251 C C . LYS A 1 420 ? -35.850 9.622 31.008 1.00 35.53 420 LYS A C 1
ATOM 3253 O O . LYS A 1 420 ? -34.691 9.216 31.010 1.00 35.53 420 LYS A O 1
ATOM 3258 N N . LEU A 1 421 ? -36.481 10.107 32.071 1.00 35.88 421 LEU A N 1
ATOM 3259 C CA . LEU A 1 421 ? -35.938 10.288 33.410 1.00 35.88 421 LEU A CA 1
ATOM 3260 C C . LEU A 1 421 ? -35.459 8.935 33.980 1.00 35.88 421 LEU A C 1
ATOM 3262 O O . LEU A 1 421 ? -36.173 8.270 34.721 1.00 35.88 421 LEU A O 1
ATOM 3266 N N . SER A 1 422 ? -34.269 8.483 33.593 1.00 32.62 422 SER A N 1
ATOM 3267 C CA . SER A 1 422 ? -33.657 7.242 34.072 1.00 32.62 422 SER A CA 1
ATOM 3268 C C . SER A 1 422 ? -32.743 7.557 35.250 1.00 32.62 422 SER A C 1
ATOM 3270 O O . SER A 1 422 ? -31.527 7.555 35.103 1.00 32.62 422 SER A O 1
ATOM 3272 N N . ALA A 1 423 ? -33.350 7.906 36.383 1.00 34.91 423 ALA A N 1
ATOM 3273 C CA . ALA A 1 423 ? -32.843 7.682 37.741 1.00 34.91 423 ALA A CA 1
ATOM 3274 C C . ALA A 1 423 ? -33.711 8.489 38.715 1.00 34.91 423 ALA A C 1
ATOM 3276 O O . ALA A 1 423 ? -33.403 9.626 39.068 1.00 34.91 423 ALA A O 1
ATOM 3277 N N . VAL A 1 424 ? -34.817 7.895 39.163 1.00 35.41 424 VAL A N 1
ATOM 3278 C CA . VAL A 1 424 ? -35.403 8.279 40.450 1.00 35.41 424 VAL A CA 1
ATOM 3279 C C . VAL A 1 424 ? -34.606 7.506 41.495 1.00 35.41 424 VAL A C 1
ATOM 3281 O O . VAL A 1 424 ? -34.862 6.329 41.730 1.00 35.41 424 VAL A O 1
ATOM 3284 N N . ALA A 1 425 ? -33.576 8.136 42.061 1.00 34.78 425 ALA A N 1
ATOM 3285 C CA . ALA A 1 425 ? -32.879 7.583 43.214 1.00 34.78 425 ALA A CA 1
ATOM 3286 C C . ALA A 1 425 ? -33.781 7.763 44.440 1.00 34.78 425 ALA A C 1
ATOM 3288 O O . ALA A 1 425 ? -33.844 8.835 45.045 1.00 34.78 425 ALA A O 1
ATOM 3289 N N . THR A 1 426 ? -34.532 6.719 44.775 1.00 33.66 426 THR A N 1
ATOM 3290 C CA . THR A 1 426 ? -35.337 6.679 45.992 1.00 33.66 426 THR A CA 1
ATOM 3291 C C . THR A 1 426 ? -34.409 6.405 47.175 1.00 33.66 426 THR A C 1
ATOM 3293 O O . THR A 1 426 ? -34.097 5.261 47.481 1.00 33.66 426 THR A O 1
ATOM 3296 N N . LEU A 1 427 ? -33.952 7.461 47.850 1.00 34.94 427 LEU A N 1
ATOM 3297 C CA . LEU A 1 427 ? -33.309 7.374 49.166 1.00 34.94 427 LEU A CA 1
ATOM 3298 C C . LEU A 1 427 ? -34.377 7.051 50.225 1.00 34.94 427 LEU A C 1
ATOM 3300 O O . LEU A 1 427 ? -34.797 7.915 50.990 1.00 34.94 427 LEU A O 1
ATOM 3304 N N . TYR A 1 428 ? -34.857 5.810 50.247 1.00 33.22 428 TYR A N 1
ATOM 3305 C CA . TYR A 1 428 ? -35.593 5.265 51.385 1.00 33.22 428 TYR A CA 1
ATOM 3306 C C . TYR A 1 428 ? -34.830 4.040 51.899 1.00 33.22 428 TYR A C 1
ATOM 3308 O O . TYR A 1 428 ? -34.716 3.039 51.208 1.00 33.22 428 TYR A O 1
ATOM 3316 N N . GLN A 1 429 ? -34.310 4.175 53.125 1.00 33.09 429 GLN A N 1
ATOM 3317 C CA . GLN A 1 429 ? -33.667 3.149 53.964 1.00 33.09 429 GLN A CA 1
ATOM 3318 C C . GLN A 1 429 ? -32.234 2.703 53.613 1.00 33.09 429 GLN A C 1
ATOM 3320 O O . GLN A 1 429 ? -31.991 1.558 53.262 1.00 33.09 429 GLN A O 1
ATOM 3325 N N . CYS A 1 430 ? -31.256 3.561 53.926 1.00 27.88 430 CYS A N 1
ATOM 3326 C CA . CYS A 1 430 ? -29.911 3.133 54.351 1.00 27.88 430 CYS A CA 1
ATOM 3327 C C . CYS A 1 430 ? -29.597 3.667 55.762 1.00 27.88 430 CYS A C 1
ATOM 3329 O O . CYS A 1 430 ? -28.592 4.336 55.975 1.00 27.88 430 CYS A O 1
ATOM 3331 N N . VAL A 1 431 ? -30.493 3.428 56.728 1.00 34.53 431 VAL A N 1
ATOM 3332 C CA . VAL A 1 431 ? -30.230 3.717 58.158 1.00 34.53 431 VAL A CA 1
ATOM 3333 C C . VAL A 1 431 ? -30.208 2.441 59.014 1.00 34.53 431 VAL A C 1
ATOM 3335 O O . VAL A 1 431 ? -29.765 2.502 60.147 1.00 34.53 431 VAL A O 1
ATOM 3338 N N . ASN A 1 432 ? -30.584 1.264 58.490 1.00 30.78 432 ASN A N 1
ATOM 3339 C CA . ASN A 1 432 ? -30.618 0.021 59.282 1.00 30.78 432 ASN A CA 1
ATOM 3340 C C . ASN A 1 432 ? -30.201 -1.239 58.496 1.00 30.78 432 ASN A C 1
ATOM 3342 O O . ASN A 1 432 ? -30.959 -2.200 58.428 1.00 30.78 432 ASN A O 1
ATOM 3346 N N . LEU A 1 433 ? -28.995 -1.264 57.923 1.00 28.38 433 LEU A N 1
ATOM 3347 C CA . LEU A 1 433 ? -28.286 -2.522 57.642 1.00 28.38 433 LEU A CA 1
ATOM 3348 C C . LEU A 1 433 ? -26.767 -2.297 57.758 1.00 28.38 433 LEU A C 1
ATOM 3350 O O . LEU A 1 433 ? -26.275 -1.263 57.302 1.00 28.38 433 LEU A O 1
ATOM 3354 N N . PRO A 1 434 ? -26.028 -3.213 58.409 1.00 32.81 434 PRO A N 1
ATOM 3355 C CA . PRO A 1 434 ? -24.615 -3.033 58.703 1.00 32.81 434 PRO A CA 1
ATOM 3356 C C . PRO A 1 434 ? -23.771 -3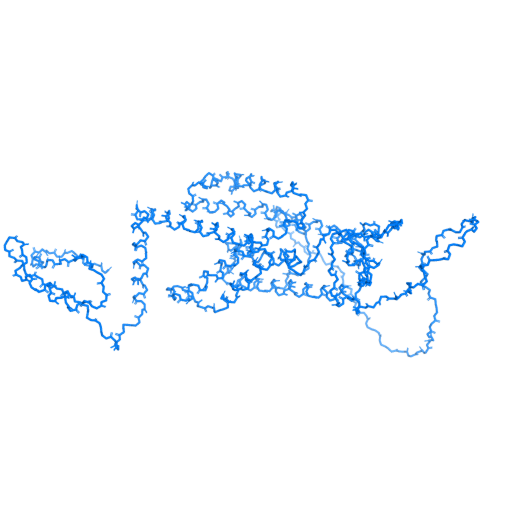.219 57.436 1.00 32.81 434 PRO A C 1
ATOM 3358 O O . PRO A 1 434 ? -24.040 -4.107 56.635 1.00 32.81 434 PRO A O 1
ATOM 3361 N N . LEU A 1 435 ? -22.750 -2.368 57.294 1.00 38.97 435 LEU A N 1
ATOM 3362 C CA . LEU A 1 435 ? -21.488 -2.594 56.575 1.00 38.97 435 LEU A CA 1
ATOM 3363 C C . LEU A 1 435 ? -21.495 -3.676 55.474 1.00 38.97 435 LEU A C 1
ATOM 3365 O O . LEU A 1 435 ? -21.269 -4.851 55.750 1.00 38.97 435 LEU A O 1
ATOM 3369 N N . CYS A 1 436 ? -21.566 -3.251 54.212 1.00 26.52 436 CYS A N 1
ATOM 3370 C CA . CYS A 1 436 ? -20.858 -3.938 53.129 1.00 26.52 436 CYS A CA 1
ATOM 3371 C C . CYS A 1 436 ? -20.479 -2.962 52.007 1.00 26.52 436 CYS A C 1
ATOM 3373 O O . CYS A 1 436 ? -21.302 -2.586 51.180 1.00 26.52 436 CYS A O 1
ATOM 3375 N N . GLY A 1 437 ? -19.206 -2.556 52.029 1.00 28.19 437 GLY A N 1
ATOM 3376 C CA . GLY A 1 437 ? -18.355 -2.397 50.848 1.00 28.19 437 GLY A CA 1
ATOM 3377 C C . GLY A 1 437 ? -18.821 -1.471 49.728 1.00 28.19 437 GLY A C 1
ATOM 3378 O O . GLY A 1 437 ? -19.135 -1.942 48.641 1.00 28.19 437 GLY A O 1
ATOM 3379 N N . LEU A 1 438 ? -18.708 -0.157 49.940 1.00 26.77 438 LEU A N 1
ATOM 3380 C CA . LEU A 1 438 ? -18.270 0.722 48.857 1.00 26.77 438 LEU A CA 1
ATOM 3381 C C . LEU A 1 438 ? -16.795 0.399 48.573 1.00 26.77 438 LEU A C 1
ATOM 3383 O O . LEU A 1 438 ? -15.944 0.640 49.429 1.00 26.77 438 LEU A O 1
ATOM 3387 N N . VAL A 1 439 ? -16.492 -0.106 47.381 1.00 28.61 439 VAL A N 1
ATOM 3388 C CA . VAL A 1 439 ? -15.183 0.092 46.755 1.00 28.61 439 VAL A CA 1
ATOM 3389 C C . VAL A 1 439 ? -15.446 0.733 45.397 1.00 28.61 439 VAL A C 1
ATOM 3391 O O . VAL A 1 439 ? -16.152 0.164 44.569 1.00 28.61 439 VAL A O 1
ATOM 3394 N N . THR A 1 440 ? -14.950 1.969 45.328 1.00 33.88 440 THR A N 1
ATOM 3395 C CA . THR A 1 440 ? -14.664 2.881 44.204 1.00 33.88 440 THR A CA 1
ATOM 3396 C C . THR A 1 440 ? -14.836 2.366 42.788 1.00 33.88 440 THR A C 1
ATOM 3398 O O . THR A 1 440 ? -14.214 1.326 42.472 1.00 33.88 440 THR A O 1
#

Organism: NCBI:txid170555

Nearest PDB structures (foldseek):
  7d99-assembly1_B  TM=9.332E-01  e=4.817E-26  Homo sapiens
  6m1y-assembly1_B  TM=9.442E-01  e=1.806E-25  Homo sapiens
  7aip-assembly1_A  TM=9.143E-01  e=7.234E-26  Homo sapiens
  7aiq-assembly1_A  TM=9.217E-01  e=1.086E-25  Homo sapiens
  7air-assembly1_A  TM=9.061E-01  e=1.632E-25  Homo sapiens

InterPro domains:
  IPR004841 Amino acid permease/SLC12A domain [PF00324] (116-388)
  IPR004842 SLC12A transporter family [PTHR11827] (107-414)

Solvent-accessible surface area (backbone atoms only — not comparable to full-atom values): 27975 Å² total; per-residue (Å²): 146,81,90,81,84,82,82,88,77,77,90,76,79,93,78,82,91,85,86,79,90,82,89,86,88,87,86,84,85,85,86,86,85,90,81,92,77,93,79,85,85,90,82,89,86,84,86,78,91,80,81,80,81,92,75,91,80,84,89,76,89,80,85,81,89,81,89,74,80,74,88,72,72,92,56,53,71,70,51,72,61,89,81,72,46,50,58,67,27,40,76,50,94,63,91,49,63,84,61,25,49,83,59,102,61,89,77,80,91,71,56,63,36,90,54,64,50,47,76,44,58,51,51,23,55,51,45,58,77,77,53,69,73,63,61,62,59,77,49,46,90,79,42,97,54,41,84,61,46,40,61,52,52,43,52,53,50,51,52,52,52,50,51,52,53,56,50,49,53,54,50,46,38,64,72,51,54,61,70,60,75,70,39,88,63,15,67,94,67,78,57,38,57,67,73,24,75,73,37,82,95,46,38,63,57,49,54,55,49,51,52,55,50,52,52,50,54,50,52,51,49,62,59,44,54,17,51,55,51,22,52,55,14,62,70,59,65,47,71,90,42,41,78,28,39,52,58,45,100,86,69,45,35,60,62,26,36,54,52,49,51,54,55,50,48,59,57,58,72,65,74,49,66,75,69,46,29,41,59,53,32,49,58,52,38,49,53,53,23,51,53,19,44,52,51,32,48,41,44,73,66,60,41,94,90,63,84,73,61,80,66,24,53,59,53,24,52,52,31,52,50,52,37,46,59,55,38,48,68,62,39,51,53,51,52,51,53,50,50,53,51,51,52,51,44,54,40,46,50,17,25,70,77,58,75,39,33,72,64,18,48,55,50,52,55,50,51,54,53,52,61,59,57,70,77,49,79,81,71,82,85,69,84,72,91,81,84,81,84,86,76,58,62,43,99,85,73,43,65,71,62,63,66,57,58,56,51,52,48,62,76,49,66,87,80,66,79,90,68,76,85,86,72,82,80,75,92,73,83,90,82,84,75,83,88,80,82,92,75,133

pLDDT: mean 72.38, std 24.89, range [20.95, 96.44]

Radius of gyration: 35.78 Å; Cα contacts (8 Å, |Δi|>4): 281; chains: 1; bounding box: 108×58×118 Å

Foldseek 3Di:
DPDDDDDDDDDDDDDDDDDDDDDDDDDDDDDDDDDDDDDDDDDDDDDDDDDDDDDDDDDDDPPDDPPPDPPDDDDLVLLPDDDFDAFFWFQDSDPDCVRTDPDPDDPPPTDTQHHGDDPLLVCLQCLVLLDDLCVLVLVCVVDPDSVPCSVVVSVVVNVVSVVVVVVVSSVCSRPPHPSQVRRCQSVVPVRQHPVLVPDPPHSVCCVVRVVNVVVVVVVCCLQRQLVVLLVVLVVCLDVVSVVQVDADPVRGRVVSSVVVVVVVVVVVVVVDSSVVRSVVLLVRLVVQLVVLVVLCVCQVLVQVPHDHDNCSVVSNVVSLVSNVSNPVVSNVVVVVVVVVVVVSSQQSVQCVVPVHSVVSNVVVVVVSVVVSVVPDDPDPPDDDDPDDDQFDADPVRHGPCPVSVVVVCVVVVPDDDDDDPPDNPPPDDPPDDDDDDDDD